Protein AF-A0A1Z5JWG5-F1 (afdb_monomer_lite)

Secondary structure (DSSP, 8-state):
--GGGTHHHHTTT-----HHHHHHHHHH-TT--SHHHHHHHHHHHHHHHH------PPPPPHHHHHTTS-HHHHHHHHHHHHHHHHHHHHHHHHHHHHHHHTT-HHHHHHHHHHHHHHHHHHHHHHHHHHHHHHHHHHHHHHHHHHHHHHHHHHHHHHHHHHHHHHHHHHHHHHHHHHHHHHHHHHHTHHHHTTT-TT-----THHHHHTTTTHHHHHHHHHHHHHHH--HHHHS-GGGS-HHHHIIIIIHHHHHHHHHHHHHHHHHHHHHT-------SSSHHHHHHHHHHHHHHHHHHHHHHHHHHHHHHT-HHHHHHHHHHHHHHHHHHHHHHHHHHTHHHHIIIIIIIHHHHHHHHHHHHHHHHHHHHHHHHHHHH-TTTTTSHHHHHHHHHHHS-HHHHHHHHHHHHHHHHHHHH--

pLDDT: mean 72.68, std 13.65, range [27.48, 91.44]

Organism: Fistulifera solaris (NCBI:txid1519565)

Sequence (422 aa):
MSYEEVEDVEKALQWTPDDTVMDVARRRYPVVDSDIEALFLGRLDDTIDHFRLEIRLPRVHVGKLAQSSDTRTRWADVVNSIKLPTCALVVTVSTAILSILSHHPLGKVLLPYFSCIVTFLSSIPSIRKRLLTKSSWLLAQFDSVQTQVETAMDEIASRGFQILHTTESTMNQALAPINVKLAAITRVESMLKTIKPDIDIPDPSDVKRSFEGLKEKLQNGFSNARELIHVRRSLPSPFQSPENFEWYIVIPYLVAMLAVQLVLAYMSQKKADPLEETNMNPAEVDKEWYLLWTAVQTYITAVGQILLAFLLTQLHSLVFFLNQEIGVFEGNINQELRRTVGGVFEDIFRRGFQLVKAKFLDLLEKVNQLEAPIEKLKAKFPDVLENPEFSELASLVKDNLAGKVQKKRENILTHLSKIFGD

Foldseek 3Di:
DDCVVCVVVVVVVPPDLPVVLLVVQCVVFVLDDFSLLSSLSSLLVCLQPPDDDADDFDADDLVVVVPPDDVVVLVVLLVVLLVQLVVLLVVLLVQLVVCLVVVDPVCLVCSLVVSLVSSLVSNLVSLLVLLLVLLVVLLVVLVVRVVSLVVVLVVSLVVVVVSLVVSLVSLCVVCVLVVVLLVLCVVCVVVLCVVPVPQDRDDSVQLVVLSPCLNVLSVVLSVVLVVVPPSLVLADQLNSDSVSVCVVPVVVLSVVLSVVLVVVSVVLVVVLDDDDDDDDDPNSVVSSVSSSVSSVVSSVSSSVSSVVSSVCSDSVVVSVVSSVSVVSSSVSSSVSCCVRNVVSSCCNSPVSSVSSSVSVSVNSVSSVVVLVSVVVSCVVCVPVCVPPSNVVNVCSSPDPVSVVVVVVVVVVVVVVCVVPPD

Structure (mmCIF, N/CA/C/O backbone):
data_AF-A0A1Z5JWG5-F1
#
_entry.id   AF-A0A1Z5JWG5-F1
#
loop_
_atom_site.group_PDB
_atom_site.id
_atom_site.type_symbol
_atom_site.label_atom_id
_atom_site.label_alt_id
_atom_site.label_comp_id
_atom_site.label_asym_id
_atom_site.label_entity_id
_atom_site.label_seq_id
_atom_site.pdbx_PDB_ins_code
_atom_site.Cartn_x
_atom_site.Cartn_y
_atom_site.Cartn_z
_atom_site.occupancy
_atom_site.B_iso_or_equiv
_atom_site.auth_seq_id
_atom_site.auth_comp_id
_atom_site.auth_asym_id
_atom_site.auth_atom_id
_atom_site.pdbx_PDB_model_num
ATOM 1 N N . MET A 1 1 ? -6.083 18.081 -9.262 1.00 36.28 1 MET A N 1
ATOM 2 C CA . MET A 1 1 ? -6.596 16.923 -8.498 1.00 36.28 1 MET A CA 1
ATOM 3 C C . MET A 1 1 ? -8.092 16.872 -8.762 1.00 36.28 1 MET A C 1
ATOM 5 O O . MET A 1 1 ? -8.681 17.940 -8.706 1.00 36.28 1 MET A O 1
ATOM 9 N N . SER A 1 2 ? -8.671 15.737 -9.166 1.00 27.48 2 SER A N 1
ATOM 10 C CA . SER A 1 2 ? -10.135 15.571 -9.148 1.00 27.48 2 SER A CA 1
ATOM 11 C C . SER A 1 2 ? -10.467 14.766 -7.898 1.00 27.48 2 SER A C 1
ATOM 13 O O . SER A 1 2 ? -9.771 13.805 -7.584 1.00 27.48 2 SER A O 1
ATOM 15 N N . TYR A 1 3 ? -11.454 15.255 -7.160 1.00 33.31 3 TYR A N 1
ATOM 16 C CA . TYR A 1 3 ? -11.823 14.883 -5.793 1.00 33.31 3 TYR A CA 1
ATOM 17 C C . TYR A 1 3 ? -12.545 13.523 -5.675 1.00 33.31 3 TYR A C 1
ATOM 19 O O . TYR A 1 3 ? -12.932 13.134 -4.583 1.00 33.31 3 TYR A O 1
ATOM 27 N N . GLU A 1 4 ? -12.707 12.784 -6.774 1.00 32.72 4 GLU A N 1
ATOM 28 C CA . GLU A 1 4 ? -13.649 11.655 -6.853 1.00 32.72 4 GLU A CA 1
ATOM 29 C C . GLU A 1 4 ? -13.150 10.354 -6.191 1.00 32.72 4 GLU A C 1
ATOM 31 O O . GLU A 1 4 ? -13.964 9.522 -5.818 1.00 32.72 4 GLU A O 1
ATOM 36 N N . GLU A 1 5 ? -11.841 10.171 -5.962 1.00 39.81 5 GLU A N 1
ATOM 37 C CA . GLU A 1 5 ? -11.320 8.976 -5.254 1.00 39.81 5 GLU A CA 1
ATOM 38 C C . GLU A 1 5 ? -11.263 9.144 -3.720 1.00 39.81 5 GLU A C 1
ATOM 40 O O . GLU A 1 5 ? -11.091 8.163 -3.000 1.00 39.81 5 GLU A O 1
ATOM 45 N N . VAL A 1 6 ? -11.449 10.365 -3.202 1.00 36.59 6 VAL A N 1
ATOM 46 C CA . VAL A 1 6 ? -11.556 10.639 -1.751 1.00 36.59 6 VAL A CA 1
ATOM 47 C C . VAL A 1 6 ? -12.995 10.423 -1.253 1.00 36.59 6 VAL A C 1
ATOM 49 O O . VAL A 1 6 ? -13.219 10.163 -0.072 1.00 36.59 6 VAL A O 1
ATOM 52 N N . GLU A 1 7 ? -13.974 10.433 -2.161 1.00 32.44 7 GLU A N 1
ATOM 53 C CA . GLU A 1 7 ? -15.404 10.361 -1.840 1.00 32.44 7 GLU A CA 1
ATOM 54 C C . GLU A 1 7 ? -15.836 8.983 -1.293 1.00 32.44 7 GLU A C 1
ATOM 56 O O . GLU A 1 7 ? -16.703 8.896 -0.420 1.00 32.44 7 GLU A O 1
ATOM 61 N N . ASP A 1 8 ? -15.181 7.897 -1.725 1.00 35.28 8 ASP A N 1
ATOM 62 C CA . ASP A 1 8 ? -15.420 6.544 -1.191 1.00 35.28 8 ASP A CA 1
ATOM 63 C C . ASP A 1 8 ? -14.828 6.353 0.219 1.00 35.28 8 ASP A C 1
ATOM 65 O O . ASP A 1 8 ? -15.300 5.515 0.991 1.00 35.28 8 ASP A O 1
ATOM 69 N N . VAL A 1 9 ? -13.829 7.160 0.590 1.00 38.50 9 VAL A N 1
ATOM 70 C CA . VAL A 1 9 ? -13.244 7.178 1.940 1.00 38.50 9 VAL A CA 1
ATOM 71 C C . VAL A 1 9 ? -14.071 8.072 2.873 1.00 38.50 9 VAL A C 1
ATOM 73 O O . VAL A 1 9 ? -14.304 7.704 4.025 1.00 38.50 9 VAL A O 1
ATOM 76 N N . GLU A 1 10 ? -14.601 9.193 2.371 1.00 35.47 10 GLU A N 1
ATOM 77 C CA . GLU A 1 10 ? -15.496 10.092 3.116 1.00 35.47 10 GLU A CA 1
ATOM 78 C C . GLU A 1 10 ? -16.882 9.493 3.398 1.00 35.47 10 GLU A C 1
ATOM 80 O O . GLU A 1 10 ? -17.441 9.728 4.472 1.00 35.47 10 GLU A O 1
ATOM 85 N N . LYS A 1 11 ? -17.437 8.652 2.516 1.00 37.94 11 LYS A N 1
ATOM 86 C CA . LYS A 1 11 ? -18.718 7.973 2.801 1.00 37.94 11 LYS A CA 1
ATOM 87 C C . LYS A 1 11 ? -18.638 6.997 3.972 1.00 37.94 11 LYS A C 1
ATOM 89 O O . LYS A 1 11 ? -19.621 6.823 4.683 1.00 37.94 11 LYS A O 1
ATOM 94 N N . ALA A 1 12 ? -17.467 6.418 4.232 1.00 38.75 12 ALA A N 1
ATOM 95 C CA . ALA A 1 12 ? -17.242 5.609 5.427 1.00 38.75 12 ALA A CA 1
ATOM 96 C C . ALA A 1 12 ? -16.992 6.451 6.695 1.00 38.75 12 ALA A C 1
ATOM 98 O O . ALA A 1 12 ? -16.934 5.875 7.777 1.00 38.75 12 ALA A O 1
ATOM 99 N N . LEU A 1 13 ? -16.816 7.776 6.577 1.00 38.31 13 LEU A N 1
ATOM 100 C CA . LEU A 1 13 ? -16.591 8.727 7.679 1.00 38.31 13 LEU A CA 1
ATOM 101 C C . LEU A 1 13 ? -17.878 9.389 8.184 1.00 38.31 13 LEU A C 1
ATOM 103 O O . LEU A 1 13 ? -17.873 9.976 9.268 1.00 38.31 13 LEU A O 1
ATOM 107 N N . GLN A 1 14 ? -18.994 9.260 7.464 1.00 40.50 14 GLN A N 1
ATOM 108 C CA . GLN A 1 14 ? -20.311 9.633 7.979 1.00 40.50 14 GLN A CA 1
ATOM 109 C C . GLN A 1 14 ? -20.816 8.542 8.934 1.00 40.50 14 GLN A C 1
ATOM 111 O O . GLN A 1 14 ? -21.761 7.812 8.666 1.00 40.50 14 GLN A O 1
ATOM 116 N N . TRP A 1 15 ? -20.131 8.418 10.074 1.00 54.25 15 TRP A N 1
ATOM 117 C CA . TRP A 1 15 ? -20.524 7.615 11.230 1.00 54.25 15 TRP A CA 1
ATOM 118 C C . TRP A 1 15 ? -21.635 8.323 12.002 1.00 54.25 15 TRP A C 1
ATOM 120 O O . TRP A 1 15 ? -21.459 8.779 13.136 1.00 54.25 15 TRP A O 1
ATOM 130 N N . THR A 1 16 ? -22.795 8.444 11.369 1.00 46.81 16 THR A N 1
ATOM 131 C CA . THR A 1 16 ? -24.034 8.714 12.088 1.00 46.81 16 THR A CA 1
ATOM 132 C C . THR A 1 16 ? -24.376 7.499 12.957 1.00 46.81 16 THR A C 1
ATOM 134 O O . THR A 1 16 ? -24.017 6.374 12.604 1.00 46.81 16 THR A O 1
ATOM 137 N N . PRO A 1 17 ? -25.008 7.684 14.132 1.00 52.12 17 PRO A N 1
ATOM 138 C CA . PRO A 1 17 ? -25.655 6.588 14.841 1.00 52.12 17 PRO A CA 1
ATOM 139 C C . PRO A 1 17 ? -26.769 6.078 13.930 1.00 52.12 17 PRO A C 1
ATOM 141 O O . PRO A 1 17 ? -27.878 6.593 13.935 1.00 52.12 17 PRO A O 1
ATOM 144 N N . ASP A 1 18 ? -26.411 5.150 13.058 1.00 62.41 18 ASP A N 1
ATOM 145 C CA . ASP A 1 18 ? -27.327 4.564 12.106 1.00 62.41 18 ASP A CA 1
ATOM 146 C C . ASP A 1 18 ? -28.258 3.680 12.939 1.00 62.41 18 ASP A C 1
ATOM 148 O O . ASP A 1 18 ? -27.800 2.742 13.600 1.00 62.41 18 ASP A O 1
ATOM 152 N N . ASP A 1 19 ? -29.550 4.014 12.991 1.00 66.06 19 ASP A N 1
ATOM 153 C CA . ASP A 1 19 ? -30.569 3.251 13.731 1.00 66.06 19 ASP A CA 1
ATOM 154 C C . ASP A 1 19 ? -30.504 1.750 13.381 1.00 66.06 19 ASP A C 1
ATOM 156 O O . ASP A 1 19 ? -30.718 0.880 14.224 1.00 66.06 19 ASP A O 1
ATOM 160 N N . THR A 1 20 ? -30.049 1.451 12.165 1.00 76.00 20 THR A N 1
ATOM 161 C CA . THR A 1 20 ? -29.627 0.148 11.640 1.00 76.00 20 THR A CA 1
ATOM 162 C C . THR A 1 20 ? -28.632 -0.605 12.531 1.00 76.00 20 THR A C 1
ATOM 164 O O . THR A 1 20 ? -28.835 -1.793 12.782 1.00 76.00 20 THR A O 1
ATOM 167 N N . VAL A 1 21 ? -27.576 0.035 13.043 1.00 78.19 21 VAL A N 1
ATOM 168 C CA . VAL A 1 21 ? -26.565 -0.614 13.904 1.00 78.19 21 VAL A CA 1
ATOM 169 C C . VAL A 1 21 ? -27.167 -0.995 15.258 1.00 78.19 21 VAL A C 1
ATOM 171 O O . VAL A 1 21 ? -26.933 -2.099 15.759 1.00 78.19 21 VAL A O 1
ATOM 174 N N . MET A 1 22 ? -27.982 -0.112 15.840 1.00 79.94 22 MET A N 1
ATOM 175 C CA . MET A 1 22 ? -28.649 -0.365 17.121 1.00 79.94 22 MET A CA 1
ATOM 176 C C . MET A 1 22 ? -29.738 -1.438 16.993 1.00 79.94 22 MET A C 1
ATOM 178 O O . MET A 1 22 ? -29.832 -2.319 17.849 1.00 79.94 22 MET A O 1
ATOM 182 N N . ASP A 1 23 ? -30.520 -1.415 15.914 1.00 81.31 23 ASP A N 1
ATOM 183 C CA . ASP A 1 23 ? -31.566 -2.405 15.644 1.00 81.31 23 ASP A CA 1
ATOM 184 C C . ASP A 1 23 ? -30.992 -3.808 15.434 1.00 81.31 23 ASP A C 1
ATOM 186 O O . ASP A 1 23 ? -31.532 -4.792 15.949 1.00 81.31 23 ASP A O 1
ATOM 190 N N . VAL A 1 24 ? -29.871 -3.918 14.713 1.00 84.50 24 VAL A N 1
ATOM 191 C CA . VAL A 1 24 ? -29.153 -5.190 14.553 1.00 84.50 24 VAL A CA 1
ATOM 192 C C . VAL A 1 24 ? -28.626 -5.680 15.902 1.00 84.50 24 VAL A C 1
ATOM 194 O O . VAL A 1 24 ? -28.811 -6.854 16.232 1.00 84.50 24 VAL A O 1
ATOM 197 N N . ALA A 1 25 ? -28.034 -4.795 16.711 1.00 84.69 25 ALA A N 1
ATOM 198 C CA . ALA A 1 25 ? -27.523 -5.150 18.032 1.00 84.69 25 ALA A CA 1
ATOM 199 C C . ALA A 1 25 ? -28.638 -5.639 18.971 1.00 84.69 25 ALA A C 1
ATOM 201 O O . ALA A 1 25 ? -28.493 -6.698 19.575 1.00 84.69 25 ALA A O 1
ATOM 202 N N . ARG A 1 26 ? -29.783 -4.948 19.040 1.00 85.88 26 ARG A N 1
ATOM 203 C CA . ARG A 1 26 ? -30.933 -5.361 19.871 1.00 85.88 26 ARG A CA 1
ATOM 204 C C . ARG A 1 26 ? -31.512 -6.709 19.456 1.00 85.88 26 ARG A C 1
ATOM 206 O O . ARG A 1 26 ? -31.868 -7.518 20.306 1.00 85.88 26 ARG A O 1
ATOM 213 N N . ARG A 1 27 ? -31.578 -6.989 18.149 1.00 87.31 27 ARG A N 1
ATOM 214 C CA . ARG A 1 27 ? -32.007 -8.309 17.650 1.00 87.31 27 ARG A CA 1
ATOM 215 C C . ARG A 1 27 ? -31.024 -9.413 18.029 1.00 87.31 27 ARG A C 1
ATOM 217 O O . ARG A 1 27 ? -31.441 -10.546 18.254 1.00 87.31 27 ARG A O 1
ATOM 224 N N . ARG A 1 28 ? -29.727 -9.099 18.059 1.00 87.62 28 ARG A N 1
ATOM 225 C CA . ARG A 1 28 ? -28.656 -10.061 18.342 1.00 87.62 28 ARG A CA 1
ATOM 226 C C . ARG A 1 28 ? -28.439 -10.281 19.846 1.00 87.62 28 ARG A C 1
ATOM 228 O O . ARG A 1 28 ? -28.063 -11.385 20.232 1.00 87.62 28 ARG A O 1
ATOM 235 N N . TYR A 1 29 ? -28.707 -9.275 20.680 1.00 88.88 29 TYR A N 1
ATOM 236 C CA . TYR A 1 29 ? -28.501 -9.297 22.131 1.00 88.88 29 TYR A CA 1
ATOM 237 C C . TYR A 1 29 ? -29.796 -8.936 22.874 1.00 88.88 29 TYR A C 1
ATOM 239 O O . TYR A 1 29 ? -29.992 -7.780 23.240 1.00 88.88 29 TYR A O 1
ATOM 247 N N . PRO A 1 30 ? -30.678 -9.913 23.149 1.00 85.00 30 PRO A N 1
ATOM 248 C CA . PRO A 1 30 ? -31.958 -9.655 23.813 1.00 85.00 30 PRO A CA 1
ATOM 249 C C . PRO A 1 30 ? -31.824 -9.238 25.286 1.00 85.00 30 PRO A C 1
ATOM 251 O O . PRO A 1 30 ? -32.805 -8.823 25.882 1.00 85.00 30 PRO A O 1
ATOM 254 N N . VAL A 1 31 ? -30.631 -9.366 25.876 1.00 82.69 31 VAL A N 1
ATOM 255 C CA . VAL A 1 31 ? -30.313 -8.927 27.250 1.00 82.69 31 VAL A CA 1
ATOM 256 C C . VAL A 1 31 ? -30.026 -7.425 27.361 1.00 82.69 31 VAL A C 1
ATOM 258 O O . VAL A 1 31 ? -29.724 -6.943 28.448 1.00 82.69 31 VAL A O 1
ATOM 261 N N . VAL A 1 32 ? -30.038 -6.708 26.236 1.00 82.94 32 VAL A N 1
ATOM 262 C CA . VAL A 1 32 ? -29.670 -5.296 26.145 1.00 82.94 32 VAL A CA 1
ATOM 263 C C . VAL A 1 32 ? -30.924 -4.435 26.157 1.00 82.94 32 VAL A C 1
ATOM 265 O O . VAL A 1 32 ? -31.673 -4.413 25.179 1.00 82.94 32 VAL A O 1
ATOM 268 N N . ASP A 1 33 ? -31.098 -3.669 27.229 1.00 77.50 33 ASP A N 1
ATOM 269 C CA . ASP A 1 33 ? -32.307 -2.867 27.453 1.00 77.50 33 ASP A CA 1
ATOM 270 C C . ASP A 1 33 ? -32.093 -1.366 27.190 1.00 77.50 33 ASP A C 1
ATOM 272 O O . ASP A 1 33 ? -33.050 -0.589 27.142 1.00 77.50 33 ASP A O 1
ATOM 276 N N . SER A 1 34 ? -30.839 -0.940 27.002 1.00 82.88 34 SER A N 1
ATOM 277 C CA . SER A 1 34 ? -30.457 0.465 26.832 1.00 82.88 34 SER A CA 1
ATOM 278 C C . SER A 1 34 ? -29.876 0.763 25.448 1.00 82.88 34 SER A C 1
ATOM 280 O O . SER A 1 34 ? -29.035 0.030 24.924 1.00 82.88 34 SER A O 1
ATOM 282 N N . ASP A 1 35 ? -30.254 1.908 24.879 1.00 81.75 35 ASP A N 1
ATOM 283 C CA . ASP A 1 35 ? -29.776 2.406 23.581 1.00 81.75 35 ASP A CA 1
ATOM 284 C C . ASP A 1 35 ? -28.249 2.515 23.540 1.00 81.75 35 ASP A C 1
ATOM 286 O O . ASP A 1 35 ? -27.623 2.201 22.531 1.00 81.75 35 ASP A O 1
ATOM 290 N N . ILE A 1 36 ? -27.629 2.913 24.655 1.00 81.88 36 ILE A N 1
ATOM 291 C CA . ILE A 1 36 ? -26.176 3.099 24.721 1.00 81.88 36 ILE A CA 1
ATOM 292 C C . ILE A 1 36 ? -25.418 1.766 24.764 1.00 81.88 36 ILE A C 1
ATOM 294 O O . ILE A 1 36 ? -24.306 1.670 24.247 1.00 81.88 36 ILE A O 1
ATOM 298 N N . GLU A 1 37 ? -26.026 0.733 25.348 1.00 84.94 37 GLU A N 1
ATOM 299 C CA . GLU A 1 37 ? -25.487 -0.627 25.399 1.00 84.94 37 GLU A CA 1
ATOM 300 C C . GLU A 1 37 ? -25.604 -1.292 24.020 1.00 84.94 37 GLU A C 1
ATOM 302 O O . GLU A 1 37 ? -24.645 -1.899 23.538 1.00 84.94 37 GLU A O 1
ATOM 307 N N . ALA A 1 38 ? -26.743 -1.095 23.343 1.00 84.56 38 ALA A N 1
ATOM 308 C CA . ALA A 1 38 ? -26.959 -1.551 21.971 1.00 84.56 38 ALA A CA 1
ATOM 309 C C . ALA A 1 38 ? -26.000 -0.857 20.998 1.00 84.56 38 ALA A C 1
ATOM 311 O O . ALA A 1 38 ? -25.380 -1.517 20.165 1.00 84.56 38 ALA A O 1
ATOM 312 N N . LEU A 1 39 ? -25.810 0.457 21.146 1.00 83.56 39 LEU A N 1
ATOM 313 C CA . LEU A 1 39 ? -24.844 1.222 20.363 1.00 83.56 39 LEU A CA 1
ATOM 314 C C . LEU A 1 39 ? -23.410 0.726 20.589 1.00 83.56 39 LEU A C 1
ATOM 316 O O . LEU A 1 39 ? -22.651 0.600 19.630 1.00 83.56 39 LEU A O 1
ATOM 320 N N . PHE A 1 40 ? -23.027 0.429 21.834 1.00 86.25 40 PHE A N 1
ATOM 321 C CA . PHE A 1 40 ? -21.702 -0.109 22.143 1.00 86.25 40 PHE A CA 1
ATOM 322 C C . PHE A 1 40 ? -21.464 -1.471 21.479 1.00 86.25 40 PHE A C 1
ATOM 324 O O . PHE A 1 40 ? -20.471 -1.646 20.772 1.00 86.25 40 PHE A O 1
ATOM 331 N N . LEU A 1 41 ? -22.387 -2.420 21.654 1.00 86.25 41 LEU A N 1
ATOM 332 C CA . LEU A 1 41 ? -22.269 -3.766 21.088 1.00 86.25 41 LEU A CA 1
ATOM 333 C C . LEU A 1 41 ? -22.347 -3.769 19.559 1.00 86.25 41 LEU A C 1
ATOM 335 O O . LEU A 1 41 ? -21.589 -4.491 18.913 1.00 86.25 41 LEU A O 1
ATOM 339 N N . GLY A 1 42 ? -23.208 -2.931 18.980 1.00 85.12 42 GLY A N 1
ATOM 340 C CA . GLY A 1 42 ? -23.294 -2.744 17.535 1.00 85.12 42 GLY A CA 1
ATOM 341 C C . GLY A 1 42 ? -21.999 -2.188 16.944 1.00 85.12 42 GLY A C 1
ATOM 342 O O . GLY A 1 42 ? -21.540 -2.682 15.921 1.00 85.12 42 GLY A O 1
ATOM 343 N N . ARG A 1 43 ? -21.346 -1.234 17.623 1.00 83.56 43 ARG A N 1
ATOM 344 C CA . ARG A 1 43 ? -20.033 -0.706 17.207 1.00 83.56 43 ARG A CA 1
ATOM 345 C C . ARG A 1 43 ? -18.925 -1.752 17.261 1.00 83.56 43 ARG A C 1
ATOM 347 O O . ARG A 1 43 ? -18.071 -1.773 16.375 1.00 83.56 43 ARG A O 1
ATOM 354 N N . LEU A 1 44 ? -18.925 -2.609 18.285 1.00 85.31 44 LEU A N 1
ATOM 355 C CA . LEU A 1 44 ? -17.970 -3.716 18.362 1.00 85.31 44 LEU A CA 1
ATOM 356 C C . LEU A 1 44 ? -18.171 -4.682 17.191 1.00 85.31 44 LEU A C 1
ATOM 358 O O . LEU A 1 44 ? -17.197 -5.002 16.518 1.00 85.31 44 LEU A O 1
ATOM 362 N N . ASP A 1 45 ? -19.411 -5.099 16.925 1.00 84.69 45 ASP A N 1
ATOM 363 C CA . ASP A 1 45 ? -19.736 -6.006 15.817 1.00 84.69 45 ASP A CA 1
ATOM 364 C C . ASP A 1 45 ? -19.380 -5.404 14.454 1.00 84.69 45 ASP A C 1
ATOM 366 O O . ASP A 1 45 ? -18.713 -6.058 13.659 1.00 84.69 45 ASP A O 1
ATOM 370 N N . ASP A 1 46 ? -19.746 -4.145 14.208 1.00 83.12 46 ASP A N 1
ATOM 371 C CA . ASP A 1 46 ? -19.432 -3.460 12.954 1.00 83.12 46 ASP A CA 1
ATOM 372 C C . ASP A 1 46 ? -17.918 -3.366 12.720 1.00 83.12 46 ASP A C 1
ATOM 374 O O . ASP A 1 46 ? -17.418 -3.656 11.632 1.00 83.12 46 ASP A O 1
ATOM 378 N N . THR A 1 47 ? -17.159 -3.056 13.775 1.00 80.50 47 THR A N 1
ATOM 379 C CA . THR A 1 47 ? -15.697 -3.015 13.684 1.00 80.50 47 THR A CA 1
ATOM 380 C C . THR A 1 47 ? -15.102 -4.406 13.449 1.00 80.50 47 THR A C 1
ATOM 382 O O . THR A 1 47 ? -14.176 -4.542 12.650 1.00 80.50 47 THR A O 1
ATOM 385 N N . ILE A 1 48 ? -15.622 -5.441 14.120 1.00 79.88 48 ILE A N 1
ATOM 386 C CA . ILE A 1 48 ? -15.182 -6.835 13.945 1.00 79.88 48 ILE A CA 1
ATOM 387 C C . ILE A 1 48 ? -15.433 -7.309 12.505 1.00 79.88 48 ILE A C 1
ATOM 389 O O . ILE A 1 48 ? -14.577 -7.984 11.930 1.00 79.88 48 ILE A O 1
ATOM 393 N N . ASP A 1 49 ? -16.590 -6.967 11.933 1.00 76.19 49 ASP A N 1
ATOM 394 C CA . ASP A 1 49 ? -17.062 -7.523 10.663 1.00 76.19 49 ASP A CA 1
ATOM 395 C C . ASP A 1 49 ? -16.555 -6.735 9.435 1.00 76.19 49 ASP A C 1
ATOM 397 O O . ASP A 1 49 ? -16.308 -7.330 8.379 1.00 76.19 49 ASP A O 1
ATOM 401 N N . HIS A 1 50 ? -16.349 -5.415 9.553 1.00 73.00 50 HIS A N 1
ATOM 402 C CA . HIS A 1 50 ? -16.093 -4.543 8.396 1.00 73.00 50 HIS A CA 1
ATOM 403 C C . HIS A 1 50 ? -14.708 -3.895 8.347 1.00 73.00 50 HIS A C 1
ATOM 405 O O . HIS A 1 50 ? -14.336 -3.353 7.300 1.00 73.00 50 HIS A O 1
ATOM 411 N N . PHE A 1 51 ? -13.907 -3.948 9.413 1.00 68.75 51 PHE A N 1
ATOM 412 C CA . PHE A 1 51 ? -12.608 -3.280 9.387 1.00 68.75 51 PHE A CA 1
ATOM 413 C C . PHE A 1 51 ? -11.596 -4.028 8.496 1.00 68.75 51 PHE A C 1
ATOM 415 O O . PHE A 1 51 ? -11.151 -5.131 8.814 1.00 68.75 51 PHE A O 1
ATOM 422 N N . ARG A 1 52 ? -11.201 -3.412 7.371 1.00 69.62 52 ARG A N 1
ATOM 423 C CA . ARG A 1 52 ? -10.213 -3.950 6.419 1.00 69.62 52 ARG A CA 1
ATOM 424 C C . ARG A 1 52 ? -9.023 -3.008 6.251 1.00 69.62 52 ARG A C 1
ATOM 426 O O . ARG A 1 52 ? -9.195 -1.815 6.025 1.00 69.62 52 ARG A O 1
ATOM 433 N N . LEU A 1 53 ? -7.817 -3.575 6.305 1.00 68.19 53 LEU A N 1
ATOM 434 C CA . LEU A 1 53 ? -6.566 -2.904 5.944 1.00 68.19 53 LEU A CA 1
ATOM 435 C C . LEU A 1 53 ? -6.294 -3.090 4.454 1.00 68.19 53 LEU A C 1
ATOM 437 O O . LEU A 1 53 ? -5.809 -4.144 4.035 1.00 68.19 53 LEU A O 1
ATOM 441 N N . GLU A 1 54 ? -6.606 -2.068 3.665 1.00 71.75 54 GLU A N 1
ATOM 442 C CA . GLU A 1 54 ? -6.226 -1.993 2.256 1.00 71.75 54 GLU A CA 1
ATOM 443 C C . GLU A 1 54 ? -5.766 -0.573 1.930 1.00 71.75 54 GLU A C 1
ATOM 445 O O . GLU A 1 54 ? -6.463 0.397 2.217 1.00 71.75 54 GLU A O 1
ATOM 450 N N . ILE A 1 55 ? -4.582 -0.464 1.331 1.00 74.12 55 ILE A N 1
ATOM 451 C CA . ILE A 1 55 ? -4.063 0.769 0.742 1.00 74.12 55 ILE A CA 1
ATOM 452 C C . ILE A 1 55 ? -4.310 0.682 -0.760 1.00 74.12 55 ILE A C 1
ATOM 454 O O . ILE A 1 55 ? -3.886 -0.282 -1.401 1.00 74.12 55 ILE A O 1
ATOM 458 N N . ARG A 1 56 ? -4.974 1.696 -1.319 1.00 75.50 56 ARG A N 1
ATOM 459 C CA . ARG A 1 56 ? -5.115 1.865 -2.768 1.00 75.50 56 ARG A CA 1
ATOM 460 C C . ARG A 1 56 ? -4.215 2.987 -3.242 1.00 75.50 56 ARG A C 1
ATOM 462 O O . ARG A 1 56 ? -4.237 4.079 -2.682 1.00 75.50 56 ARG A O 1
ATOM 469 N N . LEU A 1 57 ? -3.428 2.710 -4.277 1.00 72.19 57 LEU A N 1
ATOM 470 C CA . LEU A 1 57 ? -2.506 3.688 -4.840 1.00 72.19 57 LEU A CA 1
ATOM 471 C C . LEU A 1 57 ? -3.130 4.379 -6.053 1.00 72.19 57 LEU A C 1
ATOM 473 O O . LEU A 1 57 ? -3.699 3.701 -6.917 1.00 72.19 57 LEU A O 1
ATOM 477 N N . PRO A 1 58 ? -3.010 5.712 -6.162 1.00 68.69 58 PRO A N 1
ATOM 478 C CA . PRO A 1 58 ? -3.579 6.441 -7.279 1.00 68.69 58 PRO A CA 1
ATOM 479 C C . PRO A 1 58 ? -2.860 6.066 -8.574 1.00 68.69 58 PRO A C 1
ATOM 481 O O . PRO A 1 58 ? -1.629 6.005 -8.656 1.00 68.69 58 PRO A O 1
ATOM 484 N N . ARG A 1 59 ? -3.643 5.840 -9.629 1.00 74.81 59 ARG A N 1
ATOM 485 C CA . ARG A 1 59 ? -3.106 5.536 -10.958 1.00 74.81 59 ARG A CA 1
ATOM 486 C C . ARG A 1 59 ? -2.641 6.812 -11.651 1.00 74.81 59 ARG A C 1
ATOM 488 O O . ARG A 1 59 ? -3.267 7.875 -11.569 1.00 74.81 59 ARG A O 1
ATOM 495 N N . VAL A 1 60 ? -1.564 6.706 -12.421 1.00 70.62 60 VAL A N 1
ATOM 496 C CA . VAL A 1 60 ? -1.067 7.821 -13.224 1.00 70.62 60 VAL A CA 1
ATOM 497 C C . VAL A 1 60 ? -1.943 7.978 -14.462 1.00 70.62 60 VAL A C 1
ATOM 499 O O . VAL A 1 60 ? -2.080 7.072 -15.284 1.00 70.62 60 VAL A O 1
ATOM 502 N N . HIS A 1 61 ? -2.538 9.161 -14.602 1.00 68.81 61 HIS A N 1
ATOM 503 C CA . HIS A 1 61 ? -3.413 9.501 -15.718 1.00 68.81 61 HIS A CA 1
ATOM 504 C C . HIS A 1 61 ? -2.640 10.238 -16.819 1.00 68.81 61 HIS A C 1
ATOM 506 O O . HIS A 1 61 ? -1.982 11.251 -16.569 1.00 68.81 61 HIS A O 1
ATOM 512 N N . VAL A 1 62 ? -2.790 9.776 -18.065 1.00 59.88 62 VAL A N 1
ATOM 513 C CA . VAL A 1 62 ? -2.111 10.323 -19.260 1.00 59.88 62 VAL A CA 1
ATOM 514 C C . VAL A 1 62 ? -2.393 11.824 -19.452 1.00 59.88 62 VAL A C 1
ATOM 516 O O . VAL A 1 62 ? -1.506 12.576 -19.862 1.00 59.88 62 VAL A O 1
ATOM 519 N N . GLY A 1 63 ? -3.601 12.283 -19.100 1.00 54.94 63 GLY A N 1
ATOM 520 C CA . GLY A 1 63 ? -4.061 13.660 -19.323 1.00 54.94 63 GLY A CA 1
ATOM 521 C C . GLY A 1 63 ? -3.264 14.741 -18.582 1.00 54.94 63 GLY A C 1
ATOM 522 O O . GLY A 1 63 ? -3.046 15.816 -19.133 1.00 54.94 63 GLY A O 1
ATOM 523 N N . LYS A 1 64 ? -2.744 14.452 -17.380 1.00 54.12 64 LYS A N 1
ATOM 524 C CA . LYS A 1 64 ? -1.944 15.419 -16.596 1.00 54.12 64 LYS A CA 1
ATOM 525 C C . LYS A 1 64 ? -0.501 15.547 -17.102 1.00 54.12 64 LYS A C 1
ATOM 527 O O . LYS A 1 64 ? 0.143 16.567 -16.893 1.00 54.12 64 LYS A O 1
ATOM 532 N N . LEU A 1 65 ? -0.001 14.534 -17.808 1.00 51.28 65 LEU A N 1
ATOM 533 C CA . LEU A 1 65 ? 1.361 14.488 -18.350 1.00 51.28 65 LEU A CA 1
ATOM 534 C C . LEU A 1 65 ? 1.483 15.042 -19.772 1.00 51.28 65 LEU A C 1
ATOM 536 O O . LEU A 1 65 ? 2.566 15.453 -20.192 1.00 51.28 65 LEU A O 1
ATOM 540 N N . ALA A 1 66 ? 0.383 15.068 -20.523 1.00 49.91 66 ALA A N 1
ATOM 541 C CA . ALA A 1 66 ? 0.334 15.717 -21.829 1.00 49.91 66 ALA A CA 1
ATOM 542 C C . ALA A 1 66 ? 0.410 17.253 -21.724 1.00 49.91 66 ALA A C 1
ATOM 544 O O . ALA A 1 66 ? 0.870 17.899 -22.660 1.00 49.91 66 ALA A O 1
ATOM 545 N N . GLN A 1 67 ? 0.026 17.830 -20.578 1.00 47.12 67 GLN A N 1
ATOM 546 C CA . GLN A 1 67 ? -0.029 19.281 -20.374 1.00 47.12 67 GLN A CA 1
ATOM 547 C C . GLN A 1 67 ? 1.334 19.940 -20.084 1.00 47.12 67 GLN A C 1
ATOM 549 O O . GLN A 1 67 ? 1.456 21.147 -20.260 1.00 47.12 67 GLN A O 1
ATOM 554 N N . SER A 1 68 ? 2.372 19.192 -19.680 1.00 45.78 68 SER A N 1
ATOM 555 C CA . SER A 1 68 ? 3.645 19.787 -19.221 1.00 45.78 68 SER A CA 1
ATOM 556 C C . SER A 1 68 ? 4.758 19.886 -20.270 1.00 45.78 68 SER A C 1
ATOM 558 O O . SER A 1 68 ? 5.825 20.420 -19.977 1.00 45.78 68 SER A O 1
ATOM 560 N N . SER A 1 69 ? 4.570 19.386 -21.495 1.00 48.69 69 SER A N 1
ATOM 561 C CA . SER A 1 69 ? 5.569 19.592 -22.556 1.00 48.69 69 SER A CA 1
ATOM 562 C C . SER A 1 69 ? 4.923 19.770 -23.915 1.00 48.69 69 SER A C 1
ATOM 564 O O . SER A 1 69 ? 4.389 18.829 -24.501 1.00 48.69 69 SER A O 1
ATOM 566 N N . ASP A 1 70 ? 5.042 21.001 -24.402 1.00 58.31 70 ASP A N 1
ATOM 567 C CA . ASP A 1 70 ? 4.722 21.428 -25.753 1.00 58.31 70 ASP A CA 1
ATOM 568 C C . ASP A 1 70 ? 5.280 20.414 -26.766 1.00 58.31 70 ASP A C 1
ATOM 570 O O . ASP A 1 70 ? 6.477 20.118 -26.789 1.00 58.31 70 ASP A O 1
ATOM 574 N N . THR A 1 71 ? 4.417 19.817 -27.585 1.00 59.56 71 THR A N 1
ATOM 575 C CA . THR A 1 71 ? 4.803 18.765 -28.548 1.00 59.56 71 THR A CA 1
ATOM 576 C C . THR A 1 71 ? 5.924 19.227 -29.483 1.00 59.56 71 THR A C 1
ATOM 578 O O . THR A 1 71 ? 6.741 18.419 -29.931 1.00 59.56 71 THR A O 1
ATOM 581 N N . ARG A 1 72 ? 6.025 20.543 -29.698 1.00 59.03 72 ARG A N 1
ATOM 582 C CA . ARG A 1 72 ? 7.073 21.207 -30.471 1.00 59.03 72 ARG A CA 1
ATOM 583 C C . ARG A 1 72 ? 8.478 21.034 -29.882 1.00 59.03 72 ARG A C 1
ATOM 585 O O . ARG A 1 72 ? 9.419 20.799 -30.639 1.00 59.03 72 ARG A O 1
ATOM 592 N N . THR A 1 73 ? 8.639 21.090 -28.558 1.00 64.00 73 THR A N 1
ATOM 593 C CA . THR A 1 73 ? 9.957 20.911 -27.913 1.00 64.00 73 THR A CA 1
ATOM 594 C C . THR A 1 73 ? 10.429 19.460 -28.002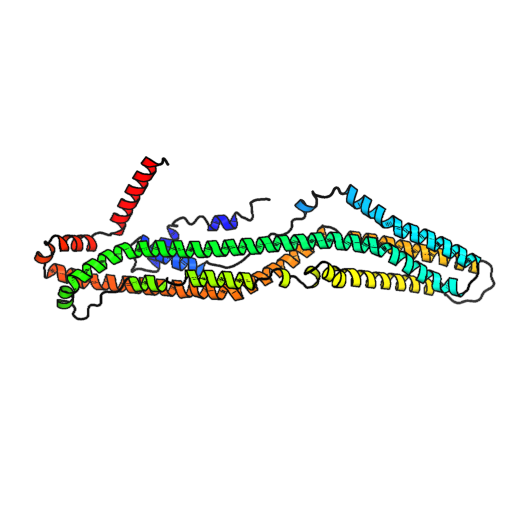 1.00 64.00 73 THR A C 1
ATOM 596 O O . THR A 1 73 ? 11.603 19.201 -28.262 1.00 64.00 73 THR A O 1
ATOM 599 N N . ARG A 1 74 ? 9.497 18.498 -27.936 1.00 67.00 74 ARG A N 1
ATOM 600 C CA . ARG A 1 74 ? 9.800 17.061 -28.066 1.00 67.00 74 ARG A CA 1
ATOM 601 C C . ARG A 1 74 ? 10.396 16.700 -29.430 1.00 67.00 74 ARG A C 1
ATOM 603 O O . ARG A 1 74 ? 11.324 15.893 -29.486 1.00 67.00 74 ARG A O 1
ATOM 610 N N . TRP A 1 75 ? 9.889 17.296 -30.513 1.00 67.94 75 TRP A N 1
ATOM 611 C CA . TRP A 1 75 ? 10.414 17.091 -31.869 1.00 67.94 75 TRP A CA 1
ATOM 612 C C . TRP A 1 75 ? 11.742 17.808 -32.102 1.00 67.94 75 TRP A C 1
ATOM 614 O O . TRP A 1 75 ? 12.638 17.227 -32.715 1.00 67.94 75 TRP A O 1
ATOM 624 N N . ALA A 1 76 ? 11.912 19.019 -31.564 1.00 73.69 76 ALA A N 1
ATOM 625 C CA . ALA A 1 76 ? 13.187 19.731 -31.624 1.00 73.69 76 ALA A CA 1
ATOM 626 C C . ALA A 1 76 ? 14.328 18.905 -31.002 1.00 73.69 76 ALA A C 1
ATOM 628 O O . ALA A 1 76 ? 15.414 18.814 -31.573 1.00 73.69 76 ALA A O 1
ATOM 629 N N . ASP A 1 77 ? 14.062 18.209 -29.895 1.00 67.62 77 ASP A N 1
ATOM 630 C CA . ASP A 1 77 ? 15.028 17.297 -29.282 1.00 67.62 77 ASP A CA 1
ATOM 631 C C . ASP A 1 77 ? 15.328 16.065 -30.148 1.00 67.62 77 ASP A C 1
ATOM 633 O O . ASP A 1 77 ? 16.426 15.510 -30.073 1.00 67.62 77 ASP A O 1
ATOM 637 N N . VAL A 1 78 ? 14.365 15.575 -30.943 1.00 69.06 78 VAL A N 1
ATOM 638 C CA . VAL A 1 78 ? 14.595 14.432 -31.852 1.00 69.06 78 VAL A CA 1
ATOM 639 C C . VAL A 1 78 ? 15.521 14.883 -32.973 1.00 69.06 78 VAL A C 1
ATOM 641 O O . VAL A 1 78 ? 16.558 14.264 -33.206 1.00 69.06 78 VAL A O 1
ATOM 644 N N . VAL A 1 79 ? 15.214 16.026 -33.581 1.00 73.75 79 VAL A N 1
ATOM 645 C CA . VAL A 1 79 ? 16.045 16.642 -34.620 1.00 73.75 79 VAL A CA 1
ATOM 646 C C . VAL A 1 79 ? 17.457 16.930 -34.098 1.00 73.75 79 VAL A C 1
ATOM 648 O O . VAL A 1 79 ? 18.442 16.614 -34.763 1.00 73.75 79 VAL A O 1
ATOM 651 N N . ASN A 1 80 ? 17.587 17.444 -32.872 1.00 73.31 80 ASN A N 1
ATOM 652 C CA . ASN A 1 80 ? 18.891 17.673 -32.250 1.00 73.31 80 ASN A CA 1
ATOM 653 C C . ASN A 1 80 ? 19.666 16.371 -31.987 1.00 73.31 80 ASN A C 1
ATOM 655 O O . ASN A 1 80 ? 20.884 16.360 -32.157 1.00 73.31 80 ASN A O 1
ATOM 659 N N . SER A 1 81 ? 18.991 15.271 -31.636 1.00 68.81 81 SER A N 1
ATOM 660 C CA . SER A 1 81 ? 19.646 13.971 -31.418 1.00 68.81 81 SER A CA 1
ATOM 661 C C . SER A 1 81 ? 20.186 13.308 -32.690 1.00 68.81 81 SER A C 1
ATOM 663 O O . SER A 1 81 ? 21.061 12.452 -32.592 1.00 68.81 81 SER A O 1
ATOM 665 N N . ILE A 1 82 ? 19.721 13.736 -33.870 1.00 71.50 82 ILE A N 1
ATOM 666 C CA . ILE A 1 82 ? 20.180 13.243 -35.178 1.00 71.50 82 ILE A CA 1
ATOM 667 C C . ILE A 1 82 ? 21.502 13.907 -35.602 1.00 71.50 82 ILE A C 1
ATOM 669 O O . ILE A 1 82 ? 22.247 13.333 -36.391 1.00 71.50 82 ILE A O 1
ATOM 673 N N . LYS A 1 83 ? 21.857 15.073 -35.040 1.00 73.88 83 LYS A N 1
ATOM 674 C CA . LYS A 1 83 ? 23.068 15.828 -35.421 1.00 73.88 83 LYS A CA 1
ATOM 675 C C . LYS A 1 83 ? 24.351 14.997 -35.317 1.00 73.88 83 LYS A C 1
ATOM 677 O O . LYS A 1 83 ? 25.122 14.957 -36.268 1.00 73.88 83 LYS A O 1
ATOM 682 N N . LEU A 1 84 ? 24.559 14.311 -34.191 1.00 69.19 84 LEU A N 1
ATOM 683 C CA . LEU A 1 84 ? 25.741 13.470 -33.948 1.00 69.19 84 LEU A CA 1
ATOM 684 C C . LEU A 1 84 ? 25.828 12.265 -34.911 1.00 69.19 84 LEU A C 1
ATOM 686 O O . LEU A 1 84 ? 26.865 12.124 -35.559 1.00 69.19 84 LEU A O 1
ATOM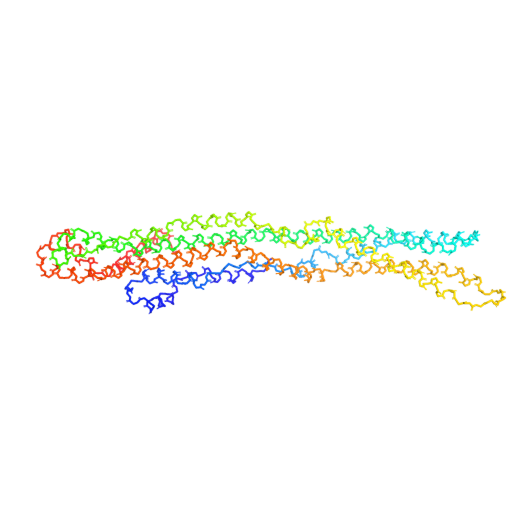 690 N N . PRO A 1 85 ? 24.762 11.460 -35.091 1.00 67.69 85 PRO A N 1
ATOM 691 C CA . PRO A 1 85 ? 24.708 10.420 -36.120 1.00 67.69 85 PRO A CA 1
ATOM 692 C C . PRO A 1 85 ? 24.943 10.933 -37.542 1.00 67.69 85 PRO A C 1
ATOM 694 O O . PRO A 1 85 ? 25.608 10.267 -38.329 1.00 67.69 85 PRO A O 1
ATOM 697 N N . THR A 1 86 ? 24.432 12.119 -37.884 1.00 69.25 86 THR A N 1
ATOM 698 C CA . THR A 1 86 ? 24.655 12.730 -39.202 1.00 69.25 86 THR A CA 1
ATOM 699 C C . THR A 1 86 ? 26.112 13.154 -39.381 1.00 69.25 86 THR A C 1
ATOM 701 O O . THR A 1 86 ? 26.688 12.897 -40.433 1.00 69.25 86 THR A O 1
ATOM 704 N N . CYS A 1 87 ? 26.755 13.722 -38.355 1.00 68.94 87 CYS A N 1
ATOM 705 C CA . CYS A 1 87 ? 28.196 13.986 -38.388 1.00 68.94 87 CYS A CA 1
ATOM 706 C C . CYS A 1 87 ? 29.004 12.687 -38.534 1.00 68.94 87 CYS A C 1
ATOM 708 O O . CYS A 1 87 ? 29.932 12.635 -39.339 1.00 68.94 87 CYS A O 1
ATOM 710 N N . ALA A 1 88 ? 28.630 11.628 -37.809 1.00 67.44 88 ALA A N 1
ATOM 711 C CA . ALA A 1 88 ? 29.261 10.317 -37.930 1.00 67.44 88 ALA A CA 1
ATOM 712 C C . ALA A 1 88 ? 29.097 9.736 -39.343 1.00 67.44 88 ALA A C 1
ATOM 714 O O . ALA A 1 88 ? 30.074 9.239 -39.894 1.00 67.44 88 ALA A O 1
ATOM 715 N N . LEU A 1 89 ? 27.914 9.878 -39.960 1.00 69.31 89 LEU A N 1
ATOM 716 C CA . LEU A 1 89 ? 27.680 9.503 -41.357 1.00 69.31 89 LEU A CA 1
ATOM 717 C C . LEU A 1 89 ? 28.638 10.247 -42.290 1.00 69.31 89 LEU A C 1
ATOM 719 O O . LEU A 1 89 ? 29.330 9.599 -43.069 1.00 69.31 89 LEU A O 1
ATOM 723 N N . VAL A 1 90 ? 28.713 11.579 -42.192 1.00 71.94 90 VAL A N 1
ATOM 724 C CA . VAL A 1 90 ? 29.590 12.403 -43.045 1.00 71.94 90 VAL A CA 1
ATOM 725 C C . VAL A 1 90 ? 31.047 11.957 -42.923 1.00 71.94 90 VAL A C 1
ATOM 727 O O . VAL A 1 90 ? 31.724 11.794 -43.940 1.00 71.94 90 VAL A O 1
ATOM 730 N N . VAL A 1 91 ? 31.515 11.686 -41.701 1.00 71.38 91 VAL A N 1
ATOM 731 C CA . VAL A 1 91 ? 32.863 11.152 -41.459 1.00 71.38 91 VAL A CA 1
ATOM 732 C C . VAL A 1 91 ? 33.020 9.771 -42.095 1.00 71.38 91 VAL A C 1
ATOM 734 O O . VAL A 1 91 ? 33.966 9.562 -42.842 1.00 71.38 91 VAL A O 1
ATOM 737 N N . THR A 1 92 ? 32.087 8.841 -41.882 1.00 68.25 92 THR A N 1
ATOM 738 C CA . THR A 1 92 ? 32.183 7.483 -42.448 1.00 68.25 92 THR A CA 1
ATOM 739 C C . THR A 1 92 ? 32.098 7.444 -43.969 1.00 68.25 92 THR A C 1
ATOM 741 O O . THR A 1 92 ? 32.827 6.670 -44.577 1.00 68.25 92 THR A O 1
ATOM 744 N N . VAL A 1 93 ? 31.285 8.299 -44.596 1.00 70.00 93 VAL A N 1
ATOM 745 C CA . VAL A 1 93 ? 31.220 8.449 -46.058 1.00 70.00 93 VAL A CA 1
ATOM 746 C C . VAL A 1 93 ? 32.533 9.019 -46.585 1.00 70.00 93 VAL A C 1
ATOM 748 O O . VAL A 1 93 ? 33.080 8.495 -47.550 1.00 70.00 93 VAL A O 1
ATOM 751 N N . SER A 1 94 ? 33.090 10.031 -45.916 1.00 71.31 94 SER A N 1
ATOM 752 C CA . SER A 1 94 ? 34.390 10.603 -46.287 1.00 71.31 94 SER A CA 1
ATOM 753 C C . SER A 1 94 ? 35.509 9.560 -46.182 1.00 71.31 94 SER A C 1
ATOM 755 O O . SER A 1 94 ? 36.313 9.417 -47.101 1.00 71.31 94 SER A O 1
ATOM 757 N N . THR A 1 95 ? 35.524 8.766 -45.108 1.00 69.56 95 THR A N 1
ATOM 758 C CA . THR A 1 95 ? 36.481 7.667 -44.913 1.00 69.56 95 THR A CA 1
ATOM 759 C C . THR A 1 95 ? 36.263 6.528 -45.911 1.00 69.56 95 THR A C 1
ATOM 761 O O . THR A 1 95 ? 37.236 5.938 -46.372 1.00 69.56 95 THR A O 1
ATOM 764 N N . ALA A 1 96 ? 35.015 6.234 -46.294 1.00 65.12 96 ALA A N 1
ATOM 765 C CA . ALA A 1 96 ? 34.703 5.261 -47.340 1.00 65.12 96 ALA A CA 1
ATOM 766 C C . ALA A 1 96 ? 35.289 5.698 -48.686 1.00 65.12 96 ALA A C 1
ATOM 768 O O . ALA A 1 96 ? 35.980 4.913 -49.329 1.00 65.12 96 ALA A O 1
ATOM 769 N N . ILE A 1 97 ? 35.092 6.966 -49.061 1.00 68.25 97 ILE A N 1
ATOM 770 C CA . ILE A 1 97 ? 35.650 7.558 -50.284 1.00 68.25 97 ILE A CA 1
ATOM 771 C C . ILE A 1 97 ? 37.185 7.490 -50.259 1.00 68.25 97 ILE A C 1
ATOM 773 O O . ILE A 1 97 ? 37.795 7.014 -51.211 1.00 68.25 97 ILE A O 1
ATOM 777 N N . LEU A 1 98 ? 37.822 7.867 -49.146 1.00 68.56 98 LEU A N 1
ATOM 778 C CA . LEU A 1 98 ? 39.276 7.743 -48.959 1.00 68.56 98 LEU A CA 1
ATOM 779 C C . LEU A 1 98 ? 39.773 6.287 -49.039 1.00 68.56 98 LEU A C 1
ATOM 781 O O . LEU A 1 98 ? 40.839 6.022 -49.595 1.00 68.56 98 LEU A O 1
ATOM 785 N N . SER A 1 99 ? 39.016 5.327 -48.504 1.00 63.03 99 SER A N 1
ATOM 786 C CA . SER A 1 99 ? 39.364 3.902 -48.559 1.00 63.03 99 SER A CA 1
ATOM 787 C C . SER A 1 99 ? 39.200 3.307 -49.959 1.00 63.03 99 SER A C 1
ATOM 789 O O . SER A 1 99 ? 39.951 2.400 -50.317 1.00 63.03 99 SER A O 1
ATOM 791 N N . ILE A 1 100 ? 38.227 3.792 -50.733 1.00 65.06 100 ILE A N 1
ATOM 792 C CA . ILE A 1 100 ? 38.046 3.440 -52.145 1.00 65.06 100 ILE A CA 1
ATOM 793 C C . ILE A 1 100 ? 39.248 3.952 -52.946 1.00 65.06 100 ILE A C 1
ATOM 795 O O . ILE A 1 100 ? 39.921 3.161 -53.602 1.00 65.06 100 ILE A O 1
ATOM 799 N N . LEU A 1 101 ? 39.597 5.232 -52.775 1.00 65.69 101 LEU A N 1
ATOM 800 C CA . LEU A 1 101 ? 40.718 5.884 -53.464 1.00 65.69 101 LEU A CA 1
ATOM 801 C C . LEU A 1 101 ? 42.095 5.292 -53.117 1.00 65.69 101 LEU A C 1
ATOM 803 O O . LEU A 1 101 ? 43.023 5.385 -53.913 1.00 65.69 101 LEU A O 1
ATOM 807 N N . SER A 1 102 ? 42.247 4.691 -51.934 1.00 68.62 102 SER A N 1
ATOM 808 C CA . SER A 1 102 ? 43.510 4.083 -51.479 1.00 68.62 102 SER A CA 1
ATOM 809 C C . SER A 1 102 ? 43.642 2.586 -51.791 1.00 68.62 102 SER A C 1
ATOM 811 O O . SER A 1 102 ? 44.672 1.995 -51.474 1.00 68.62 102 SER A O 1
ATOM 813 N N . HIS A 1 103 ? 42.624 1.957 -52.395 1.00 66.81 103 HIS A N 1
ATOM 814 C CA . HIS A 1 103 ? 42.598 0.543 -52.806 1.00 66.81 103 HIS A CA 1
ATOM 815 C C . HIS A 1 103 ? 42.985 -0.500 -51.729 1.00 66.81 103 HIS A C 1
ATOM 817 O O . HIS A 1 103 ? 43.297 -1.645 -52.058 1.00 66.81 103 HIS A O 1
ATOM 823 N N . HIS A 1 104 ? 42.925 -0.171 -50.435 1.00 70.75 104 HIS A N 1
ATOM 824 C CA . HIS A 1 104 ? 43.376 -1.084 -49.381 1.00 70.75 104 HIS A CA 1
ATOM 825 C C . HIS A 1 104 ? 42.358 -2.226 -49.128 1.00 70.75 104 HIS A C 1
ATOM 827 O O . HIS A 1 104 ? 41.224 -1.955 -48.715 1.00 70.75 104 HIS A O 1
ATOM 833 N N . PRO A 1 105 ? 42.726 -3.515 -49.297 1.00 69.56 105 PRO A N 1
ATOM 834 C CA . PRO A 1 105 ? 41.778 -4.639 -49.264 1.00 69.56 105 PRO A CA 1
ATOM 835 C C . PRO A 1 105 ? 41.142 -4.852 -47.882 1.00 69.56 105 PRO A C 1
ATOM 837 O O . PRO A 1 105 ? 39.945 -5.107 -47.770 1.00 69.56 105 PRO A O 1
ATOM 840 N N . LEU A 1 106 ? 41.919 -4.655 -46.816 1.00 68.69 106 LEU A N 1
ATOM 841 C CA . LEU A 1 106 ? 41.446 -4.710 -45.426 1.00 68.69 106 LEU A CA 1
ATOM 842 C C . LEU A 1 106 ? 40.447 -3.586 -45.105 1.00 68.69 106 LEU A C 1
ATOM 844 O O . LEU A 1 106 ? 39.531 -3.783 -44.309 1.00 68.69 106 LEU A O 1
ATOM 848 N N . GLY A 1 107 ? 40.597 -2.428 -45.760 1.00 66.44 107 GLY A N 1
ATOM 849 C CA . GLY A 1 107 ? 39.673 -1.305 -45.616 1.00 66.44 107 GLY A CA 1
ATOM 850 C C . GLY A 1 107 ? 38.296 -1.669 -46.160 1.00 66.44 107 GLY A C 1
ATOM 851 O O . GLY A 1 107 ? 37.304 -1.517 -45.461 1.00 66.44 107 GLY A O 1
ATOM 852 N N . LYS A 1 108 ? 38.234 -2.282 -47.348 1.00 66.31 108 LYS A N 1
ATOM 853 C CA . LYS A 1 108 ? 36.968 -2.693 -47.980 1.00 66.31 108 LYS A CA 1
ATOM 854 C C . LYS A 1 108 ? 36.150 -3.674 -47.124 1.00 66.31 108 LYS A C 1
ATOM 856 O O . LYS A 1 108 ? 34.927 -3.592 -47.110 1.00 66.31 108 LYS A O 1
ATOM 861 N N . VAL A 1 109 ? 36.807 -4.568 -46.382 1.00 70.00 109 VAL A N 1
ATOM 862 C CA . VAL A 1 109 ? 36.125 -5.581 -45.553 1.00 70.00 109 VAL A CA 1
ATOM 863 C C . VAL A 1 109 ? 35.705 -5.031 -44.186 1.00 70.00 109 VAL A C 1
ATOM 865 O O . VAL A 1 109 ? 34.584 -5.281 -43.738 1.00 70.00 109 VAL A O 1
ATOM 868 N N . LEU A 1 110 ? 36.583 -4.278 -43.513 1.00 73.62 110 LEU A N 1
ATOM 869 C CA . LEU A 1 110 ? 36.356 -3.831 -42.132 1.00 73.62 110 LEU A CA 1
ATOM 870 C C . LEU A 1 110 ? 35.568 -2.521 -42.029 1.00 73.62 110 LEU A C 1
ATOM 872 O O . LEU A 1 110 ? 34.910 -2.283 -41.015 1.00 73.62 110 LEU A O 1
ATOM 876 N N . LEU A 1 111 ? 35.616 -1.668 -43.053 1.00 70.38 111 LEU A N 1
ATOM 877 C CA . LEU A 1 111 ? 35.026 -0.330 -43.018 1.00 70.38 111 LEU A CA 1
ATOM 878 C C . LEU A 1 111 ? 33.509 -0.323 -42.752 1.00 70.38 111 LEU A C 1
ATOM 880 O O . LEU A 1 111 ? 33.079 0.516 -41.961 1.00 70.38 111 LEU A O 1
ATOM 884 N N . PRO A 1 112 ? 32.692 -1.256 -43.278 1.00 69.62 112 PRO A N 1
ATOM 885 C CA . PRO A 1 112 ? 31.280 -1.360 -42.903 1.00 69.62 112 PRO A CA 1
ATOM 886 C C . PRO A 1 112 ? 31.043 -1.607 -41.409 1.00 69.62 112 PRO A C 1
ATOM 888 O O . PRO A 1 112 ? 30.176 -0.975 -40.807 1.00 69.62 112 PRO A O 1
ATOM 891 N N . TYR A 1 113 ? 31.848 -2.469 -40.783 1.00 73.44 113 TYR A N 1
ATOM 892 C CA . TYR A 1 113 ? 31.753 -2.745 -39.347 1.00 73.44 113 TYR A CA 1
ATOM 893 C C . TYR A 1 113 ? 32.240 -1.559 -38.515 1.00 73.44 113 TYR A C 1
ATOM 895 O O . TYR A 1 113 ? 31.590 -1.188 -37.540 1.00 73.44 113 TYR A O 1
ATOM 903 N N . PHE A 1 114 ? 33.336 -0.912 -38.923 1.00 74.12 114 PHE A N 1
ATOM 904 C CA . PHE A 1 114 ? 33.807 0.314 -38.276 1.00 74.12 114 PHE A CA 1
ATOM 905 C C . PHE A 1 114 ? 32.787 1.448 -38.394 1.00 74.12 114 PHE A C 1
ATOM 907 O O . PHE A 1 114 ? 32.514 2.115 -37.401 1.00 74.12 114 PHE A O 1
ATOM 914 N N . SER A 1 115 ? 32.183 1.641 -39.568 1.00 70.94 115 SER A N 1
ATOM 915 C CA . SER A 1 115 ? 31.120 2.626 -39.776 1.00 70.94 115 SER A CA 1
ATOM 916 C C . SER A 1 115 ? 29.923 2.332 -38.877 1.00 70.94 115 SER A C 1
ATOM 918 O O . SER A 1 115 ? 29.482 3.219 -38.151 1.00 70.94 115 SER A O 1
ATOM 920 N N . CYS A 1 116 ? 29.483 1.074 -38.821 1.00 71.38 116 CYS A N 1
ATOM 921 C CA . CYS A 1 116 ? 28.441 0.610 -37.910 1.00 71.38 116 CYS A CA 1
ATOM 922 C C . CYS A 1 116 ? 28.735 0.942 -36.449 1.00 71.38 116 CYS A C 1
ATOM 924 O O . CYS A 1 116 ? 27.907 1.560 -35.780 1.00 71.38 116 CYS A O 1
ATOM 926 N N . ILE A 1 117 ? 29.919 0.582 -35.959 1.00 76.25 117 ILE A N 1
ATOM 927 C CA . ILE A 1 117 ? 30.305 0.810 -34.566 1.00 76.25 117 ILE A CA 1
ATOM 928 C C . ILE A 1 117 ? 30.413 2.310 -34.273 1.00 76.25 117 ILE A C 1
ATOM 930 O O . ILE A 1 117 ? 29.878 2.767 -33.270 1.00 76.25 117 ILE A O 1
ATOM 934 N N . VAL A 1 118 ? 31.047 3.100 -35.144 1.00 74.94 118 VAL A N 1
ATOM 935 C CA . VAL A 1 118 ? 31.217 4.549 -34.940 1.00 74.94 118 VAL A CA 1
ATOM 936 C C . VAL A 1 118 ? 29.871 5.274 -34.955 1.00 74.94 118 VAL A C 1
ATOM 938 O O . VAL A 1 118 ? 29.592 6.075 -34.060 1.00 74.94 118 VAL A O 1
ATOM 941 N N . THR A 1 119 ? 29.001 4.971 -35.922 1.00 72.62 119 THR A N 1
ATOM 942 C CA . THR A 1 119 ? 27.659 5.560 -35.995 1.00 72.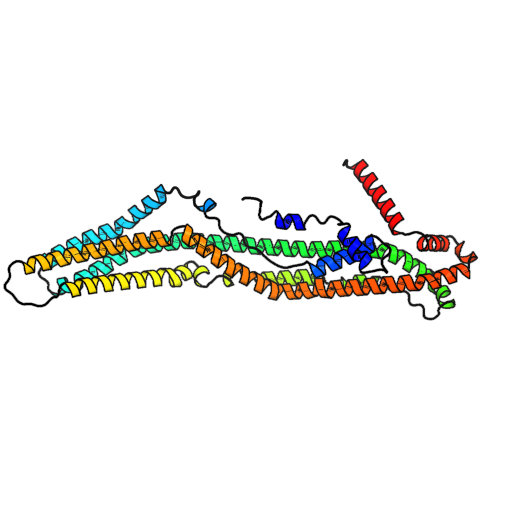62 119 THR A CA 1
ATOM 943 C C . THR A 1 119 ? 26.813 5.139 -34.792 1.00 72.62 119 THR A C 1
ATOM 945 O O . THR A 1 119 ? 26.159 5.992 -34.188 1.00 72.62 119 THR A O 1
ATOM 948 N N . PHE A 1 120 ? 26.883 3.876 -34.364 1.00 75.50 120 PHE A N 1
ATOM 949 C CA . PHE A 1 120 ? 26.206 3.412 -33.155 1.00 75.50 120 PHE A CA 1
ATOM 950 C C . PHE A 1 120 ? 26.706 4.140 -31.902 1.00 75.50 120 PHE A C 1
ATOM 952 O O . PHE A 1 120 ? 25.904 4.754 -31.198 1.00 75.50 120 PHE A O 1
ATOM 959 N N . LEU A 1 121 ? 28.022 4.162 -31.661 1.00 79.94 121 LEU A N 1
ATOM 960 C CA . LEU A 1 121 ? 28.638 4.851 -30.522 1.00 79.94 121 LEU A CA 1
ATOM 961 C C . LEU A 1 121 ? 28.262 6.339 -30.487 1.00 79.94 121 LEU A C 1
ATOM 963 O O . LEU A 1 121 ? 28.013 6.878 -29.411 1.00 79.94 121 LEU A O 1
ATOM 967 N N . SER A 1 122 ? 28.133 6.992 -31.649 1.00 76.12 122 SER A N 1
ATOM 968 C CA . SER A 1 122 ? 27.689 8.392 -31.737 1.00 76.12 122 SER A CA 1
ATOM 969 C C . SER A 1 122 ? 26.226 8.607 -31.316 1.00 76.12 122 SER A C 1
ATOM 971 O O . SER A 1 122 ? 25.856 9.698 -30.881 1.00 76.12 122 SER A O 1
ATOM 973 N N . SER A 1 123 ? 25.393 7.566 -31.411 1.00 76.25 123 SER A N 1
ATOM 974 C CA . SER A 1 123 ? 23.975 7.601 -31.035 1.00 76.25 123 SER A CA 1
ATOM 975 C C . SER A 1 123 ? 23.731 7.277 -29.554 1.00 76.25 123 SER A C 1
ATOM 977 O O . SER A 1 123 ? 22.738 7.746 -28.985 1.00 76.25 123 SER A O 1
ATOM 979 N N . ILE A 1 124 ? 24.652 6.551 -28.899 1.00 81.75 124 ILE A N 1
ATOM 980 C CA . ILE A 1 124 ? 24.520 6.119 -27.497 1.00 81.75 124 ILE A CA 1
ATOM 981 C C . ILE A 1 124 ? 24.247 7.288 -26.544 1.00 81.75 124 ILE A C 1
ATOM 983 O O . ILE A 1 124 ? 23.286 7.180 -25.782 1.00 81.75 124 ILE A O 1
ATOM 987 N N . PRO A 1 125 ? 25.001 8.410 -26.550 1.00 83.06 125 PRO A N 1
ATOM 988 C CA . PRO A 1 125 ? 24.772 9.488 -25.589 1.00 83.06 125 PRO A CA 1
ATOM 989 C C . PRO A 1 125 ? 23.354 10.059 -25.675 1.00 83.06 125 PRO A C 1
ATOM 991 O O . PRO A 1 125 ? 22.734 10.335 -24.650 1.00 83.06 125 PRO A O 1
ATOM 994 N N . SER A 1 126 ? 22.812 10.181 -26.890 1.00 78.25 126 SER A N 1
ATOM 995 C CA . SER A 1 126 ? 21.456 10.680 -27.131 1.00 78.25 126 SER A CA 1
ATOM 996 C C . SER A 1 126 ? 20.387 9.701 -26.642 1.00 78.25 126 SER A C 1
ATOM 998 O O . SER A 1 126 ? 19.443 10.109 -25.959 1.00 78.25 126 SER A O 1
ATOM 1000 N N . ILE A 1 127 ? 20.542 8.412 -26.964 1.00 76.75 127 ILE A N 1
ATOM 1001 C CA . ILE A 1 127 ? 19.625 7.345 -26.540 1.00 76.75 127 ILE A CA 1
ATOM 1002 C C . ILE A 1 127 ? 19.651 7.213 -25.012 1.00 76.75 127 ILE A C 1
ATOM 1004 O O . ILE A 1 127 ? 18.604 7.286 -24.367 1.00 76.75 127 ILE A O 1
ATOM 1008 N N . ARG A 1 128 ? 20.850 7.115 -24.425 1.00 83.25 128 ARG A N 1
ATOM 1009 C CA . ARG A 1 128 ? 21.077 7.039 -22.978 1.00 83.25 128 ARG A CA 1
ATOM 1010 C C . ARG A 1 128 ? 20.470 8.243 -22.265 1.00 83.25 128 ARG A C 1
ATOM 1012 O O . ARG A 1 128 ? 19.679 8.058 -21.349 1.00 83.25 128 ARG A O 1
ATOM 1019 N N . LYS A 1 129 ? 20.759 9.472 -22.711 1.00 82.75 129 LYS A N 1
ATOM 1020 C CA . LYS A 1 129 ? 20.207 10.692 -22.100 1.00 82.75 129 LYS A CA 1
ATOM 1021 C C . LYS A 1 129 ? 18.678 10.693 -22.110 1.00 82.75 129 LYS A C 1
ATOM 1023 O O . LYS A 1 129 ? 18.078 11.040 -21.096 1.00 82.75 129 LYS A O 1
ATOM 1028 N N . ARG A 1 130 ? 18.034 10.292 -23.214 1.00 76.88 130 ARG A N 1
ATOM 1029 C CA . ARG A 1 130 ? 16.563 10.190 -23.285 1.00 76.88 130 ARG A CA 1
ATOM 1030 C C . ARG A 1 130 ? 16.009 9.162 -22.314 1.00 76.88 130 ARG A C 1
ATOM 1032 O O . ARG A 1 130 ? 15.091 9.491 -21.565 1.00 76.88 130 ARG A O 1
ATOM 1039 N N . LEU A 1 131 ? 16.556 7.949 -22.334 1.00 77.44 131 LEU A N 1
ATOM 1040 C CA . LEU A 1 131 ? 16.093 6.864 -21.474 1.00 77.44 131 LEU A CA 1
ATOM 1041 C C . LEU A 1 131 ? 16.276 7.229 -19.997 1.00 77.44 131 LEU A C 1
ATOM 1043 O O . LEU A 1 131 ? 15.327 7.099 -19.233 1.00 77.44 131 LEU A O 1
ATOM 1047 N N . LEU A 1 132 ? 17.427 7.799 -19.621 1.00 81.12 132 LEU A N 1
ATOM 1048 C CA . LEU A 1 132 ? 17.704 8.233 -18.248 1.00 81.12 132 LEU A CA 1
ATOM 1049 C C . LEU A 1 132 ? 16.849 9.424 -17.799 1.00 81.12 132 LEU A C 1
ATOM 1051 O O . LEU A 1 132 ? 16.402 9.468 -16.660 1.00 81.12 132 LEU A O 1
ATOM 1055 N N . THR A 1 133 ? 16.572 10.387 -18.682 1.00 79.88 133 THR A N 1
ATOM 1056 C CA . THR A 1 133 ? 15.693 11.525 -18.342 1.00 79.88 133 THR A CA 1
ATOM 1057 C C . THR A 1 133 ? 14.249 11.066 -18.120 1.00 79.88 133 THR A C 1
ATOM 1059 O O . THR A 1 133 ? 13.503 11.659 -17.345 1.00 79.88 133 THR A O 1
ATOM 1062 N N . LYS A 1 134 ? 13.818 10.011 -18.817 1.00 75.50 134 LYS A N 1
ATOM 1063 C CA . LYS A 1 134 ? 12.487 9.427 -18.625 1.00 75.50 134 LYS A CA 1
ATOM 1064 C C . LYS A 1 134 ? 12.437 8.496 -17.421 1.00 75.50 134 LYS A C 1
ATOM 1066 O O . LYS A 1 134 ? 11.427 8.499 -16.722 1.00 75.50 134 LYS A O 1
ATOM 1071 N N . SER A 1 135 ? 13.511 7.763 -17.141 1.00 76.38 135 SER A N 1
ATOM 1072 C CA . SER A 1 135 ? 13.597 6.941 -15.938 1.00 76.38 135 SER A CA 1
ATOM 1073 C C . SER A 1 135 ? 13.684 7.780 -14.673 1.00 76.38 135 SER A C 1
ATOM 1075 O O . SER A 1 135 ? 13.021 7.441 -13.706 1.00 76.38 135 SER A O 1
ATOM 1077 N N . SER A 1 136 ? 14.391 8.914 -14.674 1.00 77.62 136 SER A N 1
ATOM 1078 C CA . SER A 1 136 ? 14.412 9.817 -13.518 1.00 77.62 136 SER A CA 1
ATOM 1079 C C . SER A 1 136 ? 13.018 10.349 -13.187 1.00 77.62 136 SER A C 1
ATOM 1081 O O . SER A 1 136 ? 12.644 10.414 -12.020 1.00 77.62 136 SER A O 1
ATOM 1083 N N . TRP A 1 137 ? 12.214 10.653 -14.209 1.00 79.50 137 TRP A N 1
ATOM 1084 C CA . TRP A 1 137 ? 10.811 11.005 -14.018 1.00 79.50 137 TRP A CA 1
ATOM 1085 C C . TRP A 1 137 ? 9.995 9.840 -13.433 1.00 79.50 137 TRP A C 1
ATOM 1087 O O . TRP A 1 137 ? 9.239 10.059 -12.491 1.00 79.50 137 TRP A O 1
ATOM 1097 N N . LEU A 1 138 ? 10.164 8.612 -13.944 1.00 74.94 138 LEU A N 1
ATOM 1098 C CA . LEU A 1 138 ? 9.503 7.416 -13.396 1.00 74.94 138 LEU A CA 1
ATOM 1099 C C . LEU A 1 138 ? 9.888 7.174 -11.931 1.00 74.94 138 LEU A C 1
ATOM 1101 O O . LEU A 1 138 ? 9.020 6.936 -11.100 1.00 74.94 138 LEU A O 1
ATOM 1105 N N . LEU A 1 139 ? 11.175 7.280 -11.605 1.00 78.31 139 LEU A N 1
ATOM 1106 C CA . LEU A 1 139 ? 11.687 7.134 -10.244 1.00 78.31 139 LEU A CA 1
ATOM 1107 C C . LEU A 1 139 ? 11.107 8.203 -9.314 1.00 78.31 139 LEU A C 1
ATOM 1109 O O . LEU A 1 139 ? 10.666 7.873 -8.221 1.00 78.31 139 LEU A O 1
ATOM 1113 N N . ALA A 1 140 ? 10.989 9.449 -9.779 1.00 80.56 140 ALA A N 1
ATOM 1114 C CA . ALA A 1 140 ? 10.323 10.503 -9.018 1.00 80.56 140 ALA A CA 1
ATOM 1115 C C . ALA A 1 140 ? 8.824 10.219 -8.793 1.00 80.56 140 ALA A C 1
ATOM 1117 O O . ALA A 1 140 ? 8.273 10.612 -7.766 1.00 80.56 140 ALA A O 1
ATOM 1118 N N . GLN A 1 141 ? 8.147 9.528 -9.722 1.00 78.25 141 GLN A N 1
ATOM 1119 C CA . GLN A 1 141 ? 6.779 9.055 -9.475 1.00 78.25 141 GLN A CA 1
ATOM 1120 C C . GLN A 1 141 ? 6.748 7.970 -8.398 1.00 78.25 141 GLN A C 1
ATOM 1122 O O . GLN A 1 141 ? 5.864 8.006 -7.550 1.00 78.25 141 GLN A O 1
ATOM 1127 N N . PHE A 1 142 ? 7.712 7.047 -8.381 1.00 75.94 142 PHE A N 1
ATOM 1128 C CA . PHE A 1 142 ? 7.811 6.053 -7.311 1.00 75.94 142 PHE A CA 1
ATOM 1129 C C . PHE A 1 142 ? 8.120 6.680 -5.948 1.00 75.94 142 PHE A C 1
ATOM 1131 O O . PHE A 1 142 ? 7.515 6.273 -4.961 1.00 75.94 142 PHE A O 1
ATOM 1138 N N . ASP A 1 143 ? 8.973 7.707 -5.885 1.00 78.06 143 ASP A N 1
ATOM 1139 C CA . ASP A 1 143 ? 9.192 8.470 -4.649 1.00 78.06 143 ASP A CA 1
ATOM 1140 C C . ASP A 1 143 ? 7.887 9.179 -4.206 1.00 78.06 143 ASP A C 1
ATOM 1142 O O . ASP A 1 143 ? 7.543 9.177 -3.027 1.00 78.06 143 ASP A O 1
ATOM 1146 N N . SER A 1 144 ? 7.087 9.714 -5.139 1.00 80.62 144 SER A N 1
ATOM 1147 C CA . SER A 1 144 ? 5.762 10.271 -4.809 1.00 80.62 144 SER A CA 1
ATOM 1148 C C . SER A 1 144 ? 4.787 9.208 -4.297 1.00 80.62 144 SER A C 1
ATOM 1150 O O . SER A 1 144 ? 4.005 9.486 -3.388 1.00 80.62 144 SER A O 1
ATOM 1152 N N . VAL A 1 145 ? 4.801 8.010 -4.884 1.00 75.69 145 VAL A N 1
ATOM 1153 C CA . VAL A 1 145 ? 3.995 6.872 -4.426 1.00 75.69 145 VAL A CA 1
ATOM 1154 C C . VAL A 1 145 ? 4.445 6.438 -3.031 1.00 75.69 145 VAL A C 1
ATOM 1156 O O . VAL A 1 145 ? 3.600 6.135 -2.197 1.00 75.69 145 VAL A O 1
ATOM 1159 N N . GLN A 1 146 ? 5.746 6.473 -2.732 1.00 77.69 146 GLN A N 1
ATOM 1160 C CA . GLN A 1 146 ? 6.256 6.218 -1.386 1.00 77.69 146 GLN A CA 1
ATOM 1161 C C . GLN A 1 146 ? 5.637 7.166 -0.361 1.00 77.69 146 GLN A C 1
ATOM 1163 O O . GLN A 1 146 ? 5.084 6.709 0.635 1.00 77.69 146 GLN A O 1
ATOM 1168 N N . THR A 1 147 ? 5.678 8.473 -0.620 1.00 81.00 147 THR A N 1
ATOM 1169 C CA . THR A 1 147 ? 5.078 9.462 0.284 1.00 81.00 147 THR A CA 1
ATOM 1170 C C . THR A 1 147 ? 3.575 9.233 0.460 1.00 81.00 147 THR A C 1
ATOM 1172 O O . THR A 1 147 ? 3.047 9.405 1.556 1.00 81.00 147 THR A O 1
ATOM 1175 N N . GLN A 1 148 ? 2.876 8.803 -0.593 1.00 80.19 148 GLN A N 1
ATOM 1176 C CA . GLN A 1 148 ? 1.454 8.459 -0.510 1.00 80.19 148 GLN A CA 1
ATOM 1177 C C . GLN A 1 148 ? 1.203 7.208 0.333 1.00 80.19 148 GLN A C 1
ATOM 1179 O O . GLN A 1 148 ? 0.269 7.207 1.124 1.00 80.19 148 GLN A O 1
ATOM 1184 N N . VAL A 1 149 ? 2.035 6.169 0.211 1.00 78.12 149 VAL A N 1
ATOM 1185 C CA . VAL A 1 149 ? 1.960 4.973 1.067 1.00 78.12 149 VAL A CA 1
ATOM 1186 C C . VAL A 1 149 ? 2.163 5.354 2.528 1.00 78.12 149 VAL A C 1
ATOM 1188 O O . VAL A 1 149 ? 1.383 4.936 3.377 1.00 78.12 149 VAL A O 1
ATOM 1191 N N . GLU A 1 150 ? 3.182 6.162 2.820 1.00 81.06 150 GLU A N 1
ATOM 1192 C CA . GLU A 1 150 ? 3.469 6.630 4.180 1.00 81.06 150 GLU A CA 1
ATOM 1193 C C . GLU A 1 150 ? 2.288 7.435 4.745 1.00 81.06 150 GLU A C 1
ATOM 1195 O O . GLU A 1 150 ? 1.859 7.189 5.870 1.00 81.06 150 GLU A O 1
ATOM 1200 N N . THR A 1 151 ? 1.697 8.314 3.931 1.00 84.50 151 THR A N 1
ATOM 1201 C CA . THR A 1 151 ? 0.509 9.096 4.308 1.00 84.50 151 THR A CA 1
ATOM 1202 C C . THR A 1 151 ? -0.701 8.192 4.557 1.00 84.50 151 THR A C 1
ATOM 1204 O O . THR A 1 151 ? -1.353 8.315 5.589 1.00 84.50 151 THR A O 1
ATOM 1207 N N . ALA A 1 152 ? -0.971 7.229 3.670 1.00 81.12 152 ALA A N 1
ATOM 1208 C CA . ALA A 1 152 ? -2.074 6.281 3.826 1.00 81.12 152 ALA A CA 1
ATOM 1209 C C . ALA A 1 152 ? -1.895 5.389 5.066 1.00 81.12 152 ALA A C 1
ATOM 1211 O O . ALA A 1 152 ? -2.862 5.069 5.753 1.00 81.12 152 ALA A O 1
ATOM 1212 N N . MET A 1 153 ? -0.659 5.001 5.394 1.00 80.06 153 MET A N 1
ATOM 1213 C CA . MET A 1 153 ? -0.367 4.282 6.635 1.00 80.06 153 MET A CA 1
ATOM 1214 C C . MET A 1 153 ? -0.651 5.140 7.871 1.00 80.06 153 MET A C 1
ATOM 1216 O O . MET A 1 153 ? -1.268 4.641 8.814 1.00 80.06 153 MET A O 1
ATOM 1220 N N . ASP A 1 154 ? -0.239 6.410 7.864 1.00 83.12 154 ASP A N 1
ATOM 1221 C CA . ASP A 1 154 ? -0.515 7.352 8.954 1.00 83.12 154 ASP A CA 1
ATOM 1222 C C . ASP A 1 154 ? -2.034 7.596 9.107 1.00 83.12 154 ASP A C 1
ATOM 1224 O O . ASP A 1 154 ? -2.552 7.627 10.227 1.00 83.12 154 ASP A O 1
ATOM 1228 N N . GLU A 1 155 ? -2.780 7.667 8.000 1.00 84.62 155 GLU A N 1
ATOM 1229 C CA . GLU A 1 155 ? -4.246 7.759 7.994 1.00 84.62 155 GLU A CA 1
ATOM 1230 C C . GLU A 1 155 ? -4.911 6.508 8.580 1.00 84.62 155 GLU A C 1
ATOM 1232 O O . GLU A 1 155 ? -5.789 6.618 9.440 1.00 84.62 155 GLU A O 1
ATOM 1237 N N . ILE A 1 156 ? -4.480 5.307 8.176 1.00 81.75 156 ILE A N 1
ATOM 1238 C CA . ILE A 1 156 ? -5.016 4.049 8.715 1.00 81.75 156 ILE A CA 1
ATOM 1239 C C . ILE A 1 156 ? -4.695 3.915 10.212 1.00 81.75 156 ILE A C 1
ATOM 1241 O O . ILE A 1 156 ? -5.546 3.465 10.985 1.00 81.75 156 ILE A O 1
ATOM 1245 N N . ALA A 1 157 ? -3.505 4.344 10.641 1.00 83.75 157 ALA A N 1
ATOM 1246 C CA . ALA A 1 157 ? -3.131 4.383 12.051 1.00 83.75 157 ALA A CA 1
ATOM 1247 C C . ALA A 1 157 ? -4.027 5.329 12.848 1.00 83.75 157 ALA A C 1
ATOM 1249 O O . ALA A 1 157 ? -4.636 4.916 13.839 1.00 83.75 157 ALA A O 1
ATOM 1250 N N . SER A 1 158 ? -4.161 6.571 12.379 1.00 86.12 158 SER A N 1
ATOM 1251 C CA . SER A 1 158 ? -5.044 7.582 12.964 1.00 86.12 158 SER A CA 1
ATOM 1252 C C . SER A 1 158 ? -6.480 7.065 13.085 1.00 86.12 158 SER A C 1
ATOM 1254 O O . SER A 1 158 ? -7.080 7.139 14.161 1.00 86.12 158 SER A O 1
ATOM 1256 N N . ARG A 1 159 ? -6.992 6.423 12.026 1.00 82.06 159 ARG A N 1
ATOM 1257 C CA . ARG A 1 159 ? -8.313 5.792 12.024 1.00 82.06 159 ARG A CA 1
ATOM 1258 C C . ARG A 1 159 ? -8.413 4.731 13.110 1.00 82.06 159 ARG A C 1
ATOM 1260 O O . ARG A 1 159 ? -9.312 4.818 13.938 1.00 82.06 159 ARG A O 1
ATOM 1267 N N . GLY A 1 160 ? -7.483 3.777 13.164 1.00 83.75 160 GLY A N 1
ATOM 1268 C CA . GLY A 1 160 ? -7.468 2.732 14.192 1.00 83.75 160 GLY A CA 1
ATOM 1269 C C . GLY A 1 160 ? -7.492 3.296 15.620 1.00 83.75 160 GLY A C 1
ATOM 1270 O O . GLY A 1 160 ? -8.257 2.819 16.460 1.00 83.75 160 GLY A O 1
ATOM 1271 N N . PHE A 1 161 ? -6.732 4.364 15.886 1.00 87.56 161 PHE A N 1
ATOM 1272 C CA . PHE A 1 161 ? -6.766 5.058 17.178 1.00 87.56 161 PHE A CA 1
ATOM 1273 C C . PHE A 1 161 ? -8.104 5.742 17.453 1.00 87.56 161 PHE A C 1
ATOM 1275 O O . PHE A 1 161 ? -8.596 5.677 18.581 1.00 87.56 161 PHE A O 1
ATOM 1282 N N . GLN A 1 162 ? -8.712 6.371 16.447 1.00 86.69 162 GLN A N 1
ATOM 1283 C CA . GLN A 1 162 ? -10.025 6.994 16.580 1.00 86.69 162 GLN A CA 1
ATOM 1284 C C . GLN A 1 162 ? -11.107 5.955 16.901 1.00 86.69 162 GLN A C 1
ATOM 1286 O O . GLN A 1 162 ? -11.954 6.212 17.762 1.00 86.69 162 GLN A O 1
ATOM 1291 N N . ILE A 1 163 ? -11.056 4.771 16.277 1.00 84.81 163 ILE A N 1
ATOM 1292 C CA . ILE A 1 163 ? -11.964 3.655 16.584 1.00 84.81 163 ILE A CA 1
ATOM 1293 C C . ILE A 1 163 ? -11.794 3.220 18.036 1.00 84.81 163 ILE A C 1
ATOM 1295 O O . ILE A 1 163 ? -12.785 3.137 18.763 1.00 84.81 163 ILE A O 1
ATOM 1299 N N . LEU A 1 164 ? -10.554 2.986 18.481 1.00 87.25 164 LEU A N 1
ATOM 1300 C CA . LEU A 1 164 ? -10.280 2.602 19.866 1.00 87.25 164 LEU A CA 1
ATOM 1301 C C . LEU A 1 164 ? -10.800 3.656 20.848 1.00 87.25 164 LEU A C 1
ATOM 1303 O O . LEU A 1 164 ? -11.557 3.321 21.752 1.00 87.25 164 LEU A O 1
ATOM 1307 N N . HIS A 1 165 ? -10.481 4.931 20.632 1.00 87.31 165 HIS A N 1
ATOM 1308 C CA . HIS A 1 165 ? -10.924 6.020 21.504 1.00 87.31 165 HIS A CA 1
ATOM 1309 C C . HIS A 1 165 ? -12.456 6.139 21.559 1.00 87.31 165 HIS A C 1
ATOM 1311 O O . HIS A 1 165 ? -13.052 6.295 22.625 1.00 87.31 165 HIS A O 1
ATOM 1317 N N . THR A 1 166 ? -13.119 6.042 20.406 1.00 84.94 166 THR A N 1
ATOM 1318 C CA . THR A 1 166 ? -14.583 6.124 20.318 1.00 84.94 166 THR A CA 1
ATOM 1319 C C . THR A 1 166 ? -15.243 4.932 21.008 1.00 84.94 166 THR A C 1
ATOM 1321 O O . THR A 1 166 ? -16.226 5.098 21.735 1.00 84.94 166 THR A O 1
ATOM 1324 N N . THR A 1 167 ? -14.680 3.738 20.831 1.00 85.12 167 THR A N 1
ATOM 1325 C CA . THR A 1 167 ? -15.146 2.505 21.475 1.00 85.12 167 THR A CA 1
ATOM 1326 C C . THR A 1 167 ? -14.970 2.583 22.989 1.00 85.12 167 THR A C 1
ATOM 1328 O O . THR A 1 167 ? -15.921 2.316 23.718 1.00 85.12 167 THR A O 1
ATOM 1331 N N . GLU A 1 168 ? -13.815 3.045 23.471 1.00 88.31 168 GLU A N 1
ATOM 1332 C CA . GLU A 1 168 ? -13.536 3.257 24.895 1.00 88.31 168 GLU A CA 1
ATOM 1333 C C . GLU A 1 168 ? -14.494 4.277 25.523 1.00 88.31 168 GLU A C 1
ATOM 1335 O O . GLU A 1 168 ? -15.046 4.056 26.601 1.00 88.31 168 GLU A O 1
ATOM 1340 N N . SER A 1 169 ? -14.744 5.392 24.831 1.00 86.88 169 SER A N 1
ATOM 1341 C CA . SER A 1 169 ? -15.697 6.410 25.280 1.00 86.88 169 SER A CA 1
ATOM 1342 C C . SER A 1 169 ? -17.115 5.841 25.390 1.00 86.88 169 SER A C 1
ATOM 1344 O O . SER A 1 169 ? -17.785 6.040 26.404 1.00 86.88 169 SER A O 1
ATOM 1346 N N . THR A 1 170 ? -17.550 5.071 24.387 1.00 83.75 170 THR A N 1
ATOM 1347 C CA . THR A 1 170 ? -18.881 4.439 24.371 1.00 83.75 170 THR A CA 1
ATOM 1348 C C . THR A 1 170 ? -18.998 3.373 25.463 1.00 83.75 170 THR A C 1
ATOM 1350 O O . THR A 1 170 ? -19.996 3.335 26.176 1.00 83.75 170 THR A O 1
ATOM 1353 N N . MET A 1 171 ? -17.949 2.570 25.664 1.00 90.44 171 MET A N 1
ATOM 1354 C CA . MET A 1 171 ? -17.850 1.604 26.759 1.00 90.44 171 MET A CA 1
ATOM 1355 C C . MET A 1 171 ? -18.004 2.296 28.115 1.00 90.44 171 MET A C 1
ATOM 1357 O O . MET A 1 171 ? -18.806 1.873 28.942 1.00 90.44 171 MET A O 1
ATOM 1361 N N . ASN A 1 172 ? -17.275 3.390 28.350 1.00 87.62 172 ASN A N 1
ATOM 1362 C CA . ASN A 1 172 ? -17.358 4.142 29.601 1.00 87.62 172 ASN A CA 1
ATOM 1363 C C . ASN A 1 172 ? -18.755 4.743 29.827 1.00 87.62 172 ASN A C 1
ATOM 1365 O O . ASN A 1 172 ? -19.231 4.760 30.962 1.00 87.62 172 ASN A O 1
ATOM 1369 N N . GLN A 1 173 ? -19.429 5.192 28.763 1.00 85.88 173 GLN A N 1
ATOM 1370 C CA . GLN A 1 173 ? -20.814 5.667 28.830 1.00 85.88 173 GLN A CA 1
ATOM 1371 C C . GLN A 1 173 ? -21.800 4.538 29.162 1.00 85.88 173 GLN A C 1
ATOM 1373 O O . GLN A 1 173 ? -22.695 4.752 29.975 1.00 85.88 173 GLN A O 1
ATOM 1378 N N . ALA A 1 174 ? -21.613 3.343 28.594 1.00 85.38 174 ALA A N 1
ATOM 1379 C CA . ALA A 1 174 ? -22.438 2.170 28.882 1.00 85.38 174 ALA A CA 1
ATOM 1380 C C . ALA A 1 174 ? -22.197 1.608 30.295 1.00 85.38 174 ALA A C 1
ATOM 1382 O O . ALA A 1 174 ? -23.139 1.228 30.985 1.00 85.38 174 ALA A O 1
ATOM 1383 N N . LEU A 1 175 ? -20.952 1.630 30.777 1.00 86.19 175 LEU A N 1
ATOM 1384 C CA . LEU A 1 175 ? -20.606 1.192 32.131 1.00 86.19 175 LEU A CA 1
ATOM 1385 C C . LEU A 1 175 ? -21.045 2.186 33.214 1.00 86.19 175 LEU A C 1
ATOM 1387 O O . LEU A 1 175 ? -21.257 1.776 34.349 1.00 86.19 175 LEU A O 1
ATOM 1391 N N . ALA A 1 176 ? -21.185 3.481 32.915 1.00 86.44 176 ALA A N 1
ATOM 1392 C CA . ALA A 1 176 ? -21.562 4.495 33.904 1.00 86.44 176 ALA A CA 1
ATOM 1393 C C . ALA A 1 176 ? -22.863 4.175 34.679 1.00 86.44 176 ALA A C 1
ATOM 1395 O O . ALA A 1 176 ? -22.807 4.156 35.912 1.00 86.44 176 ALA A O 1
ATOM 1396 N N . PRO A 1 177 ? -24.015 3.890 34.035 1.00 81.94 177 PRO A N 1
ATOM 1397 C CA . PRO A 1 177 ? -25.233 3.524 34.758 1.00 81.94 177 PRO A CA 1
ATOM 1398 C C . PRO A 1 177 ? -25.093 2.188 35.503 1.00 81.94 177 PRO A C 1
ATOM 1400 O O . PRO A 1 177 ? -25.604 2.059 36.615 1.00 81.94 177 PRO A O 1
ATOM 1403 N N . ILE A 1 178 ? -24.359 1.224 34.938 1.00 83.75 178 ILE A N 1
ATOM 1404 C CA . ILE A 1 178 ? -24.102 -0.082 35.562 1.00 83.75 178 ILE A CA 1
ATOM 1405 C C . ILE A 1 178 ? -23.281 0.085 36.847 1.00 83.75 178 ILE A C 1
ATOM 1407 O O . ILE A 1 178 ? -23.634 -0.482 37.875 1.00 83.75 178 ILE A O 1
ATOM 1411 N N . ASN A 1 179 ? -22.244 0.928 36.832 1.00 84.56 179 ASN A N 1
ATOM 1412 C CA . ASN A 1 179 ? -21.422 1.240 38.004 1.00 84.56 179 ASN A CA 1
ATOM 1413 C C . ASN A 1 179 ? -22.255 1.841 39.137 1.00 84.56 179 ASN A C 1
ATOM 1415 O O . ASN A 1 179 ? -22.063 1.484 40.295 1.00 84.56 179 ASN A O 1
ATOM 1419 N N . VAL A 1 180 ? -23.188 2.742 38.811 1.00 81.62 180 VAL A N 1
ATOM 1420 C CA . VAL A 1 180 ? -24.090 3.341 39.804 1.00 81.62 180 VAL A CA 1
ATOM 1421 C C . VAL A 1 180 ? -25.001 2.272 40.412 1.00 81.62 180 VAL A C 1
ATOM 1423 O O . VAL A 1 180 ? -25.125 2.212 41.635 1.00 81.62 180 VAL A O 1
ATOM 1426 N N . LYS A 1 181 ? -25.586 1.395 39.581 1.00 79.75 181 LYS A N 1
ATOM 1427 C CA . LYS A 1 181 ? -26.408 0.269 40.052 1.00 79.75 181 LYS A CA 1
ATOM 1428 C C . LYS A 1 181 ? -25.601 -0.676 40.950 1.00 79.75 181 LYS A C 1
ATOM 1430 O O . LYS A 1 181 ? -26.024 -0.954 42.067 1.00 79.75 181 LYS A O 1
ATOM 1435 N N . LEU A 1 182 ? -24.427 -1.122 40.505 1.00 83.69 182 LEU A N 1
ATOM 1436 C CA . LEU A 1 182 ? -23.575 -2.053 41.249 1.00 83.69 182 LEU A CA 1
ATOM 1437 C C . LEU A 1 182 ? -23.062 -1.456 42.558 1.00 83.69 182 LEU A C 1
ATOM 1439 O O . LEU A 1 182 ? -23.158 -2.117 43.583 1.00 83.69 182 LEU A O 1
ATOM 1443 N N . ALA A 1 183 ? -22.618 -0.196 42.570 1.00 81.44 183 ALA A N 1
ATOM 1444 C CA . ALA A 1 183 ? -22.198 0.474 43.800 1.00 81.44 183 ALA A CA 1
ATOM 1445 C C . ALA A 1 183 ? -23.331 0.539 44.834 1.00 81.44 183 ALA A C 1
ATOM 1447 O O . ALA A 1 183 ? -23.094 0.381 46.032 1.00 81.44 183 ALA A O 1
ATOM 1448 N N . ALA A 1 184 ? -24.566 0.746 44.376 1.00 76.50 184 ALA A N 1
ATOM 1449 C CA . ALA A 1 184 ? -25.729 0.729 45.247 1.00 76.50 184 ALA A CA 1
ATOM 1450 C C . ALA A 1 184 ? -25.997 -0.692 45.782 1.00 76.50 184 ALA A C 1
ATOM 1452 O O . ALA A 1 184 ? -26.170 -0.871 46.986 1.00 76.50 184 ALA A O 1
ATOM 1453 N N . ILE A 1 185 ? -25.928 -1.714 44.923 1.00 80.88 185 ILE A N 1
ATOM 1454 C CA . ILE A 1 185 ? -26.061 -3.130 45.307 1.00 80.88 185 ILE A CA 1
ATOM 1455 C C . ILE A 1 185 ? -24.999 -3.538 46.340 1.00 80.88 185 ILE A C 1
ATOM 1457 O O . ILE A 1 185 ? -25.330 -4.191 47.329 1.00 80.88 185 ILE A O 1
ATOM 1461 N N . THR A 1 186 ? -23.746 -3.109 46.174 1.00 84.44 186 THR A N 1
ATOM 1462 C CA . THR A 1 186 ? -22.654 -3.387 47.119 1.00 84.44 186 THR A CA 1
ATOM 1463 C C . THR A 1 186 ? -22.943 -2.841 48.518 1.00 84.44 186 THR A C 1
ATOM 1465 O O . THR A 1 186 ? -22.638 -3.502 49.507 1.00 84.44 186 THR A O 1
ATOM 1468 N N . ARG A 1 187 ? -23.604 -1.680 48.649 1.00 82.06 187 ARG A N 1
ATOM 1469 C CA . ARG A 1 187 ? -23.988 -1.140 49.972 1.00 82.06 187 ARG A CA 1
ATOM 1470 C C . ARG A 1 187 ? -24.960 -2.049 50.724 1.00 82.06 187 ARG A C 1
ATOM 1472 O O . ARG A 1 187 ? -24.971 -2.040 51.951 1.00 82.06 187 ARG A O 1
ATOM 1479 N N . VAL A 1 188 ? -25.757 -2.835 50.002 1.00 80.06 188 VAL A N 1
ATOM 1480 C CA . VAL A 1 188 ? -26.776 -3.733 50.568 1.00 80.06 188 VAL A CA 1
ATOM 1481 C C . VAL A 1 188 ? -26.380 -5.208 50.480 1.00 80.06 188 VAL A C 1
ATOM 1483 O O . VAL A 1 188 ? -27.198 -6.091 50.737 1.00 80.06 188 VAL A O 1
ATOM 1486 N N . GLU A 1 189 ? -25.116 -5.492 50.157 1.00 84.25 189 GLU A N 1
ATOM 1487 C CA . GLU A 1 189 ? -24.586 -6.840 49.938 1.00 84.25 189 GLU A CA 1
ATOM 1488 C C . GLU A 1 189 ? -24.809 -7.760 51.143 1.00 84.25 189 GLU A C 1
ATOM 1490 O O . GLU A 1 189 ? -25.266 -8.893 50.986 1.00 84.25 189 GLU A O 1
ATOM 1495 N N . SER A 1 190 ? -24.538 -7.275 52.358 1.00 81.94 190 SER A N 1
ATOM 1496 C CA . SER A 1 190 ? -24.723 -8.057 53.588 1.00 81.94 190 SER A CA 1
ATOM 1497 C C . SER A 1 190 ? -26.175 -8.505 53.771 1.00 81.94 190 SER A C 1
ATOM 1499 O O . SER A 1 190 ? -26.424 -9.624 54.220 1.00 81.94 190 SER A O 1
ATOM 1501 N N . MET A 1 191 ? -27.137 -7.672 53.363 1.00 80.50 191 MET A N 1
ATOM 1502 C CA . MET A 1 191 ? -28.562 -7.990 53.404 1.00 80.50 191 MET A CA 1
ATOM 1503 C C . MET A 1 191 ? -28.968 -8.905 52.244 1.00 80.50 191 MET A C 1
ATOM 1505 O O . MET A 1 191 ? -29.719 -9.857 52.454 1.00 80.50 191 MET A O 1
ATOM 1509 N N . LEU A 1 192 ? -28.435 -8.688 51.040 1.00 80.44 192 LEU A N 1
ATOM 1510 C CA . LEU A 1 192 ? -28.635 -9.576 49.889 1.00 80.44 192 LEU A CA 1
ATOM 1511 C C . LEU A 1 192 ? -28.154 -11.004 50.174 1.00 80.44 192 LEU A C 1
ATOM 1513 O O . LEU A 1 192 ? -28.863 -11.960 49.849 1.00 80.44 192 LEU A O 1
ATOM 1517 N N . LYS A 1 193 ? -27.023 -11.155 50.874 1.00 86.06 193 LYS A N 1
ATOM 1518 C CA . LYS A 1 193 ? -26.499 -12.455 51.320 1.00 86.06 193 LYS A CA 1
ATOM 1519 C C . LYS A 1 193 ? -27.446 -13.201 52.265 1.00 86.06 193 LYS A C 1
ATOM 1521 O O . LYS A 1 193 ? -27.408 -14.425 52.315 1.00 86.06 193 LYS A O 1
ATOM 1526 N N . THR A 1 194 ? -28.364 -12.510 52.950 1.00 82.44 194 THR A N 1
ATOM 1527 C CA . THR A 1 194 ? -29.413 -13.174 53.756 1.00 82.44 194 THR A CA 1
ATOM 1528 C C . THR A 1 194 ? -30.516 -13.819 52.911 1.00 82.44 194 THR A C 1
ATOM 1530 O O . THR A 1 194 ? -31.235 -14.689 53.401 1.00 82.44 194 THR A O 1
ATOM 1533 N N . ILE A 1 195 ? -30.675 -13.392 51.654 1.00 83.25 195 ILE A N 1
ATOM 1534 C CA . ILE A 1 195 ? -31.652 -13.940 50.703 1.00 83.25 195 ILE A CA 1
ATOM 1535 C C . ILE A 1 195 ? -30.995 -14.988 49.812 1.00 83.25 195 ILE A C 1
ATOM 1537 O O . ILE A 1 195 ? -31.582 -16.041 49.565 1.00 83.25 195 ILE A O 1
ATOM 1541 N N . LYS A 1 196 ? -29.786 -14.699 49.327 1.00 83.12 196 LYS A N 1
ATOM 1542 C CA . LYS A 1 196 ? -28.986 -15.594 48.495 1.00 83.12 196 LYS A CA 1
ATOM 1543 C C . LYS A 1 196 ? -27.535 -15.563 49.002 1.00 83.12 196 LYS A C 1
ATOM 1545 O O . LYS A 1 196 ? -26.826 -14.618 48.674 1.00 83.12 196 LYS A O 1
ATOM 1550 N N . PRO A 1 197 ? -27.101 -16.560 49.797 1.00 81.50 197 PRO A N 1
ATOM 1551 C CA . PRO A 1 197 ? -25.773 -16.577 50.422 1.00 81.50 197 PRO A CA 1
ATOM 1552 C C . PRO A 1 197 ? -24.618 -16.503 49.418 1.00 81.50 197 PRO A C 1
ATOM 1554 O O . PRO A 1 197 ? -23.643 -15.797 49.658 1.00 81.50 197 PRO A O 1
ATOM 1557 N N . ASP A 1 198 ? -24.779 -17.158 48.267 1.00 84.94 198 ASP A N 1
ATOM 1558 C CA . ASP A 1 198 ? -23.766 -17.258 47.208 1.00 84.94 198 ASP A CA 1
ATOM 1559 C C . ASP A 1 198 ? -23.915 -16.157 46.142 1.00 84.94 198 ASP A C 1
ATOM 1561 O O . ASP A 1 198 ? -23.701 -16.388 44.952 1.00 84.94 198 ASP A O 1
ATOM 1565 N N . ILE A 1 199 ? -24.396 -14.971 46.528 1.00 80.62 199 ILE A N 1
ATOM 1566 C CA . ILE A 1 199 ? -24.535 -13.853 45.593 1.00 80.62 199 ILE A CA 1
ATOM 1567 C C . ILE A 1 199 ? -23.164 -13.219 45.333 1.00 80.62 199 ILE A C 1
ATOM 1569 O O . ILE A 1 199 ? -22.495 -12.763 46.260 1.00 80.62 199 ILE A O 1
ATOM 1573 N N . ASP A 1 200 ? -22.755 -13.220 44.067 1.00 83.50 200 ASP A N 1
ATOM 1574 C CA . ASP A 1 200 ? -21.524 -12.592 43.590 1.00 83.50 200 ASP A CA 1
ATOM 1575 C C . ASP A 1 200 ? -21.870 -11.274 42.886 1.00 83.50 200 ASP A C 1
ATOM 1577 O O . ASP A 1 200 ? -22.747 -11.242 42.017 1.00 83.50 200 ASP A O 1
ATOM 1581 N N . ILE A 1 201 ? -21.224 -10.180 43.294 1.00 83.62 201 ILE A N 1
ATOM 1582 C CA . ILE A 1 201 ? -21.421 -8.861 42.687 1.00 83.62 201 ILE A CA 1
ATOM 1583 C C . ILE A 1 201 ? -20.318 -8.684 41.638 1.00 83.62 201 ILE A C 1
ATOM 1585 O O . ILE A 1 201 ? -19.146 -8.629 42.009 1.00 83.62 201 ILE A O 1
ATOM 1589 N N . PRO A 1 202 ? -20.654 -8.585 40.340 1.00 86.50 202 PRO A N 1
ATOM 1590 C CA . PRO A 1 202 ? -19.647 -8.514 39.289 1.00 86.50 202 PRO A CA 1
ATOM 1591 C C . PRO A 1 202 ? -18.829 -7.215 39.362 1.00 86.50 202 PRO A C 1
ATOM 1593 O O . PRO A 1 202 ? -19.373 -6.152 39.663 1.00 86.50 202 PRO A O 1
ATOM 1596 N N . ASP A 1 203 ? -17.534 -7.289 39.028 1.00 86.88 203 ASP A N 1
ATOM 1597 C CA . ASP A 1 203 ? -16.646 -6.123 38.930 1.00 86.88 203 ASP A CA 1
ATOM 1598 C C . ASP A 1 203 ? -16.669 -5.536 37.500 1.00 86.88 203 ASP A C 1
ATOM 1600 O O . ASP A 1 203 ? -16.145 -6.147 36.563 1.00 86.88 203 ASP A O 1
ATOM 1604 N N . PRO A 1 204 ? -17.222 -4.327 37.294 1.00 85.19 204 PRO A N 1
ATOM 1605 C CA . PRO A 1 204 ? -17.253 -3.680 35.982 1.00 85.19 204 PRO A CA 1
ATOM 1606 C C . PRO A 1 204 ? -15.854 -3.274 35.480 1.00 85.19 204 PRO A C 1
ATOM 1608 O O . PRO A 1 204 ? -15.678 -2.982 34.293 1.00 85.19 204 PRO A O 1
ATOM 1611 N N . SER A 1 205 ? -14.838 -3.280 36.351 1.00 88.31 205 SER A N 1
ATOM 1612 C CA . SER A 1 205 ? -13.442 -3.025 35.983 1.00 88.31 205 SER A CA 1
ATOM 1613 C C . SER A 1 205 ? -12.867 -4.119 35.082 1.00 88.31 205 SER A C 1
ATOM 1615 O O . SER A 1 205 ? -11.955 -3.837 34.308 1.00 88.31 205 SER A O 1
ATOM 1617 N N . ASP A 1 206 ? -13.413 -5.337 35.103 1.00 86.44 206 ASP A N 1
ATOM 1618 C CA . ASP A 1 206 ? -12.954 -6.431 34.239 1.00 86.44 206 ASP A CA 1
ATOM 1619 C C . ASP A 1 206 ? -13.184 -6.144 32.749 1.00 86.44 206 ASP A C 1
ATOM 1621 O O . ASP A 1 206 ? -12.375 -6.530 31.897 1.00 86.44 206 ASP A O 1
ATOM 1625 N N . VAL A 1 207 ? -14.251 -5.406 32.423 1.00 86.38 207 VAL A N 1
ATOM 1626 C CA . VAL A 1 207 ? -14.506 -4.934 31.055 1.00 86.38 207 VAL A CA 1
ATOM 1627 C C . VAL A 1 207 ? -13.438 -3.914 30.647 1.00 86.38 207 VAL A C 1
ATOM 1629 O O . VAL A 1 207 ? -12.876 -4.016 29.559 1.00 86.38 207 VAL A O 1
ATOM 1632 N N . LYS A 1 208 ? -13.083 -2.984 31.546 1.00 87.56 208 LYS A N 1
ATOM 1633 C CA . LYS A 1 208 ? -12.044 -1.970 31.296 1.00 87.56 208 LYS A CA 1
ATOM 1634 C C . LYS A 1 208 ? -10.658 -2.587 31.127 1.00 87.56 208 LYS A C 1
ATOM 1636 O O . LYS A 1 208 ? -9.980 -2.279 30.153 1.00 87.56 208 LYS A O 1
ATOM 1641 N N . ARG A 1 209 ? -10.277 -3.522 32.004 1.00 89.81 209 ARG A N 1
ATOM 1642 C CA . ARG A 1 209 ? -9.010 -4.272 31.914 1.00 89.81 209 ARG A CA 1
ATOM 1643 C C . ARG A 1 209 ? -8.867 -5.028 30.594 1.00 89.81 209 ARG A C 1
ATOM 1645 O O . ARG A 1 209 ? -7.760 -5.196 30.102 1.00 89.81 209 ARG A O 1
ATOM 1652 N N . SER A 1 210 ? -9.979 -5.459 29.997 1.00 87.31 210 SER A N 1
ATOM 1653 C CA . SER A 1 210 ? -9.972 -6.129 28.688 1.00 87.31 210 SER A CA 1
ATOM 1654 C C . SER A 1 210 ? -9.659 -5.174 27.525 1.00 87.31 210 SER A C 1
ATOM 1656 O O . SER A 1 210 ? -9.275 -5.627 26.448 1.00 87.31 210 SER A O 1
ATOM 1658 N N . PHE A 1 211 ? -9.815 -3.864 27.738 1.00 86.19 211 PHE A N 1
ATOM 1659 C CA . PHE A 1 211 ? -9.492 -2.811 26.776 1.00 86.19 211 PHE A CA 1
ATOM 1660 C C . PHE A 1 211 ? -8.078 -2.230 26.980 1.00 86.19 211 PHE A C 1
ATOM 1662 O O . PHE A 1 211 ? -7.479 -1.682 26.050 1.00 86.19 211 PHE A O 1
ATOM 1669 N N . GLU A 1 212 ? -7.518 -2.366 28.187 1.00 87.69 212 GLU A N 1
ATOM 1670 C CA . GLU A 1 212 ? -6.171 -1.899 28.525 1.00 87.69 212 GLU A CA 1
ATOM 1671 C C . GLU A 1 212 ? -5.099 -2.550 27.631 1.00 87.69 212 GLU A C 1
ATOM 1673 O O . GLU A 1 212 ? -5.142 -3.732 27.287 1.00 87.69 212 GLU A O 1
ATOM 1678 N N . GLY A 1 213 ? -4.122 -1.748 27.202 1.00 85.12 213 GLY A N 1
ATOM 1679 C CA . GLY A 1 213 ? -3.022 -2.202 26.346 1.00 85.12 213 GLY A CA 1
ATOM 1680 C C . GLY A 1 213 ? -3.366 -2.374 24.859 1.00 85.12 213 GLY A C 1
ATOM 1681 O O . GLY A 1 213 ? -2.443 -2.491 24.053 1.00 85.12 213 GLY A O 1
ATOM 1682 N N . LEU A 1 214 ? -4.641 -2.320 24.440 1.00 87.81 214 LEU A N 1
ATOM 1683 C CA . LEU A 1 214 ? -5.001 -2.379 23.010 1.00 87.81 214 LEU A CA 1
ATOM 1684 C C . LEU A 1 214 ? -4.413 -1.200 22.222 1.00 87.81 214 LEU A C 1
ATOM 1686 O O . LEU A 1 214 ? -3.879 -1.387 21.130 1.00 87.81 214 LEU A O 1
ATOM 1690 N N . LYS A 1 215 ? -4.438 0.005 22.805 1.00 87.94 215 LYS A N 1
ATOM 1691 C CA . LYS A 1 215 ? -3.840 1.211 22.212 1.00 87.94 215 LYS A CA 1
ATOM 1692 C C . LYS A 1 215 ? -2.330 1.073 22.015 1.00 87.94 215 LYS A C 1
ATOM 1694 O O . LYS A 1 215 ? -1.821 1.414 20.952 1.00 87.94 215 LYS A O 1
ATOM 1699 N N . GLU A 1 216 ? -1.627 0.562 23.021 1.00 88.81 216 GLU A N 1
ATOM 1700 C CA . GLU A 1 216 ? -0.176 0.367 22.963 1.00 88.81 216 GLU A CA 1
ATOM 1701 C C . GLU A 1 216 ? 0.197 -0.705 21.933 1.00 88.81 216 GLU A C 1
ATOM 1703 O O . GLU A 1 216 ? 1.091 -0.492 21.118 1.00 88.81 216 GLU A O 1
ATOM 1708 N N . LYS A 1 217 ? -0.543 -1.822 21.891 1.00 87.19 217 LYS A N 1
ATOM 1709 C CA . LYS A 1 217 ? -0.373 -2.852 20.856 1.00 87.19 217 LYS A CA 1
ATOM 1710 C C . LYS A 1 217 ? -0.570 -2.287 19.453 1.00 87.19 217 LYS A C 1
ATOM 1712 O O . LYS A 1 217 ? 0.225 -2.600 18.570 1.00 87.19 217 LYS A O 1
ATOM 1717 N N . LEU A 1 218 ? -1.586 -1.441 19.255 1.00 86.12 218 LEU A N 1
ATOM 1718 C CA . LEU A 1 218 ? -1.831 -0.792 17.967 1.00 86.12 218 LEU A CA 1
ATOM 1719 C C . LEU A 1 218 ? -0.651 0.107 17.583 1.00 86.12 218 LEU A C 1
ATOM 1721 O O . LEU A 1 218 ? -0.124 -0.002 16.479 1.00 86.12 218 LEU A O 1
ATOM 1725 N N . GLN A 1 219 ? -0.205 0.950 18.516 1.00 87.75 219 GLN A N 1
ATOM 1726 C CA . GLN A 1 219 ? 0.915 1.865 18.313 1.00 87.75 219 GLN A CA 1
ATOM 1727 C C . GLN A 1 219 ? 2.210 1.124 17.978 1.00 87.75 219 GLN A C 1
ATOM 1729 O O . GLN A 1 219 ? 2.870 1.461 16.999 1.00 87.75 219 GLN A O 1
ATOM 1734 N N . ASN A 1 220 ? 2.540 0.080 18.736 1.00 86.94 220 ASN A N 1
ATOM 1735 C CA . ASN A 1 220 ? 3.724 -0.739 18.493 1.00 86.94 220 ASN A CA 1
ATOM 1736 C C . ASN A 1 220 ? 3.623 -1.486 17.155 1.00 86.94 220 ASN A C 1
ATOM 1738 O O . ASN A 1 220 ? 4.606 -1.565 16.424 1.00 86.94 220 ASN A O 1
ATOM 1742 N N . GLY A 1 221 ? 2.432 -1.975 16.793 1.00 84.88 221 GLY A N 1
ATOM 1743 C CA . GLY A 1 221 ? 2.185 -2.603 15.495 1.00 84.88 221 GLY A CA 1
ATOM 1744 C C . GLY A 1 221 ? 2.463 -1.668 14.320 1.00 84.88 221 GLY A C 1
ATOM 1745 O O . GLY A 1 221 ? 3.150 -2.060 13.378 1.00 84.88 221 GLY A O 1
ATOM 1746 N N . PHE A 1 222 ? 1.992 -0.420 14.391 1.00 82.81 222 PHE A N 1
ATOM 1747 C CA . PHE A 1 222 ? 2.259 0.580 13.355 1.00 82.81 222 PHE A CA 1
ATOM 1748 C C . PHE A 1 222 ? 3.716 1.030 13.313 1.00 82.81 222 PHE A C 1
ATOM 1750 O O . PHE A 1 222 ? 4.265 1.150 12.220 1.00 82.81 222 PHE A O 1
ATOM 1757 N N . SER A 1 223 ? 4.362 1.228 14.465 1.00 83.75 223 SER A N 1
ATOM 1758 C CA . SER A 1 223 ? 5.793 1.552 14.519 1.00 83.75 223 SER A CA 1
ATOM 1759 C C . SER A 1 223 ? 6.635 0.455 13.861 1.00 83.75 223 SER A C 1
ATOM 1761 O O . SER A 1 223 ? 7.432 0.747 12.973 1.00 83.75 223 SER A O 1
ATOM 1763 N N . ASN A 1 224 ? 6.383 -0.814 14.200 1.00 82.06 224 ASN A N 1
ATOM 1764 C CA . ASN A 1 224 ? 7.081 -1.956 13.603 1.00 82.06 224 ASN A CA 1
ATOM 1765 C C . ASN A 1 224 ? 6.822 -2.060 12.093 1.00 82.06 224 ASN A C 1
ATOM 1767 O O . ASN A 1 224 ? 7.732 -2.326 11.312 1.00 82.06 224 ASN A O 1
ATOM 1771 N N . ALA A 1 225 ? 5.582 -1.828 11.660 1.00 77.56 225 ALA A N 1
ATOM 1772 C CA . ALA A 1 225 ? 5.241 -1.838 10.243 1.00 77.56 225 ALA A CA 1
ATOM 1773 C C . ALA A 1 225 ? 5.906 -0.704 9.466 1.00 77.56 225 ALA A C 1
ATOM 1775 O O . ALA A 1 225 ? 6.329 -0.916 8.334 1.00 77.56 225 ALA A O 1
ATOM 1776 N N . ARG A 1 226 ? 6.051 0.475 10.074 1.00 77.38 226 ARG A N 1
ATOM 1777 C CA . ARG A 1 226 ? 6.758 1.609 9.472 1.00 77.38 226 ARG A CA 1
ATOM 1778 C C . ARG A 1 226 ? 8.241 1.305 9.262 1.00 77.38 226 ARG A C 1
ATOM 1780 O O . ARG A 1 226 ? 8.799 1.710 8.249 1.00 77.38 226 ARG A O 1
ATOM 1787 N N . GLU A 1 227 ? 8.868 0.574 10.181 1.00 77.19 227 GLU A N 1
ATOM 1788 C CA . GLU A 1 227 ? 10.259 0.130 10.025 1.00 77.19 227 GLU A CA 1
ATOM 1789 C C . GLU A 1 227 ? 10.417 -0.961 8.954 1.00 77.19 227 GLU A C 1
ATOM 1791 O O . GLU A 1 227 ? 11.423 -0.995 8.247 1.00 77.19 227 GLU A O 1
ATOM 1796 N N . LEU A 1 228 ? 9.428 -1.849 8.813 1.00 73.88 228 LEU A N 1
ATOM 1797 C CA . LEU A 1 228 ? 9.499 -2.994 7.900 1.00 73.88 228 LEU A CA 1
ATOM 1798 C C . LEU A 1 228 ? 9.083 -2.660 6.462 1.00 73.88 228 LEU A C 1
ATOM 1800 O O . LEU A 1 228 ? 9.667 -3.193 5.513 1.00 73.88 228 LEU A O 1
ATOM 1804 N N . ILE A 1 229 ? 8.109 -1.766 6.277 1.00 70.62 229 ILE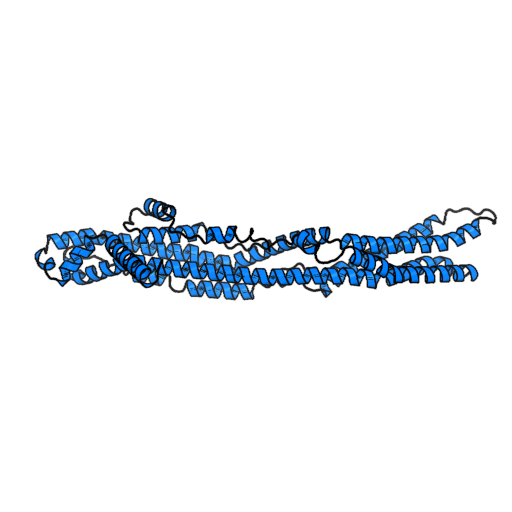 A N 1
ATOM 1805 C CA . ILE A 1 229 ? 7.603 -1.373 4.958 1.00 70.62 229 ILE A CA 1
ATOM 1806 C C . ILE A 1 229 ? 8.572 -0.362 4.336 1.00 70.62 229 ILE A C 1
ATOM 1808 O O . ILE A 1 229 ? 8.367 0.848 4.308 1.00 70.62 229 ILE A O 1
ATOM 1812 N N . HIS A 1 230 ? 9.664 -0.882 3.782 1.00 71.12 230 HIS A N 1
ATOM 1813 C CA . HIS A 1 230 ? 10.531 -0.120 2.896 1.00 71.12 230 HIS A CA 1
ATOM 1814 C C . HIS A 1 230 ? 9.984 -0.176 1.472 1.00 71.12 230 HIS A C 1
ATOM 1816 O O . HIS A 1 230 ? 10.276 -1.104 0.710 1.00 71.12 230 HIS A O 1
ATOM 1822 N N . VAL A 1 231 ? 9.241 0.860 1.088 1.00 68.38 231 VAL A N 1
ATOM 1823 C CA . VAL A 1 231 ? 8.708 1.045 -0.271 1.00 68.38 231 VAL A CA 1
ATOM 1824 C C . VAL A 1 231 ? 9.774 0.784 -1.338 1.00 68.38 231 VAL A C 1
ATOM 1826 O O . VAL A 1 231 ? 9.555 -0.017 -2.243 1.00 68.38 231 VAL A O 1
ATOM 1829 N N . ARG A 1 232 ? 10.981 1.343 -1.189 1.00 69.31 232 ARG A N 1
ATOM 1830 C CA . ARG A 1 232 ? 12.074 1.121 -2.152 1.00 69.31 232 ARG A CA 1
ATOM 1831 C C . ARG A 1 232 ? 12.482 -0.337 -2.332 1.00 69.31 232 ARG A C 1
ATOM 1833 O O . ARG A 1 232 ? 12.844 -0.719 -3.438 1.00 69.31 232 ARG A O 1
ATOM 1840 N N . ARG A 1 233 ? 12.429 -1.157 -1.277 1.00 73.06 233 ARG A N 1
ATOM 1841 C CA . ARG A 1 233 ? 12.748 -2.593 -1.377 1.00 73.06 233 ARG A CA 1
ATOM 1842 C C . ARG A 1 233 ? 11.645 -3.383 -2.074 1.00 73.06 233 ARG A C 1
ATOM 1844 O O . ARG A 1 233 ? 11.922 -4.448 -2.609 1.00 73.06 233 ARG A O 1
ATOM 1851 N N . SER A 1 234 ? 10.428 -2.846 -2.084 1.00 72.62 234 SER A N 1
ATOM 1852 C CA . SER A 1 234 ? 9.269 -3.455 -2.739 1.00 72.62 234 SER A CA 1
ATOM 1853 C C . SER A 1 234 ? 9.185 -3.111 -4.233 1.00 72.62 234 SER A C 1
ATOM 1855 O O . SER A 1 234 ? 8.361 -3.686 -4.942 1.00 72.62 234 SER A O 1
ATOM 1857 N N . LEU A 1 235 ? 10.040 -2.201 -4.725 1.00 71.62 235 LEU A N 1
ATOM 1858 C CA . LEU A 1 235 ? 10.176 -1.908 -6.152 1.00 71.62 235 LEU A CA 1
ATOM 1859 C C . LEU A 1 235 ? 10.961 -3.021 -6.869 1.00 71.62 235 LEU A C 1
ATOM 1861 O O . LEU A 1 235 ? 11.958 -3.514 -6.322 1.00 71.62 235 LEU A O 1
ATOM 1865 N N . PRO A 1 236 ? 10.591 -3.371 -8.117 1.00 71.94 236 PRO A N 1
ATOM 1866 C CA . PRO A 1 236 ? 11.386 -4.280 -8.934 1.00 71.94 236 PRO A CA 1
ATOM 1867 C C . PRO A 1 236 ? 12.821 -3.763 -9.087 1.00 71.94 236 PRO A C 1
ATOM 1869 O O . PRO A 1 236 ? 13.045 -2.554 -9.195 1.00 71.94 236 PRO A O 1
ATOM 1872 N N . SER A 1 237 ? 13.800 -4.673 -9.139 1.00 80.38 237 SER A N 1
ATOM 1873 C CA . SER A 1 237 ? 15.230 -4.327 -9.120 1.00 80.38 237 SER A CA 1
ATOM 1874 C C . SER A 1 237 ? 15.662 -3.233 -10.112 1.00 80.38 237 SER A C 1
ATOM 1876 O O . SER A 1 237 ? 16.458 -2.383 -9.697 1.00 80.38 237 SER A O 1
ATOM 1878 N N . PRO A 1 238 ? 15.130 -3.140 -11.355 1.00 79.56 238 PRO A N 1
ATOM 1879 C CA . PRO A 1 238 ? 15.522 -2.086 -12.290 1.00 79.56 238 PRO A CA 1
ATOM 1880 C C . PRO A 1 238 ? 15.074 -0.681 -11.867 1.00 79.56 238 PRO A C 1
ATOM 1882 O O . PRO A 1 238 ? 15.630 0.297 -12.349 1.00 79.56 238 PRO A O 1
ATOM 1885 N N . PHE A 1 239 ? 14.085 -0.559 -10.981 1.00 78.50 239 PHE A N 1
ATOM 1886 C CA . PHE A 1 239 ? 13.500 0.720 -10.559 1.00 78.50 239 PHE A CA 1
ATOM 1887 C C . PHE A 1 239 ? 13.934 1.148 -9.157 1.00 78.50 239 PHE A C 1
ATOM 1889 O O . PHE A 1 239 ? 13.443 2.141 -8.633 1.00 78.50 239 PHE A O 1
ATOM 1896 N N . GLN A 1 240 ? 14.864 0.427 -8.535 1.00 81.81 240 GLN A N 1
ATOM 1897 C CA . GLN A 1 240 ? 15.371 0.798 -7.212 1.00 81.81 240 GLN A CA 1
ATOM 1898 C C . GLN A 1 240 ? 16.345 1.982 -7.269 1.00 81.81 240 GLN A C 1
ATOM 1900 O O . GLN A 1 240 ? 16.477 2.725 -6.297 1.00 81.81 240 GLN A O 1
ATOM 1905 N N . SER A 1 241 ? 17.037 2.167 -8.397 1.00 84.44 241 SER A N 1
ATOM 1906 C CA . SER A 1 241 ? 17.964 3.278 -8.608 1.00 84.44 241 SER A CA 1
ATOM 1907 C C . SER A 1 241 ? 18.128 3.604 -10.101 1.00 84.44 241 SER A C 1
ATOM 1909 O O . SER A 1 241 ? 17.897 2.738 -10.952 1.00 84.44 241 SER A O 1
ATOM 1911 N N . PRO A 1 242 ? 18.569 4.830 -10.448 1.00 82.94 242 PRO A N 1
ATOM 1912 C CA . PRO A 1 242 ? 18.924 5.175 -11.825 1.00 82.94 242 PRO A CA 1
ATOM 1913 C C . PRO A 1 242 ? 20.025 4.273 -12.396 1.00 82.94 242 PRO A C 1
ATOM 1915 O O . PRO A 1 242 ? 19.994 3.929 -13.574 1.00 82.94 242 PRO A O 1
ATOM 1918 N N . GLU A 1 243 ? 20.974 3.870 -11.550 1.00 87.38 243 GLU A N 1
ATOM 1919 C CA . GLU A 1 243 ? 22.078 2.978 -11.912 1.00 87.38 243 GLU A CA 1
ATOM 1920 C C . GLU A 1 243 ? 21.565 1.580 -12.264 1.00 87.38 243 GLU A C 1
ATOM 1922 O O . GLU A 1 243 ? 21.942 1.028 -13.295 1.00 87.38 243 GLU A O 1
ATOM 1927 N N . ASN A 1 244 ? 20.644 1.032 -11.467 1.00 86.62 244 ASN A N 1
ATOM 1928 C CA . ASN A 1 244 ? 20.013 -0.250 -11.766 1.00 86.62 244 ASN A CA 1
ATOM 1929 C C . ASN A 1 244 ? 19.212 -0.169 -13.068 1.00 86.62 244 ASN A C 1
ATOM 1931 O O . ASN A 1 244 ? 19.312 -1.064 -13.903 1.00 86.62 244 ASN A O 1
ATOM 1935 N N . PHE A 1 245 ? 18.461 0.912 -13.284 1.00 84.44 245 PHE A N 1
ATOM 1936 C CA . PHE A 1 245 ? 17.735 1.106 -14.538 1.00 84.44 245 PHE A CA 1
ATOM 1937 C C . PHE A 1 245 ? 18.691 1.111 -15.738 1.00 84.44 245 PHE A C 1
ATOM 1939 O O . PHE A 1 245 ? 18.423 0.501 -16.776 1.00 84.44 245 PHE A O 1
ATOM 1946 N N . GLU A 1 246 ? 19.837 1.776 -15.595 1.00 85.94 246 GLU A N 1
ATOM 1947 C CA . GLU A 1 246 ? 20.857 1.802 -16.631 1.00 85.94 246 GLU A CA 1
ATOM 1948 C C . GLU A 1 246 ? 21.410 0.401 -16.928 1.00 85.94 246 GLU A C 1
ATOM 1950 O O . GLU A 1 246 ? 21.423 -0.025 -18.085 1.00 85.94 246 GLU A O 1
ATOM 1955 N N . TRP A 1 247 ? 21.810 -0.337 -15.894 1.00 89.19 247 TRP A N 1
ATOM 1956 C CA . TRP A 1 247 ? 22.425 -1.655 -16.038 1.00 89.19 247 TRP A CA 1
ATOM 1957 C C . TRP A 1 247 ? 21.465 -2.750 -16.493 1.00 89.19 247 TRP A C 1
ATOM 1959 O O . TRP A 1 247 ? 21.856 -3.597 -17.293 1.00 89.19 247 TRP A O 1
ATOM 1969 N N . TYR A 1 248 ? 20.220 -2.741 -16.017 1.00 83.50 248 TYR A N 1
ATOM 1970 C CA . TYR A 1 248 ? 19.257 -3.806 -16.304 1.00 83.50 248 TYR A CA 1
ATOM 1971 C C . TYR A 1 248 ? 18.395 -3.538 -17.537 1.00 83.50 248 TYR A C 1
ATOM 1973 O O . TYR A 1 248 ? 17.853 -4.485 -18.103 1.00 83.50 248 TYR A O 1
ATOM 1981 N N . ILE A 1 249 ? 18.258 -2.281 -17.972 1.00 82.88 249 ILE A N 1
ATOM 1982 C CA . ILE A 1 249 ? 17.378 -1.927 -19.096 1.00 82.88 249 ILE A CA 1
ATOM 1983 C C . ILE A 1 249 ? 18.162 -1.245 -20.213 1.00 82.88 249 ILE A C 1
ATOM 1985 O O . ILE A 1 249 ? 18.148 -1.719 -21.349 1.00 82.88 249 ILE A O 1
ATOM 1989 N N . VAL A 1 250 ? 18.869 -0.151 -19.914 1.00 82.62 250 VAL A N 1
ATOM 1990 C CA . VAL A 1 250 ? 19.516 0.664 -20.958 1.00 82.62 250 VAL A CA 1
ATOM 1991 C C . VAL A 1 250 ? 20.658 -0.090 -21.635 1.00 82.62 250 VAL A C 1
ATOM 1993 O O . VAL A 1 250 ? 20.701 -0.150 -22.861 1.00 82.62 250 VAL A O 1
ATOM 1996 N N . ILE A 1 251 ? 21.572 -0.684 -20.868 1.00 84.69 251 ILE A N 1
ATOM 1997 C CA . ILE A 1 251 ? 22.737 -1.388 -21.418 1.00 84.69 251 ILE A CA 1
ATOM 1998 C C . ILE A 1 251 ? 22.320 -2.623 -22.237 1.00 84.69 251 ILE A C 1
ATOM 2000 O O . ILE A 1 251 ? 22.743 -2.712 -23.391 1.00 84.69 251 ILE A O 1
ATOM 2004 N N . PRO A 1 252 ? 21.454 -3.533 -21.744 1.00 85.50 252 PRO A N 1
ATOM 2005 C CA . PRO A 1 252 ? 20.974 -4.664 -22.536 1.00 85.50 252 PRO A CA 1
ATOM 2006 C C . PRO A 1 252 ? 20.273 -4.236 -23.827 1.00 85.50 252 PRO A C 1
ATOM 2008 O O . PRO A 1 252 ? 20.517 -4.826 -24.880 1.00 85.50 252 PRO A O 1
ATOM 2011 N N . TYR A 1 253 ? 19.467 -3.168 -23.778 1.00 81.56 253 TYR A N 1
ATOM 2012 C CA . TYR A 1 253 ? 18.849 -2.587 -24.970 1.00 81.56 253 TYR A CA 1
ATOM 2013 C C . TYR A 1 253 ? 19.898 -2.109 -25.984 1.00 81.56 253 TYR A C 1
ATOM 2015 O O . TYR A 1 253 ? 19.808 -2.432 -27.168 1.00 81.56 253 TYR A O 1
ATOM 2023 N N . LEU A 1 254 ? 20.917 -1.373 -25.530 1.00 82.25 254 LEU A N 1
ATOM 2024 C CA . LEU A 1 254 ? 21.998 -0.892 -26.393 1.00 82.25 254 LEU A CA 1
ATOM 2025 C C . LEU A 1 254 ? 22.792 -2.053 -27.012 1.00 82.25 254 LEU A C 1
ATOM 2027 O O . LEU A 1 254 ? 23.072 -2.029 -28.208 1.00 82.25 254 LEU A O 1
ATOM 2031 N N . VAL A 1 255 ? 23.111 -3.090 -26.237 1.00 85.75 255 VAL A N 1
ATOM 2032 C CA . VAL A 1 255 ? 23.828 -4.276 -26.733 1.00 85.75 255 VAL A CA 1
ATOM 2033 C C . VAL A 1 255 ? 23.004 -5.024 -27.782 1.00 85.75 255 VAL A C 1
ATOM 2035 O O . VAL A 1 255 ? 23.531 -5.361 -28.843 1.00 85.75 255 VAL A O 1
ATOM 2038 N N . ALA A 1 256 ? 21.709 -5.236 -27.532 1.00 79.50 256 ALA A N 1
ATOM 2039 C CA . ALA A 1 256 ? 20.811 -5.868 -28.496 1.00 79.50 256 ALA A CA 1
ATOM 2040 C C . ALA A 1 256 ? 20.735 -5.063 -29.803 1.00 79.50 256 ALA A C 1
ATOM 2042 O O . ALA A 1 256 ? 20.804 -5.626 -30.894 1.00 79.50 256 ALA A O 1
ATOM 2043 N N . MET A 1 257 ? 20.667 -3.736 -29.695 1.00 79.50 257 MET A N 1
ATOM 2044 C CA . MET A 1 257 ? 20.649 -2.836 -30.846 1.00 79.50 257 MET A CA 1
ATOM 2045 C C . MET A 1 257 ? 21.935 -2.891 -31.672 1.00 79.50 257 MET A C 1
ATOM 2047 O O . MET A 1 257 ? 21.864 -2.946 -32.902 1.00 79.50 257 MET A O 1
ATOM 2051 N N . LEU A 1 258 ? 23.096 -2.932 -31.017 1.00 82.44 258 LEU A N 1
ATOM 2052 C CA . LEU A 1 258 ? 24.379 -3.107 -31.693 1.00 82.44 258 LEU A CA 1
ATOM 2053 C C . LEU A 1 258 ? 24.450 -4.462 -32.407 1.00 82.44 258 LEU A C 1
ATOM 2055 O O . LEU A 1 258 ? 24.848 -4.522 -33.568 1.00 82.44 258 LEU A O 1
ATOM 2059 N N . ALA A 1 259 ? 24.029 -5.542 -31.743 1.00 82.00 259 ALA A N 1
ATOM 2060 C CA . ALA A 1 259 ? 24.018 -6.876 -32.335 1.00 82.00 259 ALA A CA 1
ATOM 2061 C C . ALA A 1 259 ? 23.151 -6.922 -33.603 1.00 82.00 259 ALA A C 1
ATOM 2063 O O . ALA A 1 259 ? 23.588 -7.441 -34.628 1.00 82.00 259 ALA A O 1
ATOM 2064 N N . VAL A 1 260 ? 21.963 -6.308 -33.570 1.00 78.19 260 VAL A N 1
ATOM 2065 C CA . VAL A 1 260 ? 21.088 -6.195 -34.747 1.00 78.19 260 VAL A CA 1
ATOM 2066 C C . VAL A 1 260 ? 21.778 -5.437 -35.883 1.00 78.19 260 VAL A C 1
ATOM 2068 O O . VAL A 1 260 ? 21.740 -5.897 -37.023 1.00 78.19 260 VAL A O 1
ATOM 2071 N N . GLN A 1 261 ? 22.449 -4.315 -35.606 1.00 78.00 261 GLN A N 1
ATOM 2072 C CA . GLN A 1 261 ? 23.157 -3.566 -36.652 1.00 78.00 261 GLN A CA 1
ATOM 2073 C C . GLN A 1 261 ? 24.331 -4.342 -37.247 1.00 78.00 261 GLN A C 1
ATOM 2075 O O . GLN A 1 261 ? 24.498 -4.345 -38.465 1.00 78.00 261 GLN A O 1
ATOM 2080 N N . LEU A 1 262 ? 25.102 -5.047 -36.418 1.00 79.56 262 LEU A N 1
ATOM 2081 C CA . LEU A 1 262 ? 26.205 -5.886 -36.884 1.00 79.56 262 LEU A CA 1
ATOM 2082 C C . LEU A 1 262 ? 25.704 -7.049 -37.750 1.00 79.56 262 LEU A C 1
ATOM 2084 O O . LEU A 1 262 ? 26.298 -7.336 -38.787 1.00 79.56 262 LEU A O 1
ATOM 2088 N N . VAL A 1 263 ? 24.582 -7.678 -37.381 1.00 80.25 263 VAL A N 1
ATOM 2089 C CA . VAL A 1 263 ? 23.941 -8.724 -38.195 1.00 80.25 263 VAL A CA 1
ATOM 2090 C C . VAL A 1 263 ? 23.441 -8.158 -39.524 1.00 80.25 263 VAL A C 1
ATOM 2092 O O . VAL A 1 263 ? 23.624 -8.792 -40.562 1.00 80.25 263 VAL A O 1
ATOM 2095 N N . LEU A 1 264 ? 22.847 -6.961 -39.530 1.00 75.94 264 LEU A N 1
ATOM 2096 C CA . LEU A 1 264 ? 22.406 -6.304 -40.764 1.00 75.94 264 LEU A CA 1
ATOM 2097 C C . LEU A 1 264 ? 23.585 -5.935 -41.672 1.00 75.94 264 LEU A C 1
ATOM 2099 O O . LEU A 1 264 ? 23.498 -6.152 -42.881 1.00 75.94 264 LEU A O 1
ATOM 2103 N N . ALA A 1 265 ? 24.686 -5.441 -41.102 1.00 74.06 265 ALA A N 1
ATOM 2104 C CA . ALA A 1 265 ? 25.919 -5.171 -41.837 1.00 74.06 265 ALA A CA 1
ATOM 2105 C C . ALA A 1 265 ? 26.492 -6.461 -42.448 1.00 74.06 265 ALA A C 1
ATOM 2107 O O . ALA A 1 265 ? 26.793 -6.498 -43.641 1.00 74.06 265 ALA A O 1
ATOM 2108 N N . TYR A 1 266 ? 26.545 -7.546 -41.669 1.00 79.31 266 TYR A N 1
ATOM 2109 C CA . TYR A 1 266 ? 26.986 -8.860 -42.140 1.00 79.31 266 TYR A CA 1
ATOM 2110 C C . TYR A 1 266 ? 26.095 -9.416 -43.263 1.00 79.31 266 TYR A C 1
ATOM 2112 O O . TYR A 1 266 ? 26.593 -9.861 -44.296 1.00 79.31 266 TYR A O 1
ATOM 2120 N N . MET A 1 267 ? 24.768 -9.365 -43.099 1.00 75.69 267 MET A N 1
ATOM 2121 C CA . MET A 1 267 ? 23.826 -9.821 -44.128 1.00 75.69 267 MET A CA 1
ATOM 2122 C C . MET A 1 267 ? 23.915 -8.989 -45.404 1.00 75.69 267 MET A C 1
ATOM 2124 O O . MET A 1 267 ? 23.753 -9.536 -46.495 1.00 75.69 267 MET A O 1
ATOM 2128 N N . SER A 1 268 ? 24.168 -7.684 -45.274 1.00 70.38 268 SER A N 1
ATOM 2129 C CA . SER A 1 268 ? 24.413 -6.823 -46.425 1.00 70.38 268 SER A CA 1
ATOM 2130 C C . SER A 1 268 ? 25.650 -7.311 -47.178 1.00 70.38 268 SER A C 1
ATOM 2132 O O . SER A 1 268 ? 25.567 -7.511 -48.388 1.00 70.38 268 SER A O 1
ATOM 2134 N N . GLN A 1 269 ? 26.761 -7.572 -46.471 1.00 69.38 269 GLN A N 1
ATOM 2135 C CA . GLN A 1 269 ? 28.017 -8.000 -47.103 1.00 69.38 269 GLN A CA 1
ATOM 2136 C C . GLN A 1 269 ? 27.864 -9.342 -47.811 1.00 69.38 269 GLN A C 1
ATOM 2138 O O . GLN A 1 269 ? 28.303 -9.498 -48.945 1.00 69.38 269 GLN A O 1
ATOM 2143 N N . LYS A 1 270 ? 27.170 -10.295 -47.183 1.00 70.19 270 LYS A N 1
ATOM 2144 C CA . LYS A 1 270 ? 26.966 -11.631 -47.753 1.00 70.19 270 LYS A CA 1
ATOM 2145 C C . LYS A 1 270 ? 26.087 -11.628 -49.011 1.00 70.19 270 LYS A C 1
ATOM 2147 O O . LYS A 1 270 ? 26.239 -12.503 -49.853 1.00 70.19 270 LYS A O 1
ATOM 2152 N N . LYS A 1 271 ? 25.171 -10.662 -49.159 1.00 64.12 271 LYS A N 1
ATOM 2153 C CA . LYS A 1 271 ? 24.359 -10.506 -50.381 1.00 64.12 271 LYS A CA 1
ATOM 2154 C C . LYS A 1 271 ? 25.151 -9.954 -51.569 1.00 64.12 271 LYS A C 1
ATOM 2156 O O . LYS A 1 271 ? 24.698 -10.122 -52.695 1.00 64.12 271 LYS A O 1
ATOM 2161 N N . ALA A 1 272 ? 26.291 -9.307 -51.325 1.00 56.09 272 ALA A N 1
ATOM 2162 C CA . ALA A 1 272 ? 27.158 -8.774 -52.373 1.00 56.09 272 ALA A CA 1
ATOM 2163 C C . ALA A 1 272 ? 28.073 -9.837 -53.011 1.00 56.09 272 ALA A C 1
ATOM 2165 O O . ALA A 1 272 ? 28.675 -9.555 -54.042 1.00 56.09 272 ALA A O 1
ATOM 2166 N N . ASP A 1 273 ? 28.133 -11.050 -52.445 1.00 50.75 273 ASP A N 1
ATOM 2167 C CA . ASP A 1 273 ? 28.839 -12.197 -53.024 1.00 50.75 273 ASP A CA 1
ATOM 2168 C C . ASP A 1 273 ? 27.856 -13.235 -53.614 1.00 50.75 273 ASP A C 1
ATOM 2170 O O . ASP A 1 273 ? 27.591 -14.271 -52.997 1.00 50.75 273 ASP A O 1
ATOM 2174 N N . PRO A 1 274 ? 27.326 -13.040 -54.833 1.00 46.97 274 PRO A N 1
ATOM 2175 C CA . PRO A 1 274 ? 27.110 -14.142 -55.747 1.00 46.97 274 PRO A CA 1
ATOM 2176 C C . PRO A 1 274 ? 28.357 -14.307 -56.625 1.00 46.97 274 PRO A C 1
ATOM 2178 O O . PRO A 1 274 ? 28.768 -13.400 -57.347 1.00 46.97 274 PRO A O 1
ATOM 2181 N N . LEU A 1 275 ? 28.960 -15.491 -56.525 1.00 49.72 275 LEU A N 1
ATOM 2182 C CA . LEU A 1 275 ? 29.946 -16.022 -57.460 1.00 49.72 275 LEU A CA 1
ATOM 2183 C C . LEU A 1 275 ? 29.493 -15.822 -58.916 1.00 49.72 275 LEU A C 1
ATOM 2185 O O . LEU A 1 275 ? 28.425 -16.306 -59.273 1.00 49.72 275 LEU A O 1
ATOM 2189 N N . GLU A 1 276 ? 30.316 -15.177 -59.744 1.00 43.16 276 GLU A N 1
ATOM 2190 C CA . GLU A 1 276 ? 30.918 -15.793 -60.939 1.00 43.16 276 GLU A CA 1
ATOM 2191 C C . GLU A 1 276 ? 31.895 -14.829 -61.635 1.00 43.16 276 GLU A C 1
ATOM 2193 O O . GLU A 1 276 ? 31.611 -13.655 -61.874 1.00 43.16 276 GLU A O 1
ATOM 2198 N N . GLU A 1 277 ? 33.082 -15.352 -61.946 1.00 49.12 277 GLU A N 1
ATOM 2199 C CA . GLU A 1 277 ? 34.103 -14.719 -62.776 1.00 49.12 277 GLU A CA 1
ATOM 2200 C C . GLU A 1 277 ? 33.555 -14.463 -64.183 1.00 49.12 277 GLU A C 1
ATOM 2202 O O . GLU A 1 277 ? 33.446 -15.387 -64.979 1.00 49.12 277 GLU A O 1
ATOM 2207 N N . THR A 1 278 ? 33.276 -13.214 -64.551 1.00 43.28 278 THR A N 1
ATOM 2208 C CA . THR A 1 278 ? 33.303 -12.817 -65.967 1.00 43.28 278 THR A CA 1
ATOM 2209 C C . THR A 1 278 ? 33.739 -11.360 -66.121 1.00 43.28 278 THR A C 1
ATOM 2211 O O . THR A 1 278 ? 33.074 -10.436 -65.669 1.00 43.28 278 THR A O 1
ATOM 2214 N N . ASN A 1 279 ? 34.914 -11.199 -66.741 1.00 48.69 279 ASN A N 1
ATOM 2215 C CA . ASN A 1 279 ? 35.453 -10.045 -67.473 1.00 48.69 279 ASN A CA 1
ATOM 2216 C C . ASN A 1 279 ? 34.915 -8.643 -67.101 1.00 48.69 279 ASN A C 1
ATOM 2218 O O . ASN A 1 279 ? 33.799 -8.263 -67.448 1.00 48.69 279 ASN A O 1
ATOM 2222 N N . MET A 1 280 ? 35.774 -7.844 -66.456 1.00 48.53 280 MET A N 1
ATOM 2223 C CA . MET A 1 280 ? 35.518 -6.458 -66.040 1.00 48.53 280 MET A CA 1
ATOM 2224 C C . MET A 1 280 ? 34.918 -5.570 -67.143 1.00 48.53 280 MET A C 1
ATOM 2226 O O . MET A 1 280 ? 35.504 -5.449 -68.216 1.00 48.53 280 MET A O 1
ATOM 2230 N N . ASN A 1 281 ? 33.823 -4.866 -66.818 1.00 52.75 281 ASN A N 1
ATOM 2231 C CA . ASN A 1 281 ? 33.788 -3.387 -66.785 1.00 52.75 281 ASN A CA 1
ATOM 2232 C C . ASN A 1 281 ? 32.550 -2.736 -66.090 1.00 52.75 281 ASN A C 1
ATOM 2234 O O . ASN A 1 281 ? 32.508 -1.514 -66.000 1.00 52.75 281 ASN A O 1
ATOM 2238 N N . PRO A 1 282 ? 31.539 -3.474 -65.581 1.00 52.53 282 PRO A N 1
ATOM 2239 C CA . PRO A 1 282 ? 30.522 -2.890 -64.673 1.00 52.53 282 PRO A CA 1
ATOM 2240 C C . PRO A 1 282 ? 30.689 -3.281 -63.191 1.00 52.53 282 PRO A C 1
ATOM 2242 O O . PRO A 1 282 ? 30.231 -2.572 -62.299 1.00 52.53 282 PRO A O 1
ATOM 2245 N N . ALA A 1 283 ? 31.374 -4.395 -62.914 1.00 55.94 283 ALA A N 1
ATOM 2246 C CA . ALA A 1 283 ? 31.394 -5.030 -61.593 1.00 55.94 283 ALA A CA 1
ATOM 2247 C C . ALA A 1 283 ? 32.239 -4.300 -60.526 1.00 55.94 283 ALA A C 1
ATOM 2249 O O . ALA A 1 283 ? 31.982 -4.459 -59.334 1.00 55.94 283 ALA A O 1
ATOM 2250 N N . GLU A 1 284 ? 33.241 -3.498 -60.911 1.00 56.03 284 GLU A N 1
ATOM 2251 C CA . GLU A 1 284 ? 34.037 -2.715 -59.947 1.00 56.03 284 GLU A CA 1
ATOM 2252 C C . GLU A 1 284 ? 33.285 -1.480 -59.441 1.00 56.03 284 GLU A C 1
ATOM 2254 O O . GLU A 1 284 ? 33.332 -1.182 -58.248 1.00 56.03 284 GLU A O 1
ATOM 2259 N N . VAL A 1 285 ? 32.515 -0.829 -60.319 1.00 55.31 285 VAL A N 1
ATOM 2260 C CA . VAL A 1 285 ? 31.675 0.325 -59.971 1.00 55.31 285 VAL A CA 1
ATOM 2261 C C . VAL A 1 285 ? 30.565 -0.099 -59.003 1.00 55.31 285 VAL A C 1
ATOM 2263 O O . VAL A 1 285 ? 30.356 0.563 -57.986 1.00 55.31 285 VAL A O 1
ATOM 2266 N N . ASP A 1 286 ? 29.929 -1.252 -59.235 1.00 61.81 286 ASP A N 1
ATOM 2267 C CA . ASP A 1 286 ? 28.921 -1.809 -58.319 1.00 61.81 286 ASP A CA 1
ATOM 2268 C C . ASP A 1 286 ? 29.503 -2.153 -56.935 1.00 61.81 286 ASP A C 1
ATOM 2270 O O . ASP A 1 286 ? 28.849 -1.945 -55.908 1.00 61.81 286 ASP A O 1
ATOM 2274 N N . LYS A 1 287 ? 30.765 -2.603 -56.871 1.00 61.91 287 LYS A N 1
ATOM 2275 C CA . LYS A 1 287 ? 31.449 -2.932 -55.607 1.00 61.91 287 LYS A CA 1
ATOM 2276 C C . LYS A 1 287 ? 31.829 -1.691 -54.787 1.00 61.91 287 LYS A C 1
ATOM 2278 O O . LYS A 1 287 ? 31.896 -1.764 -53.560 1.00 61.91 287 LYS A O 1
ATOM 2283 N N . GLU A 1 288 ? 32.059 -0.551 -55.435 1.00 64.12 288 GLU A N 1
ATOM 2284 C CA . GLU A 1 288 ? 32.353 0.729 -54.773 1.00 64.12 288 GLU A CA 1
ATOM 2285 C C . GLU A 1 288 ? 31.081 1.441 -54.293 1.00 64.12 288 GLU A C 1
ATOM 2287 O O . GLU A 1 288 ? 31.033 1.925 -53.156 1.00 64.12 288 GLU A O 1
ATOM 2292 N N . TRP A 1 289 ? 30.007 1.404 -55.090 1.00 67.38 289 TRP A N 1
ATOM 2293 C CA . TRP A 1 289 ? 28.678 1.862 -54.666 1.00 67.38 289 TRP A CA 1
ATOM 2294 C C . TRP A 1 289 ? 28.136 1.073 -53.475 1.00 67.38 289 TRP A C 1
ATOM 2296 O O . TRP A 1 289 ? 27.436 1.627 -52.624 1.00 67.38 289 TRP A O 1
ATOM 2306 N N . TYR A 1 290 ? 28.514 -0.197 -53.358 1.00 66.94 290 TYR A N 1
ATOM 2307 C CA . TYR A 1 290 ? 28.127 -1.062 -52.253 1.00 66.94 290 TYR A CA 1
ATOM 2308 C C . TYR A 1 290 ? 28.653 -0.587 -50.878 1.00 66.94 290 TYR A C 1
ATOM 2310 O O . TYR A 1 290 ? 27.930 -0.640 -49.875 1.00 66.94 290 TYR A O 1
ATOM 2318 N N . LEU A 1 291 ? 29.877 -0.047 -50.808 1.00 65.31 291 LEU A N 1
ATOM 2319 C CA . LEU A 1 291 ? 30.429 0.520 -49.566 1.00 65.31 291 LEU A CA 1
ATOM 2320 C C . LEU A 1 291 ? 29.661 1.773 -49.131 1.00 65.31 291 LEU A C 1
ATOM 2322 O O . LEU A 1 291 ? 29.338 1.929 -47.949 1.00 65.31 291 LEU A O 1
ATOM 2326 N N . LEU A 1 292 ? 29.317 2.632 -50.095 1.00 67.75 292 LEU A N 1
ATOM 2327 C CA . LEU A 1 292 ? 28.501 3.820 -49.858 1.00 67.75 292 LEU A CA 1
ATOM 2328 C C . LEU A 1 292 ? 27.092 3.431 -49.386 1.00 67.75 292 LEU A C 1
ATOM 2330 O O . LEU A 1 292 ? 26.584 3.978 -48.406 1.00 67.75 292 LEU A O 1
ATOM 2334 N N . TRP A 1 293 ? 26.487 2.435 -50.037 1.00 71.75 293 TRP A N 1
ATOM 2335 C CA . TRP A 1 293 ? 25.173 1.912 -49.675 1.00 71.75 293 TRP A CA 1
ATOM 2336 C C . TRP A 1 293 ? 25.151 1.326 -48.262 1.00 71.75 293 TRP A C 1
ATOM 2338 O O . TRP A 1 293 ? 24.211 1.567 -47.506 1.00 71.75 293 TRP A O 1
ATOM 2348 N N . THR A 1 294 ? 26.210 0.626 -47.856 1.00 66.88 294 THR A N 1
ATOM 2349 C CA . THR A 1 294 ? 26.300 0.052 -46.508 1.00 66.88 294 THR A CA 1
ATOM 2350 C C . THR A 1 294 ? 26.402 1.136 -45.430 1.00 66.88 294 THR A C 1
ATOM 2352 O O . THR A 1 294 ? 25.758 1.021 -44.384 1.00 66.88 294 THR A O 1
ATOM 2355 N N . ALA A 1 295 ? 27.127 2.232 -45.687 1.00 65.94 295 ALA A N 1
ATOM 2356 C CA . ALA A 1 295 ? 27.157 3.396 -44.795 1.00 65.94 295 ALA A CA 1
ATOM 2357 C C . ALA A 1 295 ? 25.774 4.072 -44.684 1.00 65.94 295 ALA A C 1
ATOM 2359 O O . ALA A 1 295 ? 25.326 4.408 -43.585 1.00 65.94 295 ALA A O 1
ATOM 2360 N N . VAL A 1 296 ? 25.047 4.199 -45.802 1.00 72.31 296 VAL A N 1
ATOM 2361 C CA . VAL A 1 296 ? 23.672 4.730 -45.828 1.00 72.31 296 VAL A CA 1
ATOM 2362 C C . VAL A 1 296 ? 22.707 3.819 -45.065 1.00 72.31 296 VAL A C 1
ATOM 2364 O O . VAL A 1 296 ? 21.942 4.299 -44.230 1.00 72.31 296 VAL A O 1
ATOM 2367 N N . GLN A 1 297 ? 22.765 2.505 -45.283 1.00 71.44 297 GLN A N 1
ATOM 2368 C CA . GLN A 1 297 ? 21.932 1.527 -44.579 1.00 71.44 297 GLN A CA 1
ATOM 2369 C C . GLN A 1 297 ? 22.191 1.567 -43.067 1.00 71.44 297 GLN A C 1
ATOM 2371 O O . GLN A 1 297 ? 21.255 1.581 -42.269 1.00 71.44 297 GLN A O 1
ATOM 2376 N N . THR A 1 298 ? 23.458 1.669 -42.670 1.00 65.25 298 THR A N 1
ATOM 2377 C CA . THR A 1 298 ? 23.875 1.825 -41.272 1.00 65.25 298 THR A CA 1
ATOM 2378 C C . THR A 1 298 ? 23.294 3.098 -40.654 1.00 65.25 298 THR A C 1
ATOM 2380 O O . THR A 1 298 ? 22.718 3.055 -39.566 1.00 65.25 298 THR A O 1
ATOM 2383 N N . TYR A 1 299 ? 23.337 4.224 -41.365 1.00 68.50 299 TYR A N 1
ATOM 2384 C CA . TYR A 1 299 ? 22.706 5.460 -40.906 1.00 68.50 299 TYR A CA 1
ATOM 2385 C C . TYR A 1 299 ? 21.184 5.348 -40.790 1.00 68.50 299 TYR A C 1
ATOM 2387 O O . TYR A 1 299 ? 20.628 5.747 -39.769 1.00 68.50 299 TYR A O 1
ATOM 2395 N N . ILE A 1 300 ? 20.509 4.751 -41.777 1.00 73.38 300 ILE A N 1
ATOM 2396 C CA . ILE A 1 300 ? 19.058 4.513 -41.723 1.00 73.38 300 ILE A CA 1
ATOM 2397 C C . ILE A 1 300 ? 18.707 3.666 -40.499 1.00 73.38 300 ILE A C 1
ATOM 2399 O O . ILE A 1 300 ? 17.758 3.994 -39.786 1.00 73.38 300 ILE A O 1
ATOM 2403 N N . THR A 1 301 ? 19.488 2.622 -40.199 1.00 68.81 301 THR A N 1
ATOM 2404 C CA . THR A 1 301 ? 19.264 1.829 -38.983 1.00 68.81 301 THR A CA 1
ATOM 2405 C C . THR A 1 301 ? 19.474 2.660 -37.723 1.00 68.81 301 THR A C 1
ATOM 2407 O O . THR A 1 301 ? 18.622 2.611 -36.848 1.00 68.81 301 THR A O 1
ATOM 2410 N N . ALA A 1 302 ? 20.519 3.488 -37.634 1.00 65.38 302 ALA A N 1
ATOM 2411 C CA . ALA A 1 302 ? 20.750 4.356 -36.477 1.00 65.38 302 ALA A CA 1
ATOM 2412 C C . ALA A 1 302 ? 19.623 5.391 -36.279 1.00 65.38 302 ALA A C 1
ATOM 2414 O O . ALA A 1 302 ? 19.154 5.600 -35.160 1.00 65.38 302 ALA A O 1
ATOM 2415 N N . VAL A 1 303 ? 19.119 5.996 -37.359 1.00 71.19 303 VAL A N 1
ATOM 2416 C CA . VAL A 1 303 ? 17.942 6.882 -37.317 1.00 71.19 303 VAL A CA 1
ATOM 2417 C C . VAL A 1 303 ? 16.698 6.106 -36.878 1.00 71.19 303 VAL A C 1
ATOM 2419 O O . VAL A 1 303 ? 15.958 6.568 -36.010 1.00 71.19 303 VAL A O 1
ATOM 2422 N N . GLY A 1 304 ? 16.496 4.900 -37.413 1.00 72.81 304 GLY A N 1
ATOM 2423 C CA . GLY A 1 304 ? 15.425 3.991 -37.008 1.00 72.81 304 GLY A CA 1
ATOM 2424 C C . GLY A 1 304 ? 15.498 3.610 -35.529 1.00 72.81 304 GLY A C 1
ATOM 2425 O O . GLY A 1 304 ? 14.473 3.583 -34.858 1.00 72.81 304 GLY A O 1
ATOM 2426 N N . GLN A 1 305 ? 16.694 3.398 -34.980 1.00 67.88 305 GLN A N 1
ATOM 2427 C CA . GLN A 1 305 ? 16.910 3.121 -33.558 1.00 67.88 305 GLN A CA 1
ATOM 2428 C C . GLN A 1 305 ? 16.594 4.326 -32.674 1.00 67.88 305 GLN A C 1
ATOM 2430 O O . GLN A 1 305 ? 16.007 4.160 -31.607 1.00 67.88 305 GLN A O 1
ATOM 2435 N N . ILE A 1 306 ? 16.950 5.538 -33.107 1.00 69.00 306 ILE A N 1
ATOM 2436 C CA . ILE A 1 306 ? 16.593 6.777 -32.404 1.00 69.00 306 ILE A CA 1
ATOM 2437 C C . ILE A 1 306 ? 15.073 6.969 -32.414 1.00 69.00 306 ILE A C 1
ATOM 2439 O O . ILE A 1 306 ? 14.495 7.332 -31.390 1.00 69.00 306 ILE A O 1
ATOM 2443 N N . LEU A 1 307 ? 14.416 6.676 -33.540 1.00 71.31 307 LEU A N 1
ATOM 2444 C CA . LEU A 1 307 ? 12.958 6.697 -33.654 1.00 71.31 307 LEU A CA 1
ATOM 2445 C C . LEU A 1 307 ? 12.297 5.606 -32.807 1.00 71.31 307 LEU A C 1
ATOM 2447 O O . LEU A 1 307 ? 11.303 5.883 -32.145 1.00 71.31 307 LEU A O 1
ATOM 2451 N N . LEU A 1 308 ? 12.850 4.395 -32.761 1.00 70.19 308 LEU A N 1
ATOM 2452 C CA . LEU A 1 308 ? 12.329 3.320 -31.919 1.00 70.19 308 LEU A CA 1
ATOM 2453 C C . LEU A 1 308 ? 12.511 3.649 -30.437 1.00 70.19 308 LEU A C 1
ATOM 2455 O O . LEU A 1 308 ? 11.571 3.496 -29.667 1.00 70.19 308 LEU A O 1
ATOM 2459 N N . ALA A 1 309 ? 13.671 4.180 -30.043 1.00 67.69 309 ALA A N 1
ATOM 2460 C CA . ALA A 1 309 ? 13.891 4.698 -28.697 1.00 67.69 309 ALA A CA 1
ATOM 2461 C C . ALA A 1 309 ? 12.880 5.808 -28.374 1.00 67.69 309 ALA A C 1
ATOM 2463 O O . ALA A 1 309 ? 12.305 5.821 -27.291 1.00 67.69 309 ALA A O 1
ATOM 2464 N N . PHE A 1 310 ? 12.592 6.700 -29.327 1.00 68.88 310 PHE A N 1
ATOM 2465 C CA . PHE A 1 310 ? 11.554 7.717 -29.180 1.00 68.88 310 PHE A CA 1
ATOM 2466 C C . PHE A 1 310 ? 10.161 7.102 -28.984 1.00 68.88 310 PHE A C 1
ATOM 2468 O O . PHE A 1 310 ? 9.455 7.514 -28.064 1.00 68.88 310 PHE A O 1
ATOM 2475 N N . LEU A 1 311 ? 9.788 6.097 -29.783 1.00 68.88 311 LEU A N 1
ATOM 2476 C CA . LEU A 1 311 ? 8.517 5.374 -29.675 1.00 68.88 311 LEU A CA 1
ATOM 2477 C C . LEU A 1 311 ? 8.390 4.603 -28.353 1.00 68.88 311 LEU A C 1
ATOM 2479 O O . LEU A 1 311 ? 7.350 4.669 -27.707 1.00 68.88 311 LEU A O 1
ATOM 2483 N N . LEU A 1 312 ? 9.457 3.943 -27.901 1.00 64.19 312 LEU A N 1
ATOM 2484 C CA . LEU A 1 312 ? 9.513 3.254 -26.608 1.00 64.19 312 LEU A CA 1
ATOM 2485 C C . LEU A 1 312 ? 9.431 4.235 -25.432 1.00 64.19 312 LEU A C 1
ATOM 2487 O O . LEU A 1 312 ? 8.842 3.922 -24.403 1.00 64.19 312 LEU A O 1
ATOM 2491 N N . THR A 1 313 ? 9.956 5.452 -25.596 1.00 64.06 313 THR A N 1
ATOM 2492 C CA . THR A 1 313 ? 9.805 6.534 -24.609 1.00 64.06 313 THR A CA 1
ATOM 2493 C C . THR A 1 313 ? 8.477 7.284 -24.709 1.00 64.06 313 THR A C 1
ATOM 2495 O O . THR A 1 313 ? 8.295 8.292 -24.014 1.00 64.06 313 THR A O 1
ATOM 2498 N N . GLN A 1 314 ? 7.549 6.842 -25.568 1.00 67.38 314 GLN A N 1
ATOM 2499 C CA . GLN A 1 314 ? 6.242 7.476 -25.647 1.00 67.38 314 GLN A CA 1
ATOM 2500 C C . GLN A 1 314 ? 5.506 7.340 -24.327 1.00 67.38 314 GLN A C 1
ATOM 2502 O O . GLN A 1 314 ? 5.480 6.300 -23.669 1.00 67.38 314 GLN A O 1
ATOM 2507 N N . LEU A 1 315 ? 4.873 8.450 -23.973 1.00 63.62 315 LEU A N 1
ATOM 2508 C CA . LEU A 1 315 ? 4.232 8.650 -22.689 1.00 63.62 315 LEU A CA 1
ATOM 2509 C C . LEU A 1 315 ? 3.154 7.590 -22.408 1.00 63.62 315 LEU A C 1
ATOM 2511 O O . LEU A 1 315 ? 2.990 7.179 -21.270 1.00 63.62 315 LEU A O 1
ATOM 2515 N N . HIS A 1 316 ? 2.440 7.134 -23.439 1.00 64.19 316 HIS A N 1
ATOM 2516 C CA . HIS A 1 316 ? 1.341 6.183 -23.286 1.00 64.19 316 HIS A CA 1
ATOM 2517 C C . HIS A 1 316 ? 1.823 4.791 -22.852 1.00 64.19 316 HIS A C 1
ATOM 2519 O O . HIS A 1 316 ? 1.323 4.260 -21.864 1.00 64.19 316 HIS A O 1
ATOM 2525 N N . SER A 1 317 ? 2.842 4.241 -23.522 1.00 65.56 317 SER A N 1
ATOM 2526 C CA . SER A 1 317 ? 3.431 2.944 -23.161 1.00 65.56 317 SER A CA 1
ATOM 2527 C C . SER A 1 317 ? 4.067 2.980 -21.772 1.00 65.56 317 SER A C 1
ATOM 2529 O O . SER A 1 317 ? 3.909 2.041 -20.997 1.00 65.56 317 SER A O 1
ATOM 2531 N N . LEU A 1 318 ? 4.725 4.092 -21.427 1.00 66.56 318 LEU A N 1
ATOM 2532 C CA . LEU A 1 318 ? 5.304 4.288 -20.099 1.00 66.56 318 LEU A CA 1
ATOM 2533 C C . LEU A 1 318 ? 4.242 4.390 -19.002 1.00 66.56 318 LEU A C 1
ATOM 2535 O O . LEU A 1 318 ? 4.435 3.830 -17.932 1.00 66.56 318 LEU A O 1
ATOM 2539 N N . VAL A 1 319 ? 3.123 5.075 -19.253 1.00 67.56 319 VAL A N 1
ATOM 2540 C CA . VAL A 1 319 ? 2.023 5.180 -18.282 1.00 67.56 319 VAL A CA 1
ATOM 2541 C C . VAL A 1 319 ? 1.321 3.837 -18.094 1.00 67.56 319 VAL A C 1
ATOM 2543 O O . VAL A 1 319 ? 1.022 3.475 -16.960 1.00 67.56 319 VAL A O 1
ATOM 2546 N N . PHE A 1 320 ? 1.087 3.081 -19.171 1.00 73.44 320 PHE A N 1
ATOM 2547 C CA . PHE A 1 320 ? 0.530 1.730 -19.072 1.00 73.44 320 PHE A CA 1
ATOM 2548 C C . PHE A 1 320 ? 1.421 0.828 -18.211 1.00 73.44 320 PHE A C 1
ATOM 2550 O O . PHE A 1 320 ? 0.949 0.236 -17.242 1.00 73.44 320 PHE A O 1
ATOM 2557 N N . PHE A 1 321 ? 2.720 0.801 -18.519 1.00 72.31 321 PHE A N 1
ATOM 2558 C CA . PHE A 1 321 ? 3.704 0.034 -17.764 1.00 72.31 321 PHE A CA 1
ATOM 2559 C C . PHE A 1 321 ? 3.771 0.479 -16.295 1.00 72.31 321 PHE A C 1
ATOM 2561 O O . PHE A 1 321 ? 3.690 -0.347 -15.392 1.00 72.31 321 PHE A O 1
ATOM 2568 N N . LEU A 1 322 ? 3.837 1.789 -16.040 1.00 72.06 322 LEU A N 1
ATOM 2569 C CA . LEU A 1 322 ? 3.876 2.335 -14.685 1.00 72.06 322 LEU A CA 1
ATOM 2570 C C . LEU A 1 322 ? 2.626 1.953 -13.886 1.00 72.06 322 LEU A C 1
ATOM 2572 O O . LEU A 1 322 ? 2.742 1.560 -12.733 1.00 72.06 322 LEU A O 1
ATOM 2576 N N . ASN A 1 323 ? 1.437 2.017 -14.486 1.00 77.44 323 ASN A N 1
ATOM 2577 C CA . ASN A 1 323 ? 0.203 1.624 -13.808 1.00 77.44 323 ASN A CA 1
ATOM 2578 C C . ASN A 1 323 ? 0.163 0.126 -13.495 1.00 77.44 323 ASN A C 1
ATOM 2580 O O . ASN A 1 323 ? -0.353 -0.242 -12.440 1.00 77.44 323 ASN A O 1
ATOM 2584 N N . GLN A 1 324 ? 0.711 -0.721 -14.369 1.00 81.69 324 GLN A N 1
ATOM 2585 C CA . GLN A 1 324 ? 0.845 -2.152 -14.108 1.00 81.69 324 GLN A CA 1
ATOM 2586 C C . GLN A 1 324 ? 1.791 -2.410 -12.927 1.00 81.69 324 GLN A C 1
ATOM 2588 O O . GLN A 1 324 ? 1.421 -3.121 -11.994 1.00 81.69 324 GLN A O 1
ATOM 2593 N N . GLU A 1 325 ? 2.962 -1.771 -12.918 1.00 78.50 325 GLU A N 1
ATOM 2594 C CA . GLU A 1 325 ? 3.938 -1.897 -11.829 1.00 78.50 325 GLU A CA 1
ATOM 2595 C C . GLU A 1 325 ? 3.418 -1.327 -10.505 1.00 78.50 325 GLU A C 1
ATOM 2597 O O . GLU A 1 325 ? 3.586 -1.960 -9.467 1.00 78.50 325 GLU A O 1
ATOM 2602 N N . ILE A 1 326 ? 2.699 -0.196 -10.524 1.00 76.38 326 ILE A N 1
ATOM 2603 C CA . ILE A 1 326 ? 2.000 0.328 -9.338 1.00 76.38 326 ILE A CA 1
ATOM 2604 C C . ILE A 1 326 ? 1.023 -0.721 -8.795 1.00 76.38 326 ILE A C 1
ATOM 2606 O O . ILE A 1 326 ? 0.863 -0.822 -7.588 1.00 76.38 326 ILE A O 1
ATOM 2610 N N . GLY A 1 327 ? 0.382 -1.526 -9.651 1.00 78.62 327 GLY A N 1
ATOM 2611 C CA . GLY A 1 327 ? -0.557 -2.570 -9.221 1.00 78.62 327 GLY A CA 1
ATOM 2612 C C . GLY A 1 327 ? 0.134 -3.746 -8.543 1.00 78.62 327 GLY A C 1
ATOM 2613 O O . GLY A 1 327 ? -0.329 -4.220 -7.509 1.00 78.62 327 GLY A O 1
ATOM 2614 N N . VAL A 1 328 ? 1.271 -4.184 -9.085 1.00 81.06 328 VAL A N 1
ATOM 2615 C CA . VAL A 1 328 ? 2.112 -5.208 -8.444 1.00 81.06 328 VAL A CA 1
ATOM 2616 C C . VAL A 1 328 ? 2.633 -4.697 -7.102 1.00 81.06 328 VAL A C 1
ATOM 2618 O O . VAL A 1 328 ? 2.559 -5.390 -6.091 1.00 81.06 328 VAL A O 1
ATOM 2621 N N . PHE A 1 329 ? 3.110 -3.457 -7.085 1.00 75.88 329 PHE A N 1
ATOM 2622 C CA . PHE A 1 329 ? 3.623 -2.792 -5.900 1.00 75.88 329 PHE A CA 1
ATOM 2623 C C . PHE A 1 329 ? 2.548 -2.603 -4.814 1.00 75.88 329 PHE A C 1
ATOM 2625 O O . PHE A 1 329 ? 2.791 -2.921 -3.653 1.00 75.88 329 PHE A O 1
ATOM 2632 N N . GLU A 1 330 ? 1.340 -2.179 -5.190 1.00 79.25 330 GLU A N 1
ATOM 2633 C CA . GLU A 1 330 ? 0.159 -2.121 -4.319 1.00 79.25 330 GLU A CA 1
ATOM 2634 C C . GLU A 1 330 ? -0.163 -3.498 -3.726 1.00 79.25 330 GLU A C 1
ATOM 2636 O O . GLU A 1 330 ? -0.401 -3.617 -2.525 1.00 79.25 330 GLU A O 1
ATOM 2641 N N . GLY A 1 331 ? -0.122 -4.554 -4.545 1.00 82.19 331 GLY A N 1
ATOM 2642 C CA . GLY A 1 331 ? -0.310 -5.931 -4.091 1.00 82.19 331 GLY A CA 1
ATOM 2643 C C . GLY A 1 331 ? 0.729 -6.351 -3.050 1.00 82.19 331 GLY A C 1
ATOM 2644 O O . GLY A 1 331 ? 0.363 -6.866 -1.993 1.00 82.19 331 GLY A O 1
ATOM 2645 N N . ASN A 1 332 ? 2.007 -6.069 -3.312 1.00 81.19 332 ASN A N 1
ATOM 2646 C CA . ASN A 1 332 ? 3.112 -6.393 -2.408 1.00 81.19 332 ASN A CA 1
ATOM 2647 C C . ASN A 1 332 ? 3.010 -5.630 -1.082 1.00 81.19 332 ASN A C 1
ATOM 2649 O O . ASN A 1 332 ? 3.158 -6.233 -0.021 1.00 81.19 332 ASN A O 1
ATOM 2653 N N . ILE A 1 333 ? 2.702 -4.328 -1.120 1.00 79.00 333 ILE A N 1
ATOM 2654 C CA . ILE A 1 333 ? 2.484 -3.537 0.098 1.00 79.00 333 ILE A CA 1
ATOM 2655 C C . ILE A 1 333 ? 1.312 -4.086 0.888 1.00 79.00 333 ILE A C 1
ATOM 2657 O O . ILE A 1 333 ? 1.442 -4.287 2.088 1.00 79.00 333 ILE A O 1
ATOM 2661 N N . ASN A 1 334 ? 0.174 -4.343 0.245 1.00 82.06 334 ASN A N 1
ATOM 2662 C CA . ASN A 1 334 ? -0.997 -4.856 0.945 1.00 82.06 334 ASN A CA 1
ATOM 2663 C C . ASN A 1 334 ? -0.728 -6.237 1.553 1.00 82.06 334 ASN A C 1
ATOM 2665 O O . ASN A 1 334 ? -1.201 -6.529 2.651 1.00 82.06 334 ASN A O 1
ATOM 2669 N N . GLN A 1 335 ? 0.064 -7.077 0.887 1.00 83.06 335 GLN A N 1
ATOM 2670 C CA . GLN A 1 335 ? 0.503 -8.352 1.441 1.00 83.06 335 GLN A CA 1
ATOM 2671 C C . GLN A 1 335 ? 1.405 -8.160 2.668 1.00 83.06 335 GLN A C 1
ATOM 2673 O O . GLN A 1 335 ? 1.174 -8.803 3.692 1.00 83.06 335 GLN A O 1
ATOM 2678 N N . GLU A 1 336 ? 2.389 -7.263 2.597 1.00 78.75 336 GLU A N 1
ATOM 2679 C CA . GLU A 1 336 ? 3.318 -7.007 3.704 1.00 78.75 336 GLU A CA 1
ATOM 2680 C C . GLU A 1 336 ? 2.628 -6.313 4.887 1.00 78.75 336 GLU A C 1
ATOM 2682 O O . GLU A 1 336 ? 2.858 -6.655 6.049 1.00 78.75 336 GLU A O 1
ATOM 2687 N N . LEU A 1 337 ? 1.697 -5.404 4.599 1.00 78.56 337 LEU A N 1
ATOM 2688 C CA . LEU A 1 337 ? 0.833 -4.758 5.577 1.00 78.56 337 LEU A CA 1
ATOM 2689 C C . LEU A 1 337 ? -0.055 -5.793 6.274 1.00 78.56 337 LEU A C 1
ATOM 2691 O O . LEU A 1 337 ? -0.108 -5.829 7.500 1.00 78.56 337 LEU A O 1
ATOM 2695 N N . ARG A 1 338 ? -0.697 -6.701 5.530 1.00 81.94 338 ARG A N 1
ATOM 2696 C CA . ARG A 1 338 ? -1.473 -7.805 6.123 1.00 81.94 338 ARG A CA 1
ATOM 2697 C C . ARG A 1 338 ? -0.600 -8.736 6.958 1.00 81.94 338 ARG A C 1
ATOM 2699 O O . ARG A 1 338 ? -1.037 -9.187 8.011 1.00 81.94 338 ARG A O 1
ATOM 2706 N N . ARG A 1 339 ? 0.632 -9.004 6.529 1.00 80.44 339 ARG A N 1
ATOM 2707 C CA . ARG A 1 339 ? 1.570 -9.850 7.275 1.00 80.44 339 ARG A CA 1
ATOM 2708 C C . ARG A 1 339 ? 2.000 -9.211 8.595 1.00 80.44 339 ARG A C 1
ATOM 2710 O O . ARG A 1 339 ? 2.058 -9.899 9.609 1.00 80.44 339 ARG A O 1
ATOM 2717 N N . THR A 1 340 ? 2.302 -7.918 8.574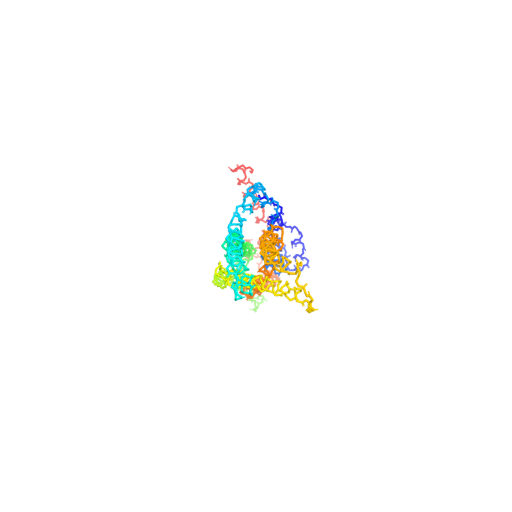 1.00 76.12 340 THR A N 1
ATOM 2718 C CA . THR A 1 340 ? 2.918 -7.219 9.709 1.00 76.12 340 THR A CA 1
ATOM 2719 C C . THR A 1 340 ? 1.874 -6.639 10.655 1.00 76.12 340 THR A C 1
ATOM 2721 O O . THR A 1 340 ? 1.937 -6.824 11.867 1.00 76.12 340 THR A O 1
ATOM 2724 N N . VAL A 1 341 ? 0.885 -5.955 10.088 1.00 78.62 341 VAL A N 1
ATOM 2725 C CA . VAL A 1 341 ? -0.159 -5.226 10.811 1.00 78.62 341 VAL A CA 1
ATOM 2726 C C . VAL A 1 341 ? -1.426 -6.064 10.940 1.00 78.62 341 VAL A C 1
ATOM 2728 O O . VAL A 1 341 ? -2.116 -5.965 11.949 1.00 78.62 341 VAL A O 1
ATOM 2731 N N . GLY A 1 342 ? -1.721 -6.934 9.971 1.00 79.31 342 GLY A N 1
ATOM 2732 C CA . GLY A 1 342 ? -2.946 -7.739 9.988 1.00 79.31 342 GLY A CA 1
ATOM 2733 C C . GLY A 1 342 ? -3.070 -8.630 11.224 1.00 79.31 342 GLY A C 1
ATOM 2734 O O . GLY A 1 342 ? -4.153 -8.697 11.794 1.00 79.31 342 GLY A O 1
ATOM 2735 N N . GLY A 1 343 ? -1.970 -9.219 11.708 1.00 81.88 343 GLY A N 1
ATOM 2736 C CA . GLY A 1 343 ? -1.975 -9.976 12.967 1.00 81.88 343 GLY A CA 1
ATOM 2737 C C . GLY A 1 343 ? -2.310 -9.107 14.183 1.00 81.88 343 GLY A C 1
ATOM 2738 O O . GLY A 1 343 ? -3.145 -9.482 14.999 1.00 81.88 343 GLY A O 1
ATOM 2739 N N . VAL A 1 344 ? -1.732 -7.903 14.262 1.00 82.31 344 VAL A N 1
ATOM 2740 C CA . VAL A 1 344 ? -2.019 -6.935 15.336 1.00 82.31 344 VAL A CA 1
ATOM 2741 C C . VAL A 1 344 ? -3.479 -6.485 15.288 1.00 82.31 344 VAL A C 1
ATOM 2743 O O . VAL A 1 344 ? -4.138 -6.397 16.321 1.00 82.31 344 VAL A O 1
ATOM 2746 N N . PHE A 1 345 ? -4.009 -6.236 14.093 1.00 80.44 345 PHE A N 1
ATOM 2747 C CA . PHE A 1 345 ? -5.403 -5.847 13.917 1.00 80.44 345 PHE A CA 1
ATOM 2748 C C . PHE A 1 345 ? -6.366 -6.977 14.251 1.00 80.44 345 PHE A C 1
ATOM 2750 O O . PHE A 1 345 ? -7.362 -6.736 14.926 1.00 80.44 345 PHE A O 1
ATOM 2757 N N . GLU A 1 346 ? -6.071 -8.206 13.839 1.00 83.75 346 GLU A N 1
ATOM 2758 C CA . GLU A 1 346 ? -6.871 -9.363 14.224 1.00 83.75 346 GLU A CA 1
ATOM 2759 C C . GLU A 1 346 ? -6.836 -9.573 15.747 1.00 83.75 346 GLU A C 1
ATOM 2761 O O . GLU A 1 346 ? -7.873 -9.790 16.375 1.00 83.75 346 GLU A O 1
ATOM 2766 N N . ASP A 1 347 ? -5.675 -9.418 16.378 1.00 83.31 347 ASP A N 1
ATOM 2767 C CA . ASP A 1 347 ? -5.553 -9.522 17.830 1.00 83.31 347 ASP A CA 1
ATOM 2768 C C . ASP A 1 347 ? -6.338 -8.433 18.574 1.00 83.31 347 ASP A C 1
ATOM 2770 O O . ASP A 1 347 ? -6.951 -8.713 19.604 1.00 83.31 347 ASP A O 1
ATOM 2774 N N . ILE A 1 348 ? -6.363 -7.200 18.067 1.00 84.12 348 ILE A N 1
ATOM 2775 C CA . ILE A 1 348 ? -7.051 -6.078 18.718 1.00 84.12 348 ILE A CA 1
ATOM 2776 C C . ILE A 1 348 ? -8.547 -6.091 18.410 1.00 84.12 348 ILE A C 1
ATOM 2778 O O . ILE A 1 348 ? -9.374 -6.185 19.318 1.00 84.12 348 ILE A O 1
ATOM 2782 N N . PHE A 1 349 ? -8.900 -6.003 17.131 1.00 83.12 349 PHE A N 1
ATOM 2783 C CA . PHE A 1 349 ? -10.274 -5.782 16.692 1.00 83.12 349 PHE A CA 1
ATOM 2784 C C . PHE A 1 349 ? -11.085 -7.058 16.638 1.00 83.12 349 PHE A C 1
ATOM 2786 O O . PHE A 1 349 ? -12.291 -6.990 16.809 1.00 83.12 349 PHE A O 1
ATOM 2793 N N . ARG A 1 350 ? -10.466 -8.226 16.441 1.00 85.12 350 ARG A N 1
ATOM 2794 C CA . ARG A 1 350 ? -11.202 -9.490 16.503 1.00 85.12 350 ARG A CA 1
ATOM 2795 C C . ARG A 1 350 ? -11.156 -10.046 17.913 1.00 85.12 350 ARG A C 1
ATOM 2797 O O . ARG A 1 350 ? -12.189 -10.125 18.563 1.00 85.12 350 ARG A O 1
ATOM 2804 N N . ARG A 1 351 ? -9.972 -10.392 18.421 1.00 87.25 351 ARG A N 1
ATOM 2805 C CA . ARG A 1 351 ? -9.853 -11.065 19.728 1.00 87.25 351 ARG A CA 1
ATOM 2806 C C . ARG A 1 351 ? -10.112 -10.115 20.895 1.00 87.25 351 ARG A C 1
ATOM 2808 O O . ARG A 1 351 ? -10.893 -10.454 21.780 1.00 87.25 351 ARG A O 1
ATOM 2815 N N . GLY A 1 352 ? -9.501 -8.931 20.889 1.00 87.25 352 GLY A N 1
ATOM 2816 C CA . GLY A 1 352 ? -9.669 -7.932 21.946 1.00 87.25 352 GLY A CA 1
ATOM 2817 C C . GLY A 1 352 ? -11.118 -7.467 22.076 1.00 87.25 352 GLY A C 1
ATOM 2818 O O . GLY A 1 352 ? -11.698 -7.546 23.156 1.00 87.25 352 GLY A O 1
ATOM 2819 N N . PHE A 1 353 ? -11.750 -7.069 20.973 1.00 89.06 353 PHE A N 1
ATOM 2820 C CA . PHE A 1 353 ? -13.151 -6.634 21.007 1.00 89.06 353 PHE A CA 1
ATOM 2821 C C . PHE A 1 353 ? -14.121 -7.778 21.306 1.00 89.06 353 PHE A C 1
ATOM 2823 O O . PHE A 1 353 ? -15.087 -7.558 22.032 1.00 89.06 353 PHE A O 1
ATOM 2830 N N . GLN A 1 354 ? -13.862 -9.007 20.840 1.00 89.06 354 GLN A N 1
ATOM 2831 C CA . GLN A 1 354 ? -14.651 -10.172 21.259 1.00 89.06 354 GLN A CA 1
ATOM 2832 C C . GLN A 1 354 ? -14.535 -10.436 22.762 1.00 89.06 354 GLN A C 1
ATOM 2834 O O . GLN A 1 354 ? -15.538 -10.766 23.392 1.00 89.06 354 GLN A O 1
ATOM 2839 N N . LEU A 1 355 ? -13.347 -10.269 23.348 1.00 90.75 355 LEU A N 1
ATOM 2840 C CA . LEU A 1 355 ? -13.149 -10.413 24.788 1.00 90.75 355 LEU A CA 1
ATOM 2841 C C . LEU A 1 355 ? -13.915 -9.336 25.564 1.00 90.75 355 LEU A C 1
ATOM 2843 O O . LEU A 1 355 ? -14.649 -9.666 26.494 1.00 90.75 355 LEU A O 1
ATOM 2847 N N . VAL A 1 356 ? -13.795 -8.070 25.153 1.00 89.25 356 VAL A N 1
ATOM 2848 C CA . VAL A 1 356 ? -14.532 -6.941 25.747 1.00 89.25 356 VAL A CA 1
ATOM 2849 C C . VAL A 1 356 ? -16.038 -7.184 25.659 1.00 89.25 356 VAL A C 1
ATOM 2851 O O . VAL A 1 356 ? -16.740 -7.069 26.660 1.00 89.25 356 VAL A O 1
ATOM 2854 N N . LYS A 1 357 ? -16.526 -7.597 24.487 1.00 90.88 357 LYS A N 1
ATOM 2855 C CA . LYS A 1 357 ? -17.923 -7.967 24.253 1.00 90.88 357 LYS A CA 1
ATOM 2856 C C . LYS A 1 357 ? -18.383 -9.095 25.174 1.00 90.88 357 LYS A C 1
ATOM 2858 O O . LYS A 1 357 ? -19.423 -8.967 25.809 1.00 90.88 357 LYS A O 1
ATOM 2863 N N . ALA A 1 358 ? -17.620 -10.183 25.268 1.00 91.44 358 ALA A N 1
ATOM 2864 C CA . ALA A 1 358 ? -17.961 -11.320 26.119 1.00 91.44 358 ALA A CA 1
ATOM 2865 C C . ALA A 1 358 ? -18.028 -10.917 27.599 1.00 91.44 358 ALA A C 1
ATOM 2867 O O . ALA A 1 358 ? -18.979 -11.273 28.287 1.00 91.44 358 ALA A O 1
ATOM 2868 N N . LYS A 1 359 ? -17.061 -10.121 28.073 1.00 90.50 359 LYS A N 1
ATOM 2869 C CA . LYS A 1 359 ? -17.043 -9.591 29.444 1.00 90.50 359 LYS A CA 1
ATOM 2870 C C . LYS A 1 359 ? -18.193 -8.627 29.715 1.00 90.50 359 LYS A C 1
ATOM 2872 O O . LYS A 1 359 ? -18.755 -8.650 30.803 1.00 90.50 359 LYS A O 1
ATOM 2877 N N . PHE A 1 360 ? -18.558 -7.804 28.737 1.00 90.38 360 PHE A N 1
ATOM 2878 C CA . PHE A 1 360 ? -19.685 -6.887 28.859 1.00 90.38 360 PHE A CA 1
ATOM 2879 C C . PHE A 1 360 ? -21.029 -7.627 28.909 1.00 90.38 360 PHE A C 1
ATOM 2881 O O . PHE A 1 360 ? -21.870 -7.301 29.739 1.00 90.38 360 PHE A O 1
ATOM 2888 N N . LEU A 1 361 ? -21.218 -8.657 28.079 1.00 90.62 361 LEU A N 1
ATOM 2889 C CA . LEU A 1 361 ? -22.423 -9.492 28.115 1.00 90.62 361 LEU A CA 1
ATOM 2890 C C . LEU A 1 361 ? -22.526 -10.301 29.417 1.00 90.62 361 LEU A C 1
ATOM 2892 O O . LEU A 1 361 ? -23.599 -10.336 30.010 1.00 90.62 361 LEU A O 1
ATOM 2896 N N . ASP A 1 362 ? -21.419 -10.879 29.899 1.00 91.25 362 ASP A N 1
ATOM 2897 C CA . ASP A 1 362 ? -21.358 -11.554 31.208 1.00 91.25 362 ASP A CA 1
ATOM 2898 C C . ASP A 1 362 ? -21.703 -10.590 32.358 1.00 91.25 362 ASP A C 1
ATOM 2900 O O . ASP A 1 362 ? -22.450 -10.943 33.271 1.00 91.25 362 ASP A O 1
ATOM 2904 N N . LEU A 1 363 ? -21.221 -9.343 32.290 1.00 89.56 363 LEU A N 1
ATOM 2905 C CA . LEU A 1 363 ? -21.570 -8.293 33.248 1.00 89.56 363 LEU A CA 1
ATOM 2906 C C . LEU A 1 363 ? -23.074 -7.985 33.229 1.00 89.56 363 LEU A C 1
ATOM 2908 O O . LEU A 1 363 ? -23.684 -7.946 34.296 1.00 89.56 363 LEU A O 1
ATOM 2912 N N . LEU A 1 364 ? -23.672 -7.785 32.048 1.00 87.88 364 LEU A N 1
ATOM 2913 C CA . LEU A 1 364 ? -25.112 -7.525 31.915 1.00 87.88 364 LEU A CA 1
ATOM 2914 C C . LEU A 1 364 ? -25.948 -8.689 32.450 1.00 87.88 364 LEU A C 1
ATOM 2916 O O . LEU A 1 364 ? -26.884 -8.475 33.216 1.00 87.88 364 LEU A O 1
ATOM 2920 N N . GLU A 1 365 ? -25.582 -9.924 32.111 1.00 88.31 365 GLU A N 1
ATOM 2921 C CA . GLU A 1 365 ? -26.287 -11.109 32.592 1.00 88.31 365 GLU A CA 1
ATOM 2922 C C . GLU A 1 365 ? -26.241 -11.202 34.122 1.00 88.31 365 GLU A C 1
ATOM 2924 O O . GLU A 1 365 ? -27.278 -11.378 34.766 1.00 88.31 365 GLU A O 1
ATOM 2929 N N . LYS A 1 366 ? -25.061 -11.014 34.725 1.00 86.38 366 LYS A N 1
ATOM 2930 C CA . LYS A 1 366 ? -24.906 -11.016 36.185 1.00 86.38 366 LYS A CA 1
ATOM 2931 C C . LYS A 1 366 ? -25.683 -9.882 36.846 1.00 86.38 366 LYS A C 1
ATOM 2933 O O . LYS A 1 366 ? -26.315 -10.118 37.870 1.00 86.38 366 LYS A O 1
ATOM 2938 N N . VAL A 1 367 ? -25.695 -8.681 36.264 1.00 85.50 367 VAL A N 1
ATOM 2939 C CA . VAL A 1 367 ? -26.503 -7.554 36.761 1.00 85.50 367 VAL A CA 1
ATOM 2940 C C . VAL A 1 367 ? -27.995 -7.897 36.730 1.00 85.50 367 VAL A C 1
ATOM 2942 O O . VAL A 1 367 ? -28.676 -7.708 37.737 1.00 85.50 367 VAL A O 1
ATOM 2945 N N . ASN A 1 368 ? -28.491 -8.484 35.640 1.00 85.38 368 ASN A N 1
ATOM 2946 C CA . ASN A 1 368 ? -29.896 -8.886 35.515 1.00 85.38 368 ASN A CA 1
ATOM 2947 C C . ASN A 1 368 ? -30.265 -9.998 36.515 1.00 85.38 368 ASN A C 1
ATOM 2949 O O . ASN A 1 368 ? -31.345 -9.989 37.106 1.00 85.38 368 ASN A O 1
ATOM 2953 N N . GLN A 1 369 ? -29.346 -10.927 36.802 1.00 85.88 369 GLN A N 1
ATOM 2954 C CA . GLN A 1 369 ? -29.544 -11.952 37.836 1.00 85.88 369 GLN A CA 1
ATOM 2955 C C . GLN A 1 369 ? -29.661 -11.374 39.260 1.00 85.88 369 GLN A C 1
ATOM 2957 O O . GLN A 1 369 ? -30.210 -12.047 40.142 1.00 85.88 369 GLN A O 1
ATOM 2962 N N . LEU A 1 370 ? -29.171 -10.152 39.506 1.00 83.44 370 LEU A N 1
ATOM 2963 C CA . LEU A 1 370 ? -29.291 -9.464 40.796 1.00 83.44 370 LEU A CA 1
ATOM 2964 C C . LEU A 1 370 ? -30.665 -8.804 40.987 1.00 83.44 370 LEU A C 1
ATOM 2966 O O . LEU A 1 370 ? -31.062 -8.588 42.133 1.00 83.44 370 LEU A O 1
ATOM 2970 N N . GLU A 1 371 ? -31.437 -8.557 39.923 1.00 81.38 371 GLU A N 1
ATOM 2971 C CA . GLU A 1 371 ? -32.739 -7.879 40.016 1.00 81.38 371 GLU A CA 1
ATOM 2972 C C . GLU A 1 371 ? -33.749 -8.648 40.875 1.00 81.38 371 GLU A C 1
ATOM 2974 O O . GLU A 1 371 ? -34.357 -8.082 41.783 1.00 81.38 371 GLU A O 1
ATOM 2979 N N . ALA A 1 372 ? -33.894 -9.959 40.665 1.00 82.50 372 ALA A N 1
ATOM 2980 C CA . ALA A 1 372 ? -34.846 -10.768 41.430 1.00 82.50 372 ALA A CA 1
ATOM 2981 C C . ALA A 1 372 ? -34.505 -10.861 42.939 1.00 82.50 372 ALA A C 1
ATOM 2983 O O . ALA A 1 372 ? -35.412 -10.709 43.765 1.00 82.50 372 ALA A O 1
ATOM 2984 N N . PRO A 1 373 ? -33.240 -11.092 43.351 1.00 81.94 373 PRO A N 1
ATOM 2985 C CA . PRO A 1 373 ? -32.821 -10.953 44.746 1.00 81.94 373 PRO A CA 1
ATOM 2986 C C . PRO A 1 373 ? -33.097 -9.567 45.340 1.00 81.94 373 PRO A C 1
ATOM 2988 O O . PRO A 1 373 ? -33.556 -9.488 46.480 1.00 81.94 373 PRO A O 1
ATOM 2991 N N . ILE A 1 374 ? -32.863 -8.493 44.579 1.00 80.69 374 ILE A N 1
ATOM 2992 C CA . ILE A 1 374 ? -33.121 -7.115 45.020 1.00 80.69 374 ILE A CA 1
ATOM 2993 C C . ILE A 1 374 ? -34.619 -6.881 45.226 1.00 80.69 374 ILE A C 1
ATOM 2995 O O . ILE A 1 374 ? -35.008 -6.349 46.260 1.00 80.69 374 ILE A O 1
ATOM 2999 N N . GLU A 1 375 ? -35.482 -7.319 44.310 1.00 80.31 375 GLU A N 1
ATOM 3000 C CA . GLU A 1 375 ? -36.938 -7.190 44.469 1.00 80.31 375 GLU A CA 1
ATOM 3001 C C . GLU A 1 375 ? -37.460 -7.987 45.676 1.00 80.31 375 GLU A C 1
ATOM 3003 O O . GLU A 1 375 ? -38.285 -7.494 46.447 1.00 80.31 375 GLU A O 1
ATOM 3008 N N . LYS A 1 376 ? -36.912 -9.184 45.934 1.00 82.12 376 LYS A N 1
ATOM 3009 C CA . LYS A 1 376 ? -37.211 -9.936 47.168 1.00 82.12 376 LYS A CA 1
ATOM 3010 C C . LYS A 1 376 ? -36.735 -9.204 48.420 1.00 82.12 376 LYS A C 1
ATOM 3012 O O . LYS A 1 376 ? -37.422 -9.247 49.440 1.00 82.12 376 LYS A O 1
ATOM 3017 N N . LEU A 1 377 ? -35.581 -8.538 48.354 1.00 79.00 377 LEU A N 1
ATOM 3018 C CA . LEU A 1 377 ? -35.082 -7.704 49.445 1.00 79.00 377 LEU A CA 1
ATOM 3019 C C . LEU A 1 377 ? -36.034 -6.541 49.716 1.00 79.00 377 LEU A C 1
ATOM 3021 O O . LEU A 1 377 ? -36.390 -6.324 50.872 1.00 79.00 377 LEU A O 1
ATOM 3025 N N . LYS A 1 378 ? -36.516 -5.871 48.662 1.00 74.94 378 LYS A N 1
ATOM 3026 C CA . LYS A 1 378 ? -37.504 -4.793 48.780 1.00 74.94 378 LYS A CA 1
ATOM 3027 C C . LYS A 1 378 ? -38.806 -5.257 49.414 1.00 74.94 378 LYS A C 1
ATOM 3029 O O . LYS A 1 378 ? -39.322 -4.587 50.299 1.00 74.94 378 LYS A O 1
ATOM 3034 N N . ALA A 1 379 ? -39.302 -6.423 49.009 1.00 79.69 379 ALA A N 1
ATOM 3035 C CA . ALA A 1 379 ? -40.510 -6.998 49.589 1.00 79.69 379 ALA A CA 1
ATOM 3036 C C . ALA A 1 379 ? -40.338 -7.380 51.072 1.00 79.69 379 ALA A C 1
ATOM 3038 O O . ALA A 1 379 ? -41.294 -7.302 51.839 1.00 79.69 379 ALA A O 1
ATOM 3039 N N . LYS A 1 380 ? -39.135 -7.810 51.480 1.00 79.75 380 LYS A N 1
ATOM 3040 C CA . LYS A 1 380 ? -38.852 -8.294 52.841 1.00 79.75 380 LYS A CA 1
ATOM 3041 C C . LYS A 1 380 ? -38.491 -7.177 53.827 1.00 79.75 380 LYS A C 1
ATOM 3043 O O . LYS A 1 380 ? -38.744 -7.334 55.017 1.00 79.75 380 LYS A O 1
ATOM 3048 N N . PHE A 1 381 ? -37.912 -6.078 53.346 1.00 76.38 381 PHE A N 1
ATOM 3049 C CA . PHE A 1 381 ? -37.463 -4.950 54.167 1.00 76.38 381 PHE A CA 1
ATOM 3050 C C . PHE A 1 381 ? -37.973 -3.603 53.618 1.00 76.38 381 PHE A C 1
ATOM 3052 O O . PHE A 1 381 ? -37.160 -2.761 53.226 1.00 76.38 381 PHE A O 1
ATOM 3059 N N . PRO A 1 382 ? -39.301 -3.376 53.579 1.00 67.88 382 PRO A N 1
ATOM 3060 C CA . PRO A 1 382 ? -39.875 -2.138 53.048 1.00 67.88 382 PRO A CA 1
ATOM 3061 C C . PRO A 1 382 ? -39.410 -0.896 53.827 1.00 67.88 382 PRO A C 1
ATOM 3063 O O . PRO A 1 382 ? -39.047 0.107 53.219 1.00 67.88 382 PRO A O 1
ATOM 3066 N N . ASP A 1 383 ? -39.299 -1.000 55.153 1.00 65.62 383 ASP A N 1
ATOM 3067 C CA . ASP A 1 383 ? -38.971 0.124 56.045 1.00 65.62 383 ASP A CA 1
ATOM 3068 C C . ASP A 1 383 ? -37.497 0.566 55.948 1.00 65.62 383 ASP A C 1
ATOM 3070 O O . ASP A 1 383 ? -37.149 1.713 56.218 1.00 65.62 383 ASP A O 1
ATOM 3074 N N . VAL A 1 384 ? -36.603 -0.336 55.523 1.00 56.47 384 VAL A N 1
ATOM 3075 C CA . VAL A 1 384 ? -35.173 -0.032 55.316 1.00 56.47 384 VAL A CA 1
ATOM 3076 C C . VAL A 1 384 ? -34.974 0.812 54.049 1.00 56.47 384 VAL A C 1
ATOM 3078 O O . VAL A 1 384 ? -34.001 1.557 53.953 1.00 56.47 384 VAL A O 1
ATOM 3081 N N . LEU A 1 385 ? -35.919 0.753 53.103 1.00 53.12 385 LEU A N 1
ATOM 3082 C CA . LEU A 1 385 ? -35.893 1.511 51.849 1.00 53.12 385 LEU A CA 1
ATOM 3083 C C . LEU A 1 385 ? -36.439 2.939 51.959 1.00 53.12 385 LEU A C 1
ATOM 3085 O O . LEU A 1 385 ? -36.196 3.742 51.059 1.00 53.12 385 LEU A O 1
ATOM 3089 N N . GLU A 1 386 ? -37.125 3.275 53.053 1.00 50.53 386 GLU A N 1
ATOM 3090 C CA . GLU A 1 386 ? -37.536 4.653 53.365 1.00 50.53 386 GLU A CA 1
ATOM 3091 C C . GLU A 1 386 ? -36.383 5.500 53.926 1.00 50.53 386 GLU A C 1
ATOM 3093 O O . GLU A 1 386 ? -36.476 6.727 53.997 1.00 50.53 386 GLU A O 1
ATOM 3098 N N . ASN A 1 387 ? -35.258 4.867 54.270 1.00 56.34 387 ASN A N 1
ATOM 3099 C CA . ASN A 1 387 ? -34.028 5.569 54.597 1.00 56.34 387 ASN A CA 1
ATOM 3100 C C . ASN A 1 387 ? -33.536 6.324 53.338 1.00 56.34 387 ASN A C 1
ATOM 3102 O O . ASN A 1 387 ? -33.434 5.712 52.270 1.00 56.34 387 ASN A O 1
ATOM 3106 N N . PRO A 1 388 ? -33.241 7.638 53.399 1.00 55.66 388 PRO A N 1
ATOM 3107 C CA . PRO A 1 388 ? -32.859 8.434 52.227 1.00 55.66 388 PRO A CA 1
ATOM 3108 C C . PRO A 1 388 ? -31.676 7.861 51.428 1.00 55.66 388 PRO A C 1
ATOM 3110 O O . PRO A 1 388 ? -31.647 8.013 50.210 1.00 55.66 388 PRO A O 1
ATOM 3113 N N . GLU A 1 389 ? -30.756 7.134 52.072 1.00 52.25 389 GLU A N 1
ATOM 3114 C CA . GLU A 1 389 ? -29.647 6.432 51.399 1.00 52.25 389 GLU A CA 1
ATOM 3115 C C . GLU A 1 389 ? -30.096 5.226 50.542 1.00 52.25 389 GLU A C 1
ATOM 3117 O O . GLU A 1 389 ? -29.372 4.792 49.645 1.00 52.25 389 GLU A O 1
ATOM 3122 N N . PHE A 1 390 ? -31.297 4.695 50.788 1.00 54.38 390 PHE A N 1
ATOM 3123 C CA . PHE A 1 390 ? -31.882 3.527 50.125 1.00 54.38 390 PHE A CA 1
ATOM 3124 C C . PHE A 1 390 ? -33.020 3.876 49.144 1.00 54.38 390 PHE A C 1
ATOM 3126 O O . PHE A 1 390 ? -33.235 3.153 48.168 1.00 54.38 390 PHE A O 1
ATOM 3133 N N . SER A 1 391 ? -33.711 5.003 49.338 1.00 52.25 391 SER A N 1
ATOM 3134 C CA . SER A 1 391 ? -34.704 5.541 48.389 1.00 52.25 391 SER A CA 1
ATOM 3135 C C . SER A 1 391 ? -34.084 5.834 47.009 1.00 52.25 391 SER A C 1
ATOM 3137 O O . SER A 1 391 ? -34.679 5.560 45.961 1.00 52.25 391 SER A O 1
ATOM 3139 N N . GLU A 1 392 ? -32.821 6.274 46.994 1.00 53.16 392 GLU A N 1
ATOM 3140 C CA . GLU A 1 392 ? -32.031 6.465 45.772 1.00 53.16 392 GLU A CA 1
ATOM 3141 C C . GLU A 1 392 ? -31.865 5.139 44.996 1.00 53.16 392 GLU A C 1
ATOM 3143 O O . GLU A 1 392 ? -32.052 5.094 43.778 1.00 53.16 392 GLU A O 1
ATOM 3148 N N . LEU A 1 393 ? -31.651 4.031 45.714 1.00 50.47 393 LEU A N 1
ATOM 3149 C CA . LEU A 1 393 ? -31.492 2.666 45.196 1.00 50.47 393 LEU A CA 1
ATOM 3150 C C . LEU A 1 393 ? -32.791 2.130 44.568 1.00 50.47 393 LEU A C 1
ATOM 3152 O O . LEU A 1 393 ? -32.770 1.547 43.483 1.00 50.47 393 LEU A O 1
ATOM 3156 N N . ALA A 1 394 ? -33.942 2.387 45.197 1.00 49.69 394 ALA A N 1
ATOM 3157 C CA . ALA A 1 394 ? -35.253 2.030 44.650 1.00 49.69 394 ALA A CA 1
ATOM 3158 C C . ALA A 1 394 ? -35.587 2.808 43.362 1.00 49.69 394 ALA A C 1
ATOM 3160 O O . ALA A 1 394 ? -36.180 2.234 42.445 1.00 49.69 394 ALA A O 1
ATOM 3161 N N . SER A 1 395 ? -35.166 4.075 43.266 1.00 54.47 395 SER A N 1
ATOM 3162 C CA . SER A 1 395 ? -35.349 4.903 42.065 1.00 54.47 395 SER A CA 1
ATOM 3163 C C . SER A 1 395 ? -34.435 4.493 40.896 1.00 54.47 395 SER A C 1
ATOM 3165 O O . SER A 1 395 ? -34.857 4.540 39.743 1.00 54.47 395 SER A O 1
ATOM 3167 N N . LEU A 1 396 ? -33.217 4.015 41.182 1.00 52.00 396 LEU A N 1
ATOM 3168 C CA . LEU A 1 396 ? -32.227 3.565 40.188 1.00 52.00 396 LEU A CA 1
ATOM 3169 C C . LEU A 1 396 ? -32.544 2.187 39.579 1.00 52.00 396 LEU A C 1
ATOM 3171 O O . LEU A 1 396 ? -32.110 1.890 38.468 1.00 52.00 396 LEU A O 1
ATOM 3175 N N . VAL A 1 397 ? -33.286 1.340 40.300 1.00 49.56 397 VAL A N 1
ATOM 3176 C CA . VAL A 1 397 ? -33.739 0.026 39.807 1.00 49.56 397 VAL A CA 1
ATOM 3177 C C . VAL A 1 397 ? -34.997 0.152 38.938 1.00 49.56 397 VAL A C 1
ATOM 3179 O O . VAL A 1 397 ? -35.201 -0.659 38.045 1.00 49.56 397 VAL A O 1
ATOM 3182 N N . LYS A 1 398 ? -35.841 1.165 39.181 1.00 46.12 398 LYS A N 1
ATOM 3183 C CA . LYS A 1 398 ? -37.144 1.311 38.511 1.00 46.12 398 LYS A CA 1
ATOM 3184 C C . LYS A 1 398 ? -37.114 2.237 37.294 1.00 46.12 398 LYS A C 1
ATOM 3186 O O . LYS A 1 398 ? -37.875 2.025 36.355 1.00 46.12 398 LYS A O 1
ATOM 3191 N N . ASP A 1 399 ? -36.247 3.249 37.301 1.00 46.25 399 ASP A N 1
ATOM 3192 C CA . ASP A 1 399 ? -36.117 4.168 36.177 1.00 46.25 399 ASP A CA 1
ATOM 3193 C C . ASP A 1 399 ? -35.044 3.680 35.208 1.00 46.25 399 ASP A C 1
ATOM 3195 O O . ASP A 1 399 ? -33.894 3.447 35.579 1.00 46.25 399 ASP A O 1
ATOM 3199 N N . ASN A 1 400 ? -35.419 3.595 33.934 1.00 47.25 400 ASN A N 1
ATOM 3200 C CA . ASN A 1 400 ? -34.502 3.395 32.825 1.00 47.25 400 ASN A CA 1
ATOM 3201 C C . ASN A 1 400 ? -33.487 4.563 32.828 1.00 47.25 400 ASN A C 1
ATOM 3203 O O . ASN A 1 400 ? -33.777 5.650 32.320 1.00 47.25 400 ASN A O 1
ATOM 3207 N N . LEU A 1 401 ? -32.327 4.393 33.488 1.00 46.28 401 LEU A N 1
ATOM 3208 C CA . LEU A 1 401 ? -31.301 5.440 33.659 1.00 46.28 401 LEU A CA 1
ATOM 3209 C C . LEU A 1 401 ? -30.894 6.058 32.317 1.00 46.28 401 LEU A C 1
ATOM 3211 O O . LEU A 1 401 ? -30.558 7.242 32.276 1.00 46.28 401 LEU A O 1
ATOM 3215 N N . ALA A 1 402 ? -30.989 5.283 31.234 1.00 44.78 402 ALA A N 1
ATOM 3216 C CA . ALA A 1 402 ? -30.817 5.744 29.864 1.00 44.78 402 ALA A CA 1
ATOM 3217 C C . ALA A 1 402 ? -31.686 6.979 29.570 1.00 44.78 402 ALA A C 1
ATOM 3219 O O . ALA A 1 4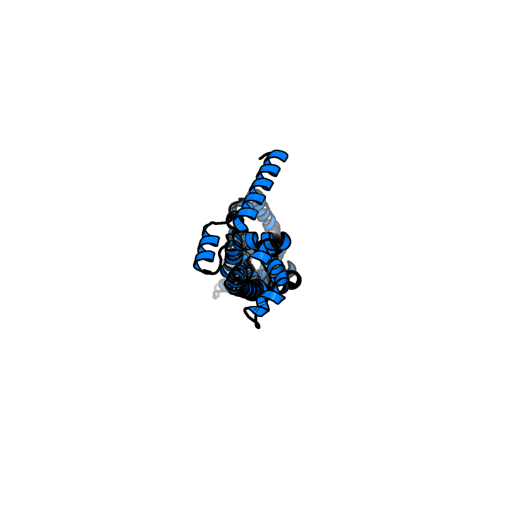02 ? -31.163 8.006 29.151 1.00 44.78 402 ALA A O 1
ATOM 3220 N N . GLY A 1 403 ? -32.974 6.956 29.931 1.00 46.03 403 GLY A N 1
ATOM 3221 C CA . GLY A 1 403 ? -33.896 8.075 29.719 1.00 46.03 403 GLY A CA 1
ATOM 3222 C C . GLY A 1 403 ? -33.540 9.332 30.520 1.00 46.03 403 GLY A C 1
ATOM 3223 O O . GLY A 1 403 ? -33.664 10.445 30.012 1.00 46.03 403 GLY A O 1
ATOM 3224 N N . LYS A 1 404 ? -33.036 9.194 31.756 1.00 46.69 404 LYS A N 1
ATOM 3225 C CA . LYS A 1 404 ? -32.600 10.353 32.565 1.00 46.69 404 LYS A CA 1
ATOM 3226 C C . LYS A 1 404 ? -31.262 10.926 32.091 1.00 46.69 404 LYS A C 1
ATOM 3228 O O . LYS A 1 404 ? -31.108 12.147 32.082 1.00 46.69 404 LYS A O 1
ATOM 3233 N N . VAL A 1 405 ? -30.310 10.086 31.679 1.00 45.53 405 VAL A N 1
ATOM 3234 C CA . VAL A 1 405 ? -29.014 10.535 31.141 1.00 45.53 405 VAL A CA 1
ATOM 3235 C C . VAL A 1 405 ? -29.188 11.172 29.762 1.00 45.53 405 VAL A C 1
ATOM 3237 O O . VAL A 1 405 ? -28.613 12.230 29.517 1.00 45.53 405 VAL A O 1
ATOM 3240 N N . GLN A 1 406 ? -30.045 10.615 28.905 1.00 46.19 406 GLN A N 1
ATOM 3241 C CA . GLN A 1 406 ? -30.364 11.160 27.583 1.00 46.19 406 GLN A CA 1
ATOM 3242 C C . GLN A 1 406 ? -31.076 12.509 27.689 1.00 46.19 406 GLN A C 1
ATOM 3244 O O . GLN A 1 406 ? -30.637 13.473 27.074 1.00 46.19 406 GLN A O 1
ATOM 3249 N N . LYS A 1 407 ? -32.052 12.641 28.597 1.00 51.44 407 LYS A N 1
ATOM 3250 C CA . LYS A 1 407 ? -32.726 13.919 28.878 1.00 51.44 407 LYS A CA 1
ATOM 3251 C C . LYS A 1 407 ? -31.788 14.968 29.487 1.00 51.44 407 LYS A C 1
ATOM 3253 O O . LYS A 1 407 ? -31.917 16.161 29.219 1.00 51.44 407 LYS A O 1
ATOM 3258 N N . LYS A 1 408 ? -30.804 14.546 30.292 1.00 50.97 408 LYS A N 1
ATOM 3259 C CA . LYS A 1 408 ? -29.764 15.441 30.826 1.00 50.97 408 LYS A CA 1
ATOM 3260 C C . LYS A 1 408 ? -28.767 15.858 29.738 1.00 50.97 408 LYS A C 1
ATOM 3262 O O . LYS A 1 408 ? -28.364 17.016 29.718 1.00 50.97 408 LYS A O 1
ATOM 3267 N N . ARG A 1 409 ? -28.420 14.960 28.809 1.00 45.88 409 ARG A N 1
ATOM 3268 C CA . ARG A 1 409 ? -27.579 15.242 27.634 1.00 45.88 409 ARG A CA 1
ATOM 3269 C C . ARG A 1 409 ? -28.276 16.184 26.654 1.00 45.88 409 ARG A C 1
ATOM 3271 O O . ARG A 1 409 ? -27.652 17.151 26.234 1.00 45.88 409 ARG A O 1
ATOM 3278 N N . GLU A 1 410 ? -29.555 15.963 26.358 1.00 59.94 410 GLU A N 1
ATOM 3279 C CA . GLU A 1 410 ? -30.380 16.876 25.559 1.00 59.94 410 GLU A CA 1
ATOM 3280 C C . GLU A 1 410 ? -30.446 18.254 26.211 1.00 59.94 410 GLU A C 1
ATOM 3282 O O . GLU A 1 410 ? -30.157 19.246 25.551 1.00 59.94 410 GLU A O 1
ATOM 3287 N N . ASN A 1 411 ? -30.709 18.338 27.520 1.00 59.75 411 ASN A N 1
ATOM 3288 C CA . ASN A 1 411 ? -30.723 19.622 28.224 1.00 59.75 411 ASN A CA 1
ATOM 3289 C C . ASN A 1 411 ? -29.367 20.338 28.170 1.00 59.75 411 ASN A C 1
ATOM 3291 O O . ASN A 1 411 ? -29.342 21.550 27.984 1.00 59.75 411 ASN A O 1
ATOM 3295 N N . ILE A 1 412 ? -28.247 19.617 28.294 1.00 57.66 412 ILE A N 1
ATOM 3296 C CA . ILE A 1 412 ? -26.900 20.200 28.183 1.00 57.66 412 ILE A CA 1
ATOM 3297 C C . ILE A 1 412 ? -26.623 20.675 26.751 1.00 57.66 412 ILE A C 1
ATOM 3299 O O . ILE A 1 412 ? -26.148 21.791 26.578 1.00 57.66 412 ILE A O 1
ATOM 3303 N N . LEU A 1 413 ? -26.961 19.888 25.726 1.00 51.12 413 LEU A N 1
ATOM 3304 C CA . LEU A 1 413 ? -26.803 20.273 24.316 1.00 51.12 413 LEU A CA 1
ATOM 3305 C C . LEU A 1 413 ? -27.706 21.456 23.934 1.00 51.12 413 LEU A C 1
ATOM 3307 O O . LEU A 1 413 ? -27.279 22.364 23.226 1.00 51.12 413 LEU A O 1
ATOM 3311 N N . THR A 1 414 ? -28.922 21.506 24.474 1.00 66.38 414 THR A N 1
ATOM 3312 C CA . THR A 1 414 ? -29.850 22.638 24.314 1.00 66.38 414 THR A CA 1
ATOM 3313 C C . THR A 1 414 ? -29.338 23.883 25.040 1.00 66.38 414 THR A C 1
ATOM 3315 O O . THR A 1 414 ? -29.561 25.010 24.602 1.00 66.38 414 THR A O 1
ATOM 3318 N N . HIS A 1 415 ? -28.633 23.712 26.162 1.00 56.91 415 HIS A N 1
ATOM 3319 C CA . HIS A 1 415 ? -27.997 24.833 26.845 1.00 56.91 415 HIS A CA 1
ATOM 3320 C C . HIS A 1 415 ? -26.742 25.322 26.124 1.00 56.91 415 HIS A C 1
ATOM 3322 O O . HIS A 1 415 ? -26.527 26.526 26.055 1.00 56.91 415 HIS A O 1
ATOM 3328 N N . LEU A 1 416 ? -25.942 24.413 25.567 1.00 47.84 416 LEU A N 1
ATOM 3329 C CA . LEU A 1 416 ? -24.729 24.752 24.831 1.00 47.84 416 LEU A CA 1
ATOM 3330 C C . LEU A 1 416 ? -25.047 25.429 23.492 1.00 47.84 416 LEU A C 1
ATOM 3332 O O . LEU A 1 416 ? -24.441 26.454 23.211 1.00 47.84 416 LEU A O 1
ATOM 3336 N N . SER A 1 417 ? -26.046 24.965 22.732 1.00 55.56 417 SER A N 1
ATOM 3337 C CA . SER A 1 417 ? -26.518 25.666 21.517 1.00 55.56 417 SER A CA 1
ATOM 3338 C C . SER A 1 417 ? -27.055 27.068 21.824 1.00 55.56 417 SER A C 1
ATOM 3340 O O . SER A 1 417 ? -26.788 28.017 21.096 1.00 55.56 417 SER A O 1
ATOM 3342 N N . LYS A 1 418 ? -27.716 27.264 22.973 1.00 65.69 418 LYS A N 1
ATOM 3343 C CA . LYS A 1 418 ? -28.111 28.607 23.435 1.00 65.69 418 LYS A CA 1
ATOM 3344 C C . LYS A 1 418 ? -26.935 29.522 23.782 1.00 65.69 418 LYS A C 1
ATOM 3346 O O . LYS A 1 418 ? -27.095 30.737 23.722 1.00 65.69 418 LYS A O 1
ATOM 3351 N N . ILE A 1 419 ? -25.799 28.968 24.204 1.00 57.19 419 ILE A N 1
ATOM 3352 C CA . ILE A 1 419 ? -24.609 29.745 24.581 1.00 57.19 419 ILE A CA 1
ATOM 3353 C C . ILE A 1 419 ? -23.738 30.038 23.357 1.00 57.19 419 ILE A C 1
ATOM 3355 O O . ILE A 1 419 ? -23.169 31.124 23.269 1.00 57.19 419 ILE A O 1
ATOM 3359 N N . PHE A 1 420 ? -23.635 29.094 22.424 1.00 51.53 420 PHE A N 1
ATOM 3360 C CA . PHE A 1 420 ? -22.687 29.163 21.314 1.00 51.53 420 PHE A CA 1
ATOM 3361 C C . PHE A 1 420 ? -23.326 29.455 19.946 1.00 51.53 420 PHE A C 1
ATOM 3363 O O . PHE A 1 420 ? -22.585 29.694 18.996 1.00 51.53 420 PHE A O 1
ATOM 3370 N N . GLY A 1 421 ? -24.660 29.540 19.859 1.00 49.78 421 GLY A N 1
ATOM 3371 C CA . GLY A 1 421 ? -25.374 29.566 18.578 1.00 49.78 421 GLY A CA 1
ATOM 3372 C C . GLY A 1 421 ? -25.396 28.180 17.926 1.00 49.78 421 GLY A C 1
ATOM 3373 O O . GLY A 1 421 ? -24.661 27.297 18.369 1.00 49.78 421 GLY A O 1
ATOM 3374 N N . ASP A 1 422 ? -26.281 27.994 16.938 1.00 46.09 422 ASP A N 1
ATOM 3375 C CA . ASP A 1 422 ? -26.501 26.711 16.240 1.00 46.09 422 ASP A CA 1
ATOM 3376 C C . ASP A 1 422 ? -25.220 26.066 15.687 1.00 46.09 422 ASP A C 1
ATOM 3378 O O . ASP A 1 422 ? -24.398 26.789 15.070 1.00 46.09 422 ASP A O 1
#

Radius of gyration: 40.17 Å; chains: 1; bounding box: 84×47×124 Å